Protein AF-A0A4Q6B2H3-F1 (afdb_monomer)

Sequence (536 aa):
MMNLPKHMYSLIVAILLLSPFGFASALALPQDESSVAQARTELTELIRQLLSDIDPSAKVVVKLNVEKKNVKLPGTALTFKSSDLDQGDLYQSADITILSLDGKVPASVLALIRSTAADFAKNVSIKTRILPPEYQAANKKANAPPLLPEPEIKSWEEPLTEGLKQWSKVSTTLSQVLKPKLWKDTQIALKDLTRMISIALILLTLVAVGGIYLHSTSIKAFQRSMESLAQNQDSKASERPVENRSPAFQPESKGRESSTTASDIQQMIQQMPEGSLLSLLTDCYWTEEDAYAGFLWKRIPYNLRLQLIDHMPALFEYGSYVTELEEIDLGMEQDPSYLVPLPVHDVNMEQLTTQLRLYPSLYTRLSVMRKKALHLYANERLNFHRMDASQLPREPQSLSFDQSPARVLKKKLKLHASTFAQEMELLTLKTVDIDVVEALPSLGWLLLLPLGTAEKILQPFSAKDLASAWVGPEEVLAALEKKVGPKKYALMLSYRSKLSPSRSSDCFLRIHDEAIAAWRLEASQTLLKGDQQNAA

Secondary structure (DSSP, 8-state):
-----HHHHHHHHHHHHS-TTS--SS----HHHHHHHHHHHHHHHHHHHHHTTT-TT-EEEEEEEE----EEPTT-SPEEP-TTS-GGGSEEEEEEEEEESSS---HHHHHHHHHHHHTT-SEEEEEEEEPPHHHHHHHHHHSSPP-PPPPP---THHHHHHHHHHHHHHHHHHHHHS-HHHHHHHHHHHHHHHHHHHHHHHHHHHHHHHHHHHHHHHHHHHHHHHHHHHHHHHTTS------------------------HHHHHHHHHHS-HHHHHHHHHHHHHHT-HHHHHHHHHHS-HHHHHHHHHH-THHHHHHHHHHTSPP----GGG-GGGGS--S-TT--HHHHHHHHHH-TTHHHHS-HHHHHH----HHHHHHHHHS-TTTSPPPPS---PPPPPPP-----------SHHHHHHHHT-SS--HHHHHHS--TTHHHHSPTTHHHHHHSSS-HHHHHHH--S-HHHHHHHHHHH-HHHHHHHHHHHTTS---TTSHHHHHHHHHHHHHHHHHHHHHHHHHHHHHH-

Solvent-accessible surface area (backbone atoms only — not comparable to full-atom values): 32072 Å² total; per-residue (Å²): 137,84,85,76,61,75,69,56,55,57,51,54,52,52,55,57,73,71,44,97,83,75,86,88,87,88,76,87,68,60,75,71,58,57,55,54,53,48,54,43,50,51,56,35,49,57,51,46,65,72,32,44,86,80,43,72,80,46,45,70,46,64,46,78,42,68,62,85,66,77,49,67,49,91,93,52,96,57,72,55,80,79,80,84,64,63,72,49,76,50,23,53,28,30,44,35,39,39,29,24,86,83,34,76,75,57,69,70,56,54,50,51,50,47,55,64,44,47,64,48,8,76,39,70,45,80,43,70,35,57,45,56,67,75,57,50,54,52,49,53,61,72,68,46,75,78,87,68,79,85,77,80,90,68,80,80,70,59,64,60,57,53,50,54,56,50,50,56,51,51,54,56,50,51,64,70,67,60,52,78,68,61,55,54,56,51,51,51,53,50,53,53,50,54,51,52,52,51,52,52,53,52,52,52,51,52,52,51,53,49,51,53,52,55,52,54,52,52,54,54,55,50,52,56,53,51,52,56,54,54,56,62,55,64,69,70,73,76,84,85,84,94,78,92,74,90,78,82,94,68,91,82,79,79,70,82,75,76,78,73,46,74,68,54,54,41,53,50,62,68,67,49,54,68,68,25,52,44,38,52,48,32,44,21,65,59,56,67,40,43,32,37,37,18,43,50,57,76,55,49,54,69,74,57,51,54,56,47,25,73,77,39,65,68,45,54,64,45,51,61,54,22,66,80,43,67,66,40,88,78,72,62,90,74,42,72,33,44,78,68,47,65,90,50,60,55,43,40,52,68,60,46,51,56,48,34,75,78,40,46,66,54,59,78,52,48,41,71,65,52,62,69,61,41,94,61,56,73,67,56,54,52,51,50,71,66,58,51,84,86,76,46,78,79,72,64,96,69,78,80,73,77,76,46,82,80,81,84,75,84,70,81,56,85,54,72,67,89,42,56,67,54,45,50,55,61,69,66,48,95,75,74,57,67,63,57,59,70,46,38,91,49,67,56,61,40,73,76,44,61,94,63,51,44,32,63,66,56,60,82,54,51,39,62,46,46,19,30,28,66,55,75,42,67,70,47,52,61,58,48,51,76,50,63,38,71,72,47,45,58,50,13,56,68,36,36,82,79,38,80,46,30,79,84,30,70,56,26,47,52,54,37,52,54,42,51,54,53,48,56,54,49,55,55,53,51,53,56,50,52,53,54,62,73,74,105

Radius of gyration: 36.47 Å; Cα contacts (8 Å, |Δi|>4): 440; chains: 1; bounding box: 83×94×92 Å

pLDDT: mean 81.77, std 18.92, range [28.02, 98.31]

Mean predicted aligned error: 19.0 Å

Nearest PDB structures (foldseek):
  1lkv-assembly1_X  TM=3.358E-01  e=1.938E-01  Thermotoga maritima
  8xn1-assembly1_B  TM=3.521E-01  e=5.793E-01  Homo sapiens
  6xpd-assembly1_A  TM=4.204E-01  e=3.988E+00  Homo sapiens

Structure (mmCIF, N/CA/C/O backbone):
data_AF-A0A4Q6B2H3-F1
#
_entry.id   AF-A0A4Q6B2H3-F1
#
loop_
_atom_site.group_PDB
_atom_site.id
_atom_site.type_symbol
_atom_site.label_atom_id
_atom_site.label_alt_id
_atom_site.label_comp_id
_atom_site.label_asym_id
_atom_site.label_entity_id
_atom_site.label_seq_id
_atom_site.pdbx_PDB_ins_code
_atom_site.Cartn_x
_atom_site.Cartn_y
_atom_site.Cartn_z
_atom_site.occupancy
_atom_site.B_iso_or_equiv
_atom_site.auth_seq_id
_atom_site.auth_comp_id
_atom_site.auth_asym_id
_atom_site.auth_atom_id
_atom_site.pdbx_PDB_model_num
ATOM 1 N N . MET A 1 1 ? 9.154 -40.905 -60.375 1.00 36.66 1 MET A N 1
ATOM 2 C CA . MET A 1 1 ? 9.055 -41.574 -59.060 1.00 36.66 1 MET A CA 1
ATOM 3 C C . MET A 1 1 ? 10.438 -42.087 -58.691 1.00 36.66 1 MET A C 1
ATOM 5 O O . MET A 1 1 ? 10.920 -43.006 -59.336 1.00 36.66 1 MET A O 1
ATOM 9 N N . MET A 1 2 ? 11.125 -41.416 -57.763 1.00 32.12 2 MET A N 1
ATOM 10 C CA . MET A 1 2 ? 12.470 -41.802 -57.320 1.00 32.12 2 MET A CA 1
ATOM 11 C C . MET A 1 2 ? 12.362 -42.813 -56.175 1.00 32.12 2 MET A C 1
ATOM 13 O O . MET A 1 2 ? 11.734 -42.528 -55.159 1.00 32.12 2 MET A O 1
ATOM 17 N N . ASN A 1 3 ? 12.965 -43.989 -56.355 1.00 40.03 3 ASN A N 1
ATOM 18 C CA . ASN A 1 3 ? 13.069 -45.018 -55.323 1.00 40.03 3 ASN A CA 1
ATOM 19 C C . ASN A 1 3 ? 14.120 -44.600 -54.292 1.00 40.03 3 ASN A C 1
ATOM 21 O O . ASN A 1 3 ? 15.316 -44.631 -54.584 1.00 40.03 3 ASN A O 1
ATOM 25 N N . LEU A 1 4 ? 13.681 -44.228 -53.088 1.00 51.28 4 LEU A N 1
ATOM 26 C CA . LEU A 1 4 ? 14.596 -44.057 -51.964 1.00 51.28 4 LEU A CA 1
ATOM 27 C C . LEU A 1 4 ? 15.096 -45.427 -51.461 1.00 51.28 4 LEU A C 1
ATOM 29 O O . LEU A 1 4 ? 14.315 -46.380 -51.376 1.00 51.28 4 LEU A O 1
ATOM 33 N N . PRO A 1 5 ? 16.381 -45.542 -51.084 1.00 63.44 5 PRO A N 1
ATOM 34 C CA . PRO A 1 5 ? 16.938 -46.778 -50.554 1.00 63.44 5 PRO A CA 1
ATOM 35 C C . PRO A 1 5 ? 16.355 -47.149 -49.179 1.00 63.44 5 PRO A C 1
ATOM 37 O O . PRO A 1 5 ? 16.165 -46.296 -48.312 1.00 63.44 5 PRO A O 1
ATOM 40 N N . LYS A 1 6 ? 16.135 -48.453 -48.947 1.00 56.84 6 LYS A N 1
ATOM 41 C CA . LYS A 1 6 ? 15.498 -49.029 -47.738 1.00 56.84 6 LYS A CA 1
ATOM 42 C C . LYS A 1 6 ? 16.113 -48.583 -46.399 1.00 56.84 6 LYS A C 1
ATOM 44 O O . LYS A 1 6 ? 15.428 -48.579 -45.385 1.00 56.84 6 LYS A O 1
ATOM 49 N N . HIS A 1 7 ? 17.379 -48.181 -46.383 1.00 49.81 7 HIS A N 1
ATOM 50 C CA . HIS A 1 7 ? 18.082 -47.715 -45.182 1.00 49.81 7 HIS A CA 1
ATOM 51 C C . HIS A 1 7 ? 17.652 -46.300 -44.752 1.00 49.81 7 HIS A C 1
ATOM 53 O O . HIS A 1 7 ? 17.695 -45.990 -43.565 1.00 49.81 7 HIS A O 1
ATOM 59 N N . MET A 1 8 ? 17.148 -45.469 -45.674 1.00 51.88 8 MET A N 1
ATOM 60 C CA . MET A 1 8 ? 16.581 -44.160 -45.325 1.00 51.88 8 MET A CA 1
ATOM 61 C C . MET A 1 8 ? 15.226 -44.272 -44.623 1.00 51.88 8 MET A C 1
ATOM 63 O O . MET A 1 8 ? 14.932 -43.456 -43.755 1.00 51.88 8 MET A O 1
ATOM 67 N N . TYR A 1 9 ? 14.435 -45.311 -44.913 1.00 56.00 9 TYR A N 1
ATOM 68 C CA . TYR A 1 9 ? 13.191 -45.570 -44.181 1.00 56.00 9 TYR A CA 1
ATOM 69 C C . TYR A 1 9 ? 13.455 -45.885 -42.704 1.00 56.00 9 TYR A C 1
ATOM 71 O O . TYR A 1 9 ? 12.739 -45.391 -41.840 1.00 56.00 9 TYR A O 1
ATOM 79 N N . SER A 1 10 ? 14.522 -46.629 -42.396 1.00 54.34 10 SER A N 1
ATOM 80 C CA . SER A 1 10 ? 14.905 -46.921 -41.008 1.00 54.34 10 SER A CA 1
ATOM 81 C C . SER A 1 10 ? 15.346 -45.670 -40.243 1.00 54.34 10 SER A C 1
ATOM 83 O O . SER A 1 10 ? 15.079 -45.567 -39.049 1.00 54.34 10 SER A O 1
ATOM 85 N N . LEU A 1 11 ? 16.004 -44.721 -40.916 1.00 49.00 11 LEU A N 1
ATOM 86 C CA . LEU A 1 11 ? 16.453 -43.470 -40.305 1.00 49.00 11 LEU A CA 1
ATOM 87 C C . LEU A 1 11 ? 15.277 -42.510 -40.063 1.00 49.00 11 LEU A C 1
ATOM 89 O O . LEU A 1 11 ? 15.189 -41.903 -39.003 1.00 49.00 11 LEU A O 1
ATOM 93 N N . ILE A 1 12 ? 14.336 -42.423 -41.008 1.00 54.97 12 ILE A N 1
ATOM 94 C CA . ILE A 1 12 ? 13.129 -41.591 -40.881 1.00 54.97 12 ILE A CA 1
ATOM 95 C C . ILE A 1 12 ? 12.207 -42.129 -39.774 1.00 54.97 12 ILE A C 1
ATOM 97 O O . ILE A 1 12 ? 11.665 -41.347 -38.997 1.00 54.97 12 ILE A O 1
ATOM 101 N N . VAL A 1 13 ? 12.087 -43.454 -39.635 1.00 56.59 13 VAL A N 1
ATOM 102 C CA . VAL A 1 13 ? 11.327 -44.083 -38.539 1.00 56.59 13 VAL A CA 1
ATOM 103 C C . VAL A 1 13 ? 12.016 -43.879 -37.183 1.00 56.59 13 VAL A C 1
ATOM 105 O O . VAL A 1 13 ? 11.338 -43.604 -36.198 1.00 56.59 13 VAL A O 1
ATOM 108 N N . ALA A 1 14 ? 13.350 -43.925 -37.118 1.00 47.72 14 ALA A N 1
ATOM 109 C CA . ALA A 1 14 ? 14.088 -43.637 -35.886 1.00 47.72 14 ALA A CA 1
ATOM 110 C C . ALA A 1 14 ? 13.993 -42.156 -35.463 1.00 47.72 14 ALA A C 1
ATOM 112 O O . ALA A 1 14 ? 13.891 -41.866 -34.275 1.00 47.72 14 ALA A O 1
ATOM 113 N N . ILE A 1 15 ? 13.967 -41.224 -36.424 1.00 44.72 15 ILE A N 1
ATOM 114 C CA . ILE A 1 15 ? 13.796 -39.783 -36.167 1.00 44.72 15 ILE A CA 1
ATOM 115 C C . ILE A 1 15 ? 12.362 -39.467 -35.709 1.00 44.72 15 ILE A C 1
ATOM 117 O O . ILE A 1 15 ? 12.176 -38.649 -34.811 1.00 44.72 15 ILE A O 1
ATOM 121 N N . LEU A 1 16 ? 11.351 -40.155 -36.250 1.00 42.41 16 LEU A N 1
ATOM 122 C CA . LEU A 1 16 ? 9.958 -40.003 -35.809 1.00 42.41 16 LEU A CA 1
ATOM 123 C C . LEU A 1 16 ? 9.698 -40.590 -34.410 1.00 42.41 16 LEU A C 1
ATOM 125 O O . LEU A 1 16 ? 8.869 -40.053 -33.682 1.00 42.41 16 LEU A O 1
ATOM 129 N N . LEU A 1 17 ? 10.428 -41.636 -34.004 1.00 41.38 17 LEU A N 1
ATOM 130 C CA . LEU A 1 17 ? 10.283 -42.266 -32.682 1.00 41.38 17 LEU A CA 1
ATOM 131 C C . LEU A 1 17 ? 11.060 -41.565 -31.551 1.00 41.38 17 LEU A C 1
ATOM 133 O O . LEU A 1 17 ? 10.797 -41.844 -30.385 1.00 41.38 17 LEU A O 1
ATOM 137 N N . LEU A 1 18 ? 11.991 -40.660 -31.871 1.00 36.53 18 LEU A N 1
ATOM 138 C CA . LEU A 1 18 ? 12.794 -39.913 -30.888 1.00 36.53 18 LEU A CA 1
ATOM 139 C C . LEU A 1 18 ? 12.372 -38.440 -30.732 1.00 36.53 18 LEU A C 1
ATOM 141 O O . LEU A 1 18 ? 12.977 -37.710 -29.949 1.00 36.53 18 LEU A O 1
ATOM 145 N N . SER A 1 19 ? 11.325 -37.997 -31.436 1.00 32.09 19 SER A N 1
ATOM 146 C CA . SER A 1 19 ? 10.739 -36.666 -31.239 1.00 32.09 19 SER A CA 1
ATOM 147 C C . SER A 1 19 ? 9.629 -36.706 -30.172 1.00 32.09 19 SER A C 1
ATOM 149 O O . SER A 1 19 ? 8.730 -37.543 -30.273 1.00 32.09 19 SER A O 1
ATOM 151 N N . PRO A 1 20 ? 9.609 -35.802 -29.175 1.00 35.03 20 PRO A N 1
ATOM 152 C CA . PRO A 1 20 ? 8.562 -35.771 -28.148 1.00 35.03 20 PRO A CA 1
ATOM 153 C C . PRO A 1 20 ? 7.224 -35.179 -28.646 1.00 35.03 20 PRO A C 1
ATOM 155 O O . PRO A 1 20 ? 6.376 -34.815 -27.841 1.00 35.03 20 PRO A O 1
ATOM 158 N N . PHE A 1 21 ? 7.003 -35.084 -29.962 1.00 40.62 21 PHE A N 1
ATOM 159 C CA . PHE A 1 21 ? 5.882 -34.346 -30.568 1.00 40.62 21 PHE A CA 1
ATOM 160 C C . PHE A 1 21 ? 4.951 -35.206 -31.440 1.00 40.62 21 PHE A C 1
ATOM 162 O O . PHE A 1 21 ? 4.312 -34.716 -32.367 1.00 40.62 21 PHE A O 1
ATOM 169 N N . GLY A 1 22 ? 4.863 -36.505 -31.147 1.00 32.41 22 GLY A N 1
ATOM 170 C CA . GLY A 1 22 ? 4.239 -37.483 -32.040 1.00 32.41 22 GLY A CA 1
ATOM 171 C C . GLY A 1 22 ? 3.073 -38.293 -31.481 1.00 32.41 22 GLY A C 1
ATOM 172 O O . GLY A 1 22 ? 2.850 -39.373 -32.001 1.00 32.41 22 GLY A O 1
ATOM 173 N N . PHE A 1 23 ? 2.346 -37.853 -30.448 1.00 31.06 23 PHE A N 1
ATOM 174 C CA . PHE A 1 23 ? 1.106 -38.521 -30.001 1.00 31.06 23 PHE A CA 1
ATOM 175 C C . PHE A 1 23 ? 0.158 -37.532 -29.300 1.00 31.06 23 PHE A C 1
ATOM 177 O O . PHE A 1 23 ? -0.027 -37.557 -28.090 1.00 31.06 23 PHE A O 1
ATOM 184 N N . ALA A 1 24 ? -0.459 -36.639 -30.073 1.00 32.16 24 ALA A N 1
ATOM 185 C CA . ALA A 1 24 ? -1.611 -35.853 -29.624 1.00 32.16 24 ALA A CA 1
ATOM 186 C C . ALA A 1 24 ? -2.514 -35.528 -30.821 1.00 32.16 24 ALA A C 1
ATOM 188 O O . ALA A 1 24 ? -2.642 -34.388 -31.252 1.00 32.16 24 ALA A O 1
ATOM 189 N N . SER A 1 25 ? -3.095 -36.554 -31.436 1.00 35.12 25 SER A N 1
ATOM 190 C CA . SER A 1 25 ? -4.136 -36.389 -32.458 1.00 35.12 25 SER A CA 1
ATOM 191 C C . SER A 1 25 ? -5.025 -37.627 -32.493 1.00 35.12 25 SER A C 1
ATOM 193 O O . SER A 1 25 ? -4.980 -38.388 -33.449 1.00 35.12 25 SER A O 1
ATOM 195 N N . ALA A 1 26 ? -5.771 -37.862 -31.408 1.00 33.38 26 ALA A N 1
ATOM 196 C CA . ALA A 1 26 ? -7.016 -38.646 -31.381 1.00 33.38 26 ALA A CA 1
ATOM 197 C C . ALA A 1 26 ? -7.533 -38.761 -29.935 1.00 33.38 26 ALA A C 1
ATOM 199 O O . ALA A 1 26 ? -7.391 -39.803 -29.309 1.00 33.38 26 ALA A O 1
ATOM 200 N N . LEU A 1 27 ? -8.071 -37.661 -29.402 1.00 30.12 27 LEU A N 1
ATOM 201 C CA . LEU A 1 27 ? -9.079 -37.581 -28.331 1.00 30.12 27 LEU A CA 1
ATOM 202 C C . LEU A 1 27 ? -9.237 -36.088 -28.030 1.00 30.12 27 LEU A C 1
ATOM 204 O O . LEU A 1 27 ? -8.575 -35.536 -27.156 1.00 30.12 27 LEU A O 1
ATOM 208 N N . ALA A 1 28 ? -10.057 -35.402 -28.828 1.00 28.02 28 ALA A N 1
ATOM 209 C CA . ALA A 1 28 ? -10.496 -34.058 -28.483 1.00 28.02 28 ALA A CA 1
ATOM 210 C C . ALA A 1 28 ? -11.442 -34.186 -27.282 1.00 28.02 28 ALA A C 1
ATOM 212 O O . ALA A 1 28 ? -12.645 -34.390 -27.446 1.00 28.02 28 ALA A O 1
ATOM 213 N N . LEU A 1 29 ? -10.877 -34.148 -26.074 1.00 32.91 29 LEU A N 1
ATOM 214 C CA . LEU A 1 29 ? -11.651 -33.880 -24.869 1.00 32.91 29 LEU A CA 1
ATOM 215 C C . LEU A 1 29 ? -12.282 -32.487 -25.044 1.00 32.91 29 LEU A C 1
ATOM 217 O O . LEU A 1 29 ? -11.624 -31.588 -25.580 1.00 32.91 29 LEU A O 1
ATOM 221 N N . PRO A 1 30 ? -13.556 -32.291 -24.671 1.00 38.22 30 PRO A N 1
ATOM 222 C CA . PRO A 1 30 ? -14.177 -30.973 -24.730 1.00 38.22 30 PRO A CA 1
ATOM 223 C C . PRO A 1 30 ? -13.302 -29.960 -23.971 1.00 38.22 30 PRO A C 1
ATOM 225 O O . PRO A 1 30 ? -12.807 -30.281 -22.895 1.00 38.22 30 PRO A O 1
ATOM 228 N N . GLN A 1 31 ? -13.098 -28.754 -24.527 1.00 49.34 31 GLN A N 1
ATOM 229 C CA . GLN A 1 31 ? -12.205 -27.708 -23.979 1.00 49.34 31 GLN A CA 1
ATOM 230 C C . GLN A 1 31 ? -12.418 -27.416 -22.477 1.00 49.34 31 GLN A C 1
ATOM 232 O O . GLN A 1 31 ? -11.474 -27.029 -21.795 1.00 49.34 31 GLN A O 1
ATOM 237 N N . ASP A 1 32 ? -13.618 -27.682 -21.956 1.00 61.56 32 ASP A N 1
ATOM 238 C CA . ASP A 1 32 ? -13.976 -27.588 -20.534 1.00 61.56 32 ASP A CA 1
ATOM 239 C C . ASP A 1 32 ? -13.236 -28.588 -19.624 1.00 61.56 32 ASP A C 1
ATOM 241 O O . ASP A 1 32 ? -12.979 -28.299 -18.463 1.00 61.56 32 ASP A O 1
ATOM 245 N N . GLU A 1 33 ? -12.886 -29.785 -20.101 1.00 69.69 33 GLU A N 1
ATOM 246 C CA . GLU A 1 33 ? -12.236 -30.794 -19.248 1.00 69.69 33 GLU A CA 1
ATOM 247 C C . GLU A 1 33 ? -10.734 -30.534 -19.088 1.00 69.69 33 GLU A C 1
ATOM 249 O O . GLU A 1 33 ? -10.153 -30.858 -18.049 1.00 69.69 33 GLU A O 1
ATOM 254 N N . SER A 1 34 ? -10.108 -29.900 -20.085 1.00 76.44 34 SER A N 1
ATOM 255 C CA . SER A 1 34 ? -8.684 -29.558 -20.047 1.00 76.44 34 SER A CA 1
ATOM 256 C C . SER A 1 34 ? -8.387 -28.436 -19.048 1.00 76.44 34 SER A C 1
ATOM 258 O O . SER A 1 34 ? -7.397 -28.521 -18.323 1.00 76.44 34 SER A O 1
ATOM 260 N N . SER A 1 35 ? -9.241 -27.410 -18.970 1.00 82.81 35 SER A N 1
ATOM 261 C CA . SER A 1 35 ? -9.073 -26.290 -18.031 1.00 82.81 35 SER A CA 1
ATOM 262 C C . SER A 1 35 ? -9.245 -26.742 -16.577 1.00 82.81 35 SER A C 1
ATOM 264 O O . SER A 1 35 ? -8.431 -26.403 -15.719 1.00 82.81 35 SER A O 1
ATOM 266 N N . VAL A 1 36 ? -10.235 -27.601 -16.310 1.00 86.31 36 VAL A N 1
ATOM 267 C CA . VAL A 1 36 ? -10.469 -28.184 -14.980 1.00 86.31 36 VAL A CA 1
ATOM 268 C C . VAL A 1 36 ? -9.306 -29.083 -14.558 1.00 86.31 36 VAL A C 1
ATOM 270 O O . VAL A 1 36 ? -8.891 -29.055 -13.399 1.00 86.31 36 VAL A O 1
ATOM 273 N N . ALA A 1 37 ? -8.754 -29.879 -15.480 1.00 87.38 37 ALA A N 1
ATOM 274 C CA . ALA A 1 37 ? -7.591 -30.718 -15.198 1.00 87.38 37 ALA A CA 1
ATOM 275 C C . ALA A 1 37 ? -6.341 -29.880 -14.876 1.00 87.38 37 ALA A C 1
ATOM 277 O O . ALA A 1 37 ? -5.601 -30.221 -13.947 1.00 87.38 37 ALA A O 1
ATOM 278 N N . GLN A 1 38 ? -6.132 -28.772 -15.593 1.00 88.88 38 GLN A N 1
ATOM 279 C CA . GLN A 1 38 ? -5.024 -27.849 -15.355 1.00 88.88 38 GLN A CA 1
ATOM 280 C C . GLN A 1 38 ? -5.145 -27.163 -13.989 1.00 88.88 38 GLN A C 1
ATOM 282 O O . GLN A 1 38 ? -4.240 -27.309 -13.170 1.00 88.88 38 GLN A O 1
ATOM 287 N N . ALA A 1 39 ? -6.288 -26.536 -13.690 1.00 89.56 39 ALA A N 1
ATOM 288 C CA . ALA A 1 39 ? -6.532 -25.886 -12.397 1.00 89.56 39 ALA A CA 1
ATOM 289 C C . ALA A 1 39 ? -6.423 -26.872 -11.221 1.00 89.56 39 ALA A C 1
ATOM 291 O O . ALA A 1 39 ? -5.867 -26.563 -10.168 1.00 89.56 39 ALA A O 1
ATOM 292 N N . ARG A 1 40 ? -6.899 -28.110 -11.409 1.00 94.62 40 ARG A N 1
ATOM 293 C CA . ARG A 1 40 ? -6.736 -29.184 -10.422 1.00 94.62 40 ARG A CA 1
ATOM 294 C C . ARG A 1 40 ? -5.265 -29.506 -10.172 1.00 94.62 40 ARG A C 1
ATOM 296 O O . ARG A 1 40 ? -4.895 -29.760 -9.026 1.00 94.62 40 ARG A O 1
ATOM 303 N N . THR A 1 41 ? -4.453 -29.555 -11.224 1.00 93.94 41 THR A N 1
ATOM 304 C CA . THR A 1 41 ? -3.024 -29.881 -11.133 1.00 93.94 41 THR A CA 1
ATOM 305 C C . THR A 1 41 ? -2.269 -28.767 -10.420 1.00 93.94 41 THR A C 1
ATOM 307 O O . THR A 1 41 ? -1.534 -29.044 -9.478 1.00 93.94 41 THR A O 1
ATOM 310 N N . GLU A 1 42 ? -2.540 -27.520 -10.792 1.00 93.31 42 GLU A N 1
ATOM 311 C CA . GLU A 1 42 ? -1.955 -26.326 -10.184 1.00 93.31 42 GLU A CA 1
ATOM 312 C C . GLU A 1 42 ? -2.269 -26.229 -8.686 1.00 93.31 42 GLU A C 1
ATOM 314 O O . GLU A 1 42 ? -1.353 -26.186 -7.864 1.00 93.31 42 GLU A O 1
ATOM 319 N N . LEU A 1 43 ? -3.549 -26.330 -8.303 1.00 95.25 43 LEU A N 1
ATOM 320 C CA . LEU A 1 43 ? -3.942 -26.320 -6.892 1.00 95.25 43 LEU A CA 1
ATOM 321 C C . LEU A 1 43 ? -3.329 -27.502 -6.118 1.00 95.25 43 LEU A C 1
ATOM 323 O O . LEU A 1 43 ? -2.974 -27.368 -4.949 1.00 95.25 43 LEU A O 1
ATOM 327 N N . THR A 1 44 ? -3.172 -28.666 -6.759 1.00 96.75 44 THR A N 1
ATOM 328 C CA . THR A 1 44 ? -2.509 -29.823 -6.134 1.00 96.75 44 THR A CA 1
ATOM 329 C C . THR A 1 44 ? -1.031 -29.542 -5.852 1.00 96.75 44 THR A C 1
ATOM 331 O O . THR A 1 44 ? -0.541 -29.948 -4.798 1.00 96.75 44 THR A O 1
ATOM 334 N N . GLU A 1 45 ? -0.327 -28.859 -6.759 1.00 95.56 45 GLU A N 1
ATOM 335 C CA . GLU A 1 45 ? 1.095 -28.539 -6.603 1.00 95.56 45 GLU A CA 1
ATOM 336 C C . GLU A 1 45 ? 1.329 -27.492 -5.513 1.00 95.56 45 GLU A C 1
ATOM 338 O O . GLU A 1 45 ? 2.155 -27.713 -4.629 1.00 95.56 45 GLU A O 1
ATOM 343 N N . LEU A 1 46 ? 0.531 -26.419 -5.499 1.00 95.44 46 LEU A N 1
ATOM 344 C CA . LEU A 1 46 ? 0.603 -25.379 -4.467 1.00 95.44 46 LEU A CA 1
ATOM 345 C C . LEU A 1 46 ? 0.410 -25.966 -3.064 1.00 95.44 46 LEU A C 1
ATOM 347 O O . LEU A 1 46 ? 1.195 -25.712 -2.152 1.00 95.44 46 LEU A O 1
ATOM 351 N N . ILE A 1 47 ? -0.605 -26.818 -2.888 1.00 96.62 47 ILE A N 1
ATOM 352 C CA . ILE A 1 47 ? -0.857 -27.470 -1.597 1.00 96.62 47 ILE A CA 1
ATOM 353 C C . ILE A 1 47 ? 0.278 -28.441 -1.245 1.00 96.62 47 ILE A C 1
ATOM 355 O O . ILE A 1 47 ? 0.637 -28.554 -0.073 1.00 96.62 47 ILE A O 1
ATOM 359 N N . ARG A 1 48 ? 0.862 -29.141 -2.228 1.00 96.19 48 ARG A N 1
ATOM 360 C CA . ARG A 1 48 ? 2.003 -30.035 -1.985 1.00 96.19 48 ARG A CA 1
ATOM 361 C C . ARG A 1 48 ? 3.224 -29.256 -1.500 1.00 96.19 48 ARG A C 1
ATOM 363 O O . ARG A 1 48 ? 3.862 -29.706 -0.555 1.00 96.19 48 ARG A O 1
ATOM 370 N N . GLN A 1 49 ? 3.507 -28.098 -2.092 1.00 94.94 49 GLN A N 1
ATOM 371 C CA . GLN A 1 49 ? 4.609 -27.229 -1.682 1.00 94.94 49 GLN A CA 1
ATOM 372 C C . GLN A 1 49 ? 4.416 -26.693 -0.256 1.00 94.94 49 GLN A C 1
ATOM 374 O O . GLN A 1 49 ? 5.362 -26.650 0.515 1.00 94.94 49 GLN A O 1
ATOM 379 N N . LEU A 1 50 ? 3.184 -26.366 0.145 1.00 94.94 50 LEU A N 1
ATOM 380 C CA . LEU A 1 50 ? 2.894 -25.971 1.532 1.00 94.94 50 LEU A CA 1
ATOM 381 C C . LEU A 1 50 ? 3.051 -27.122 2.540 1.00 94.94 50 LEU A C 1
ATOM 383 O O . LEU A 1 50 ? 3.288 -26.884 3.724 1.00 94.94 50 LEU A O 1
ATOM 387 N N . LEU A 1 51 ? 2.870 -28.369 2.098 1.00 95.50 51 LEU A N 1
ATOM 388 C CA . LEU A 1 51 ? 2.963 -29.555 2.952 1.00 95.50 51 LEU A CA 1
ATOM 389 C C . LEU A 1 51 ? 4.368 -30.162 3.007 1.00 95.50 51 LEU A C 1
ATOM 391 O O . LEU A 1 51 ? 4.631 -30.923 3.940 1.00 95.50 51 LEU A O 1
ATOM 395 N N . SER A 1 52 ? 5.261 -29.846 2.061 1.00 94.56 52 SER A N 1
ATOM 396 C CA . SER A 1 52 ? 6.580 -30.488 1.952 1.00 94.56 52 SER A CA 1
ATOM 397 C C . SER A 1 52 ? 7.437 -30.324 3.202 1.00 94.56 52 SER A C 1
ATOM 399 O O . SER A 1 52 ? 8.195 -31.230 3.542 1.00 94.56 52 SER A O 1
ATOM 401 N N . ASP A 1 53 ? 7.269 -29.211 3.913 1.00 90.62 53 ASP A N 1
ATOM 402 C CA . ASP A 1 53 ? 8.053 -28.884 5.106 1.00 90.62 53 ASP A CA 1
ATOM 403 C C . ASP A 1 53 ? 7.578 -29.635 6.360 1.00 90.62 53 ASP A C 1
ATOM 405 O O . ASP A 1 53 ? 8.289 -29.700 7.361 1.00 90.62 53 ASP A O 1
ATOM 409 N N . ILE A 1 54 ? 6.370 -30.206 6.321 1.00 93.56 54 ILE A N 1
ATOM 410 C CA . ILE A 1 54 ? 5.710 -30.828 7.479 1.00 93.56 54 ILE A CA 1
ATOM 411 C C . ILE A 1 54 ? 5.599 -32.333 7.287 1.00 93.56 54 ILE A C 1
ATOM 413 O O . ILE A 1 54 ? 5.955 -33.109 8.170 1.00 93.56 54 ILE A O 1
ATOM 417 N N . ASP A 1 55 ? 5.087 -32.742 6.131 1.00 94.50 55 ASP A N 1
ATOM 418 C CA . ASP A 1 55 ? 4.949 -34.135 5.740 1.00 94.50 55 ASP A CA 1
ATOM 419 C C . ASP A 1 55 ? 5.327 -34.253 4.255 1.00 94.50 55 ASP A C 1
ATOM 421 O O . ASP A 1 55 ? 4.451 -34.205 3.385 1.00 94.50 55 ASP A O 1
ATOM 425 N N . PRO A 1 56 ? 6.625 -34.436 3.936 1.00 92.19 56 PRO A N 1
ATOM 426 C CA . PRO A 1 56 ? 7.091 -34.579 2.554 1.00 92.19 56 PRO A CA 1
ATOM 427 C C . PRO A 1 56 ? 6.504 -35.815 1.857 1.00 92.19 56 PRO A C 1
ATOM 429 O O . PRO A 1 56 ? 6.576 -35.945 0.636 1.00 92.19 56 PRO A O 1
ATOM 432 N N . SER A 1 57 ? 5.910 -36.735 2.622 1.00 91.94 57 SER A N 1
ATOM 433 C CA . SER A 1 57 ? 5.220 -37.913 2.109 1.00 91.94 57 SER A CA 1
ATOM 434 C C . SER A 1 57 ? 3.714 -37.738 1.914 1.00 91.94 57 SER A C 1
ATOM 436 O O . SER A 1 57 ? 3.059 -38.678 1.440 1.00 91.94 57 SER A O 1
ATOM 438 N N . ALA A 1 58 ? 3.154 -36.575 2.251 1.00 94.75 58 ALA A N 1
ATOM 439 C CA . ALA A 1 58 ? 1.732 -36.323 2.114 1.00 94.75 58 ALA A CA 1
ATOM 440 C C . ALA A 1 58 ? 1.291 -36.397 0.645 1.00 94.75 58 ALA A C 1
ATOM 442 O O . ALA A 1 58 ? 1.910 -35.836 -0.261 1.00 94.75 58 ALA A O 1
ATOM 443 N N . LYS A 1 59 ? 0.165 -37.073 0.398 1.00 95.50 59 LYS A N 1
ATOM 444 C CA . LYS A 1 59 ? -0.497 -37.071 -0.913 1.00 95.50 59 LYS A CA 1
ATOM 445 C C . LYS A 1 59 ? -1.724 -36.180 -0.872 1.00 95.50 59 LYS A C 1
ATOM 447 O O . LYS A 1 59 ? -2.605 -36.362 -0.035 1.00 95.50 59 LYS A O 1
ATOM 452 N N . VAL A 1 60 ? -1.806 -35.260 -1.823 1.00 97.00 60 VAL A N 1
ATOM 453 C CA . VAL A 1 60 ? -2.935 -34.341 -1.968 1.00 97.00 60 VAL A CA 1
ATOM 454 C C . VAL A 1 60 ? -3.824 -34.825 -3.106 1.00 97.00 60 VAL A C 1
ATOM 456 O O . VAL A 1 60 ? -3.351 -35.069 -4.215 1.00 97.00 60 VAL A O 1
ATOM 459 N N . VAL A 1 61 ? -5.118 -34.972 -2.829 1.00 96.88 61 VAL A N 1
ATOM 460 C CA . VAL A 1 61 ? -6.143 -35.249 -3.836 1.00 96.88 61 VAL A CA 1
ATOM 461 C C . VAL A 1 61 ? -7.129 -34.094 -3.834 1.00 96.88 61 VAL A C 1
ATOM 463 O O . VAL A 1 61 ? -7.915 -33.942 -2.902 1.00 96.88 61 VAL A O 1
ATOM 466 N N . VAL A 1 62 ? -7.099 -33.296 -4.895 1.00 97.31 62 VAL A N 1
ATOM 467 C CA . VAL A 1 62 ? -8.052 -32.206 -5.119 1.00 97.31 62 VAL A CA 1
ATOM 468 C C . VAL A 1 62 ? -9.177 -32.707 -6.018 1.00 97.31 62 VAL A C 1
ATOM 470 O O . VAL A 1 62 ? -8.914 -33.387 -7.013 1.00 97.31 62 VAL A O 1
ATOM 473 N N . LYS A 1 63 ? -10.428 -32.380 -5.694 1.00 96.75 63 LYS A N 1
ATOM 474 C CA . LYS A 1 63 ? -11.585 -32.541 -6.578 1.00 96.75 63 LYS A CA 1
ATOM 475 C C . LYS A 1 63 ? -12.302 -31.197 -6.697 1.00 96.75 63 LYS A C 1
ATOM 477 O O . LYS A 1 63 ? -12.833 -30.694 -5.713 1.00 96.75 63 LYS A O 1
ATOM 482 N N . LEU A 1 64 ? -12.306 -30.635 -7.902 1.00 94.50 64 LEU A N 1
ATOM 483 C CA . LEU A 1 64 ? -13.009 -29.394 -8.219 1.00 94.50 64 LEU A CA 1
ATOM 484 C C . LEU A 1 64 ? -14.394 -29.723 -8.780 1.00 94.50 64 LEU A C 1
ATOM 486 O O . LEU A 1 64 ? -14.514 -30.552 -9.684 1.00 94.50 64 LEU A O 1
ATOM 490 N N . ASN A 1 65 ? -15.431 -29.089 -8.238 1.00 92.19 65 ASN A N 1
ATOM 491 C CA . ASN A 1 65 ? -16.798 -29.205 -8.731 1.00 92.19 65 ASN A CA 1
ATOM 492 C C . ASN A 1 65 ? -17.170 -27.909 -9.470 1.00 92.19 65 ASN A C 1
ATOM 494 O O . ASN A 1 65 ? -17.243 -26.832 -8.872 1.00 92.19 65 ASN A O 1
ATOM 498 N N . VAL A 1 66 ? -17.400 -28.028 -10.777 1.00 89.50 66 VAL A N 1
ATOM 499 C CA . VAL A 1 66 ? -17.821 -26.919 -11.644 1.00 89.50 66 VAL A CA 1
ATOM 500 C C . VAL A 1 66 ? -19.339 -26.800 -11.586 1.00 89.50 66 VAL A C 1
ATOM 502 O O . VAL A 1 66 ? -20.055 -27.778 -11.833 1.00 89.50 66 VAL A O 1
ATOM 505 N N . GLU A 1 67 ? -19.848 -25.611 -11.273 1.00 82.56 67 GLU A N 1
ATOM 506 C CA . GLU A 1 67 ? -21.284 -25.356 -11.346 1.00 82.56 67 GLU A CA 1
ATOM 507 C C . GLU A 1 67 ? -21.667 -25.123 -12.804 1.00 82.56 67 GLU A C 1
ATOM 509 O O . GLU A 1 67 ? -21.329 -24.107 -13.408 1.00 82.56 67 GLU A O 1
ATOM 514 N N . LYS A 1 68 ? -22.406 -26.068 -13.389 1.00 74.31 68 LYS A N 1
ATOM 515 C CA . LYS A 1 68 ? -23.002 -25.879 -14.714 1.00 74.31 68 LYS A CA 1
ATOM 516 C C . LYS A 1 68 ? -24.165 -24.896 -14.600 1.00 74.31 68 LYS A C 1
ATOM 518 O O . LYS A 1 68 ? -25.326 -25.304 -14.536 1.00 74.31 68 LYS A O 1
ATOM 523 N N . LYS A 1 69 ? -23.874 -23.594 -14.567 1.00 64.81 69 LYS A N 1
ATOM 524 C CA . LYS A 1 69 ? -24.912 -22.569 -14.693 1.00 64.81 69 LYS A CA 1
ATOM 525 C C . LYS A 1 69 ? -25.401 -22.525 -16.135 1.00 64.81 69 LYS A C 1
ATOM 527 O O . LYS A 1 69 ? -24.763 -21.958 -17.015 1.00 64.81 69 LYS A O 1
ATOM 532 N N . ASN A 1 70 ? -26.582 -23.091 -16.366 1.00 58.69 70 ASN A N 1
ATOM 533 C CA . ASN A 1 70 ? -27.354 -22.810 -17.572 1.00 58.69 70 ASN A CA 1
ATOM 534 C C . ASN A 1 70 ? -27.929 -21.395 -17.449 1.00 58.69 70 ASN A C 1
ATOM 536 O O . ASN A 1 70 ? -29.038 -21.210 -16.943 1.00 58.69 70 ASN A O 1
ATOM 540 N N . VAL A 1 71 ? -27.169 -20.387 -17.872 1.00 55.97 71 VAL A N 1
ATOM 541 C CA . VAL A 1 71 ? -27.661 -19.008 -17.905 1.00 55.97 71 VAL A CA 1
ATOM 542 C C . VAL A 1 71 ? -28.614 -18.876 -19.093 1.00 55.97 71 VAL A C 1
ATOM 544 O O . VAL A 1 71 ? -28.202 -18.918 -20.252 1.00 55.97 71 VAL A O 1
ATOM 547 N N . LYS A 1 72 ? -29.916 -18.755 -18.806 1.00 50.56 72 LYS A N 1
ATOM 548 C CA . LYS A 1 72 ? -30.908 -18.312 -19.792 1.00 50.56 72 LYS A CA 1
ATOM 549 C C . LYS A 1 72 ? -30.876 -16.790 -19.830 1.00 50.56 72 LYS A C 1
ATOM 551 O O . LYS A 1 72 ? -31.189 -16.152 -18.827 1.00 50.56 72 LYS A O 1
ATOM 556 N N . LEU A 1 73 ? -30.508 -16.215 -20.971 1.00 46.56 73 LEU A N 1
ATOM 557 C CA . LEU A 1 73 ? -30.607 -14.772 -21.168 1.00 46.56 73 LEU A CA 1
ATOM 558 C C . LEU A 1 73 ? -32.087 -14.356 -21.189 1.00 46.56 73 LEU A C 1
ATOM 560 O O . LEU A 1 73 ? -32.895 -15.008 -21.861 1.00 46.56 73 LEU A O 1
ATOM 564 N N . PRO A 1 74 ? -32.468 -13.278 -20.485 1.00 40.88 74 PRO A N 1
ATOM 565 C CA . PRO A 1 74 ? -33.835 -12.781 -20.525 1.00 40.88 74 PRO A CA 1
ATOM 566 C C . PRO A 1 74 ? -34.202 -12.391 -21.966 1.00 40.88 74 PRO A C 1
ATOM 568 O O . PRO A 1 74 ? -33.546 -11.560 -22.584 1.00 40.88 74 PRO A O 1
ATOM 571 N N . GLY A 1 75 ? -35.244 -13.028 -22.510 1.00 55.03 75 GLY A N 1
ATOM 572 C CA . GLY A 1 75 ? -35.786 -12.730 -23.841 1.00 55.03 75 GLY A CA 1
ATOM 573 C C . GLY A 1 75 ? -35.255 -13.571 -25.010 1.00 55.03 75 GLY A C 1
ATOM 574 O O . GLY A 1 75 ? -35.702 -13.350 -26.132 1.00 55.03 75 GLY A O 1
ATOM 575 N N . THR A 1 76 ? -34.368 -14.554 -24.799 1.00 52.19 76 THR A N 1
ATOM 576 C CA . THR A 1 76 ? -33.917 -15.458 -25.881 1.00 52.19 76 THR A CA 1
ATOM 577 C C . THR A 1 76 ? -34.011 -16.937 -25.496 1.00 52.19 76 THR A C 1
ATOM 579 O O . THR A 1 76 ? -33.834 -17.318 -24.342 1.00 52.19 76 THR A O 1
ATOM 582 N N . ALA A 1 77 ? -34.289 -17.799 -26.481 1.00 54.75 77 ALA A N 1
ATOM 583 C CA . ALA A 1 77 ? -34.308 -19.258 -26.312 1.00 54.75 77 ALA A CA 1
ATOM 584 C C . ALA A 1 77 ? -32.899 -19.895 -26.341 1.00 54.75 77 ALA A C 1
ATOM 586 O O . ALA A 1 77 ? -32.776 -21.118 -26.387 1.00 54.75 77 ALA A O 1
ATOM 587 N N . LEU A 1 78 ? -31.836 -19.082 -26.338 1.00 42.12 78 LEU A N 1
ATOM 588 C CA . LEU A 1 78 ? -30.453 -19.531 -26.462 1.00 42.12 78 LEU A CA 1
ATOM 589 C C . LEU A 1 78 ? -29.823 -19.708 -25.074 1.00 42.12 78 LEU A C 1
ATOM 591 O O . LEU A 1 78 ? -29.707 -18.763 -24.297 1.00 42.12 78 LEU A O 1
ATOM 595 N N . THR A 1 79 ? -29.405 -20.933 -24.765 1.00 46.97 79 THR A N 1
ATOM 596 C CA . THR A 1 79 ? -28.519 -21.247 -23.634 1.00 46.97 79 THR A CA 1
ATOM 597 C C . THR A 1 79 ? -27.067 -21.106 -24.075 1.00 46.97 79 THR A C 1
ATOM 599 O O . THR A 1 79 ? -26.624 -21.847 -24.953 1.00 46.97 79 THR A O 1
ATOM 602 N N . PHE A 1 80 ? -26.327 -20.186 -23.456 1.00 50.50 80 PHE A N 1
ATOM 603 C CA . PHE A 1 80 ? -24.885 -20.037 -23.664 1.00 50.50 80 PHE A CA 1
ATOM 604 C C . PHE A 1 80 ? -24.113 -20.949 -22.701 1.00 50.50 80 PHE A C 1
ATOM 606 O O . PHE A 1 80 ? -24.518 -21.131 -21.551 1.00 50.50 80 PHE A O 1
ATOM 613 N N . LYS A 1 81 ? -23.004 -21.530 -23.173 1.00 55.47 81 LYS A N 1
ATOM 614 C CA . LYS A 1 81 ? -22.008 -22.188 -22.314 1.00 55.47 81 LYS A CA 1
ATOM 615 C C . LYS A 1 81 ? -21.022 -21.117 -21.839 1.00 55.47 81 LYS A C 1
ATOM 617 O O . LYS A 1 81 ? -20.550 -20.333 -22.651 1.00 55.47 81 LYS A O 1
ATOM 622 N N . SER A 1 82 ? -20.778 -21.051 -20.534 1.00 53.94 82 SER A N 1
ATOM 623 C CA . SER A 1 82 ? -20.094 -19.950 -19.847 1.00 53.94 82 SER A CA 1
ATOM 624 C C . SER A 1 82 ? -18.562 -20.006 -19.961 1.00 53.94 82 SER A C 1
ATOM 626 O O . SER A 1 82 ? -17.882 -20.211 -18.959 1.00 53.94 82 SER A O 1
ATOM 628 N N . SER A 1 83 ? -18.008 -19.856 -21.164 1.00 49.81 83 SER A N 1
ATOM 629 C CA . SER A 1 83 ? -16.549 -19.877 -21.365 1.00 49.81 83 SER A CA 1
ATOM 630 C C . SER A 1 83 ? -15.821 -18.597 -20.928 1.00 49.81 83 SER A C 1
ATOM 632 O O . SER A 1 83 ? -14.602 -18.633 -20.811 1.00 49.81 83 SER A O 1
ATOM 634 N N . ASP A 1 84 ? -16.542 -17.503 -20.646 1.00 49.16 84 ASP A N 1
ATOM 635 C CA . ASP A 1 84 ? -15.951 -16.155 -20.509 1.00 49.16 84 ASP A CA 1
ATOM 636 C C . ASP A 1 84 ? -16.093 -15.548 -19.092 1.00 49.16 84 ASP A C 1
ATOM 638 O O . ASP A 1 84 ? -16.060 -14.331 -18.927 1.00 49.16 84 ASP A O 1
ATOM 642 N N . LEU A 1 85 ? -16.297 -16.369 -18.055 1.00 56.47 85 LEU A N 1
ATOM 643 C CA . LEU A 1 85 ? -16.321 -15.906 -16.657 1.00 56.47 85 LEU A CA 1
ATOM 644 C C . LEU A 1 85 ? -14.912 -15.937 -16.047 1.00 56.47 85 LEU A C 1
ATOM 646 O O . 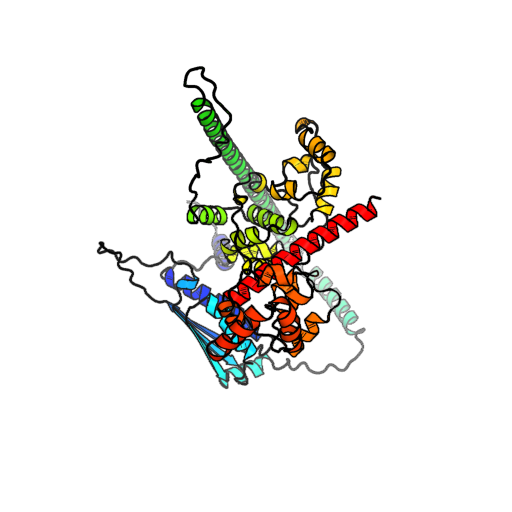LEU A 1 85 ? -14.133 -16.844 -16.341 1.00 56.47 85 LEU A O 1
ATOM 650 N N . ASP A 1 86 ? -14.611 -14.978 -15.164 1.00 57.41 86 ASP A N 1
ATOM 651 C CA . ASP A 1 86 ? -13.381 -14.959 -14.365 1.00 57.41 86 ASP A CA 1
ATOM 652 C C . ASP A 1 86 ? -13.155 -16.318 -13.680 1.00 57.41 86 ASP A C 1
ATOM 654 O O . ASP A 1 86 ? -14.068 -16.891 -13.080 1.00 57.41 86 ASP A O 1
ATOM 658 N N . GLN A 1 87 ? -11.929 -16.851 -13.764 1.00 58.41 87 GLN A N 1
ATOM 659 C CA . GLN A 1 87 ? -11.599 -18.223 -13.343 1.00 58.41 87 GLN A CA 1
ATOM 660 C C . GLN A 1 87 ? -11.964 -18.540 -11.880 1.00 58.41 87 GLN A C 1
ATOM 662 O O . GLN A 1 87 ? -12.298 -19.686 -11.580 1.00 58.41 87 GLN A O 1
ATOM 667 N N . GLY A 1 88 ? -11.969 -17.541 -10.989 1.00 54.28 88 GLY A N 1
ATOM 668 C CA . GLY A 1 88 ? -12.375 -17.701 -9.585 1.00 54.28 88 GLY A CA 1
ATOM 669 C C . GLY A 1 88 ? -13.881 -17.940 -9.383 1.00 54.28 88 GLY A C 1
ATOM 670 O O . GLY A 1 88 ? -14.294 -18.490 -8.364 1.00 54.28 88 GLY A O 1
ATOM 671 N N . ASP A 1 89 ? -14.715 -17.591 -10.367 1.00 65.06 89 ASP A N 1
ATOM 672 C CA . ASP A 1 89 ? -16.170 -17.773 -10.320 1.00 65.06 89 ASP A CA 1
ATOM 673 C C . ASP A 1 89 ? -16.650 -19.077 -10.981 1.00 65.06 89 ASP A C 1
ATOM 675 O O . ASP A 1 89 ? -17.823 -19.442 -10.845 1.00 65.06 89 ASP A O 1
ATOM 679 N N . LEU A 1 90 ? -15.755 -19.807 -11.658 1.00 72.62 90 LEU A N 1
ATOM 680 C CA . LEU A 1 90 ? -16.072 -21.060 -12.352 1.00 72.62 90 LEU A CA 1
ATOM 681 C C . LEU A 1 90 ? -16.273 -22.253 -11.402 1.00 72.62 90 LEU A C 1
ATOM 683 O O . LEU A 1 90 ? -17.063 -23.156 -11.703 1.00 72.62 90 LEU A O 1
ATOM 687 N N . TYR A 1 91 ? -15.593 -22.280 -10.252 1.00 86.00 91 TYR A N 1
ATOM 688 C CA . TYR A 1 91 ? -15.615 -23.430 -9.344 1.00 86.00 91 TYR A CA 1
ATOM 689 C C . TYR A 1 91 ? -16.457 -23.155 -8.093 1.00 86.00 91 TYR A C 1
ATOM 691 O O . TYR A 1 91 ? -16.145 -22.315 -7.247 1.00 86.00 91 TYR A O 1
ATOM 699 N N . GLN A 1 92 ? -17.538 -23.917 -7.931 1.00 90.44 92 GLN A N 1
ATOM 700 C CA . GLN A 1 92 ? -18.452 -23.749 -6.800 1.00 90.44 92 GLN A CA 1
ATOM 701 C C . GLN A 1 92 ? -17.907 -24.374 -5.520 1.00 90.44 92 GLN A C 1
ATOM 703 O O . GLN A 1 92 ? -18.139 -23.843 -4.428 1.00 90.44 92 GLN A O 1
ATOM 708 N N . SER A 1 93 ? -17.191 -25.494 -5.637 1.00 93.88 93 SER A N 1
ATOM 709 C CA . SER A 1 93 ? -16.524 -26.103 -4.493 1.00 93.88 93 SER A CA 1
ATOM 710 C C . SER A 1 93 ? -15.241 -26.850 -4.845 1.00 93.88 93 SER A C 1
ATOM 712 O O . SER A 1 93 ? -15.107 -27.430 -5.924 1.00 93.88 93 SER A O 1
ATOM 714 N N . ALA A 1 94 ? -14.311 -26.851 -3.893 1.00 96.50 94 ALA A N 1
ATOM 715 C CA . ALA A 1 94 ? -13.087 -27.636 -3.908 1.00 96.50 94 ALA A CA 1
ATOM 716 C C . ALA A 1 94 ? -13.083 -28.597 -2.711 1.00 96.50 94 ALA A C 1
ATOM 718 O O . ALA A 1 94 ? -13.031 -28.173 -1.555 1.00 96.50 94 ALA A O 1
ATOM 719 N N . ASP A 1 95 ? -13.122 -29.899 -2.992 1.00 97.56 95 ASP A N 1
ATOM 720 C CA . ASP A 1 95 ? -12.952 -30.956 -1.997 1.00 97.56 95 ASP A CA 1
ATOM 721 C C . ASP A 1 95 ? -11.487 -31.409 -1.998 1.00 97.56 95 ASP A C 1
ATOM 723 O O . ASP A 1 95 ? -11.021 -32.092 -2.914 1.00 97.56 95 ASP A O 1
ATOM 727 N N . ILE A 1 96 ? -10.748 -31.037 -0.958 1.00 97.88 96 ILE A N 1
ATOM 728 C CA . ILE A 1 96 ? -9.328 -31.340 -0.791 1.00 97.88 96 ILE A CA 1
ATOM 729 C C . ILE A 1 96 ? -9.193 -32.462 0.235 1.00 97.88 96 ILE A C 1
ATOM 731 O O . ILE A 1 96 ? -9.594 -32.328 1.391 1.00 97.88 96 ILE A O 1
ATOM 735 N N . THR A 1 97 ? -8.611 -33.586 -0.176 1.00 97.69 97 THR A N 1
ATOM 736 C CA . THR A 1 97 ? -8.266 -34.689 0.725 1.00 97.69 97 THR A CA 1
ATOM 737 C C . THR A 1 97 ? -6.754 -34.789 0.859 1.00 97.69 97 THR A C 1
ATOM 739 O O . THR A 1 97 ? -6.062 -35.062 -0.120 1.00 97.69 97 THR A O 1
ATOM 742 N N . ILE A 1 98 ? -6.248 -34.589 2.074 1.00 97.50 98 ILE A N 1
ATOM 743 C CA . ILE A 1 98 ? -4.827 -34.709 2.407 1.00 97.50 98 ILE A CA 1
ATOM 744 C C . ILE A 1 98 ? -4.614 -36.067 3.073 1.00 97.50 98 ILE A C 1
ATOM 746 O O . ILE A 1 98 ? -5.191 -36.348 4.125 1.00 97.50 98 ILE A O 1
ATOM 750 N N . LEU A 1 99 ? -3.808 -36.918 2.445 1.00 96.62 99 LEU A N 1
ATOM 751 C CA . LEU A 1 99 ? -3.397 -38.212 2.976 1.00 96.62 99 LEU A CA 1
ATOM 752 C C . LEU A 1 99 ? -2.012 -38.059 3.607 1.00 96.62 99 LEU A C 1
ATOM 754 O O . LEU A 1 99 ? -1.023 -37.982 2.882 1.00 96.62 99 LEU A O 1
ATOM 758 N N . SER A 1 100 ? -1.956 -38.006 4.933 1.00 96.12 100 SER A N 1
ATOM 759 C CA . SER A 1 100 ? -0.727 -37.805 5.711 1.00 96.12 100 SER A CA 1
ATOM 760 C C . SER A 1 100 ? -0.372 -39.067 6.503 1.00 96.12 100 SER A C 1
ATOM 762 O O . SER A 1 100 ? -1.255 -39.881 6.790 1.00 96.12 100 SER A O 1
ATOM 764 N N . LEU A 1 101 ? 0.906 -39.270 6.835 1.00 92.12 101 LEU A N 1
ATOM 765 C CA . LEU A 1 101 ? 1.356 -40.462 7.569 1.00 92.12 101 LEU A CA 1
ATOM 766 C C . LEU A 1 101 ? 0.696 -40.604 8.945 1.00 92.12 101 LEU A C 1
ATOM 768 O O . LEU A 1 101 ? 0.287 -41.704 9.314 1.00 92.12 101 LEU A O 1
ATOM 772 N N . ASP A 1 102 ? 0.573 -39.508 9.688 1.00 89.81 102 ASP A N 1
ATOM 773 C CA . ASP A 1 102 ? -0.011 -39.479 11.033 1.00 89.81 102 ASP A CA 1
ATOM 774 C C . ASP A 1 102 ? -1.457 -38.947 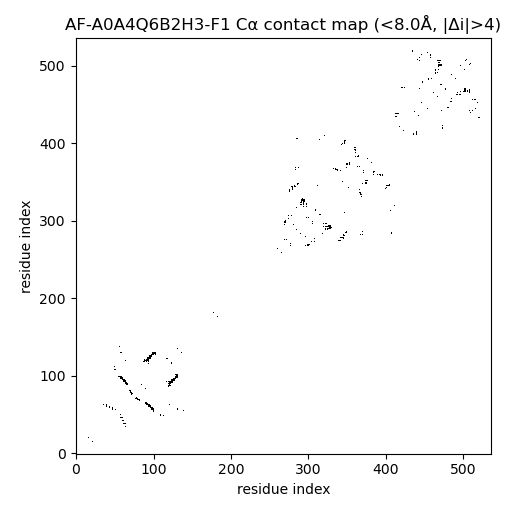11.045 1.00 89.81 102 ASP A C 1
ATOM 776 O O . ASP A 1 102 ? -2.141 -38.995 12.071 1.00 89.81 102 ASP A O 1
ATOM 780 N N . GLY A 1 103 ? -1.939 -38.466 9.893 1.00 86.12 103 GLY A N 1
ATOM 781 C CA . GLY A 1 103 ? -3.258 -37.860 9.731 1.00 86.12 103 GLY A CA 1
ATOM 782 C C . GLY A 1 103 ? -3.408 -36.507 10.433 1.00 86.12 103 GLY A C 1
ATOM 783 O O . GLY A 1 103 ? -4.530 -35.994 10.507 1.00 86.12 103 GLY A O 1
ATOM 784 N N . LYS A 1 104 ? -2.317 -35.923 10.946 1.00 90.75 104 LYS A N 1
ATOM 785 C CA . LYS A 1 104 ? -2.319 -34.682 11.723 1.00 90.75 104 LYS A CA 1
ATOM 786 C C . LYS A 1 104 ? -1.609 -33.579 10.947 1.00 90.75 104 LYS A C 1
ATOM 788 O O . LYS A 1 104 ? -0.404 -33.402 11.027 1.00 90.75 104 LYS A O 1
ATOM 793 N N . VAL A 1 105 ? -2.395 -32.760 10.258 1.00 95.06 105 VAL A N 1
ATOM 794 C CA . VAL A 1 105 ? -1.902 -31.498 9.692 1.00 95.06 105 VAL A CA 1
ATOM 795 C C . VAL A 1 105 ? -2.186 -30.378 10.700 1.00 95.06 105 VAL A C 1
ATOM 797 O O . VAL A 1 105 ? -3.331 -30.276 11.158 1.00 95.06 105 VAL A O 1
ATOM 800 N N . PRO A 1 106 ? -1.198 -29.539 11.069 1.00 96.06 106 PRO A N 1
ATOM 801 C CA . PRO A 1 106 ? -1.417 -28.416 11.975 1.00 96.06 106 PRO A CA 1
ATOM 802 C C . PRO A 1 106 ? -2.557 -27.502 11.507 1.00 96.06 106 PRO A C 1
ATOM 804 O O . PRO A 1 106 ? -2.694 -27.212 10.317 1.00 96.06 106 PRO A O 1
ATOM 807 N N . ALA A 1 107 ? -3.363 -27.003 12.448 1.00 95.31 107 ALA A N 1
ATOM 808 C CA . ALA A 1 107 ? -4.512 -26.148 12.135 1.00 95.31 107 ALA A CA 1
ATOM 809 C C . ALA A 1 107 ? -4.118 -24.858 11.390 1.00 95.31 107 ALA A C 1
ATOM 811 O O . ALA A 1 107 ? -4.868 -24.397 10.533 1.00 95.31 107 ALA A O 1
ATOM 812 N N . SER A 1 108 ? -2.931 -24.311 11.674 1.00 92.12 108 SER A N 1
ATOM 813 C CA . SER A 1 108 ? -2.362 -23.155 10.968 1.00 92.12 108 SER A CA 1
ATOM 814 C C . SER A 1 108 ? -2.150 -23.430 9.478 1.00 92.12 108 SER A C 1
ATOM 816 O O . SER A 1 108 ? -2.483 -22.602 8.637 1.00 92.12 108 SER A O 1
ATOM 818 N N . VAL A 1 109 ? -1.668 -24.623 9.139 1.00 95.25 109 VAL A N 1
ATOM 819 C CA . VAL A 1 109 ? -1.402 -25.036 7.754 1.00 95.25 109 VAL A CA 1
ATOM 820 C C . VAL A 1 109 ? -2.705 -25.352 7.036 1.00 95.25 109 VAL A C 1
ATOM 822 O O . VAL A 1 109 ? -2.883 -24.968 5.887 1.00 95.25 109 VAL A O 1
ATOM 825 N N . LEU A 1 110 ? -3.670 -25.965 7.728 1.00 96.62 110 LEU A N 1
ATOM 826 C CA . LEU A 1 110 ? -5.021 -26.145 7.190 1.00 96.62 110 LEU A CA 1
ATOM 827 C C . LEU A 1 110 ? -5.716 -24.806 6.895 1.00 96.62 110 LEU A C 1
ATOM 829 O O . LEU A 1 110 ? -6.470 -24.724 5.927 1.00 96.62 110 LEU A O 1
ATOM 833 N N . ALA A 1 111 ? -5.470 -23.767 7.700 1.00 94.25 111 ALA A N 1
ATOM 834 C CA . ALA A 1 111 ? -5.981 -22.422 7.441 1.00 94.25 111 ALA A CA 1
ATOM 835 C C . ALA A 1 111 ? -5.333 -21.796 6.195 1.00 94.25 111 ALA A C 1
ATOM 837 O O . ALA A 1 111 ? -6.056 -21.248 5.367 1.00 94.25 111 ALA A O 1
ATOM 838 N N . LEU A 1 112 ? -4.016 -21.954 6.024 1.00 93.62 112 LEU A N 1
ATOM 839 C CA . LEU A 1 112 ? -3.289 -21.476 4.844 1.00 93.62 112 LEU A CA 1
ATOM 840 C C . LEU A 1 112 ? -3.725 -22.207 3.563 1.00 93.62 112 LEU A C 1
ATOM 842 O O . LEU A 1 112 ? -4.030 -21.579 2.557 1.00 93.62 112 LEU A O 1
ATOM 846 N N . ILE A 1 113 ? -3.864 -23.536 3.616 1.00 96.50 113 ILE A N 1
ATOM 847 C CA . ILE A 1 113 ? -4.402 -24.329 2.499 1.00 96.50 113 ILE A CA 1
ATOM 848 C C . ILE A 1 113 ? -5.824 -23.871 2.156 1.00 96.50 113 ILE A C 1
ATOM 850 O O . ILE A 1 113 ? -6.184 -23.797 0.982 1.00 96.50 113 ILE A O 1
ATOM 854 N N . ARG A 1 114 ? -6.644 -23.549 3.167 1.00 97.06 114 ARG A N 1
ATOM 855 C CA . ARG A 1 114 ? -8.001 -23.042 2.946 1.00 97.06 114 ARG A CA 1
ATOM 856 C C . ARG A 1 114 ? -7.994 -21.678 2.266 1.00 97.06 114 ARG A C 1
ATOM 858 O O . ARG A 1 114 ? -8.813 -21.498 1.374 1.00 97.06 114 ARG A O 1
ATOM 865 N N . SER A 1 115 ? -7.115 -20.753 2.658 1.00 92.69 115 SER A N 1
ATOM 866 C CA . SER A 1 115 ? -7.017 -19.450 1.990 1.00 92.69 115 SER A CA 1
ATOM 867 C C . SER A 1 115 ? -6.544 -19.602 0.549 1.00 92.69 115 SER A C 1
ATOM 869 O O . SER A 1 115 ? -7.209 -19.096 -0.341 1.00 92.69 115 SER A O 1
ATOM 871 N N . THR A 1 116 ? -5.496 -20.392 0.298 1.00 92.56 116 THR A N 1
ATOM 872 C CA . THR A 1 116 ? -4.997 -20.637 -1.066 1.00 92.56 116 THR A CA 1
ATOM 873 C C . THR A 1 116 ? -6.056 -21.287 -1.956 1.00 92.56 116 THR A C 1
ATOM 875 O O . THR A 1 116 ? -6.190 -20.943 -3.121 1.00 92.56 116 THR A O 1
ATOM 878 N N . ALA A 1 117 ? -6.849 -22.221 -1.426 1.00 94.62 117 ALA A N 1
ATOM 879 C CA . ALA A 1 117 ? -7.922 -22.854 -2.188 1.00 94.62 117 ALA A CA 1
ATOM 880 C C . ALA A 1 117 ? -9.160 -21.958 -2.379 1.00 94.62 117 ALA A C 1
ATOM 882 O O . ALA A 1 117 ? -9.933 -22.198 -3.308 1.00 94.62 117 ALA A O 1
ATOM 883 N N . ALA A 1 118 ? -9.366 -20.956 -1.516 1.00 92.62 118 ALA A N 1
ATOM 884 C CA . ALA A 1 118 ? -10.478 -20.014 -1.635 1.00 92.62 118 ALA A CA 1
ATOM 885 C C . ALA A 1 118 ? -10.324 -19.094 -2.855 1.00 92.62 118 ALA A C 1
ATOM 887 O O . ALA A 1 118 ? -11.331 -18.661 -3.408 1.00 92.62 118 ALA A O 1
ATOM 888 N N . ASP A 1 119 ? -9.089 -18.886 -3.322 1.00 88.69 119 ASP A N 1
ATOM 889 C CA . ASP A 1 119 ? -8.801 -18.174 -4.572 1.00 88.69 119 ASP A CA 1
ATOM 890 C C . ASP A 1 119 ? -9.278 -18.957 -5.811 1.00 88.69 119 ASP A C 1
ATOM 892 O O . ASP A 1 119 ? -9.545 -18.372 -6.859 1.00 88.69 119 ASP A O 1
ATOM 896 N N . PHE A 1 120 ? -9.427 -20.284 -5.690 1.00 89.69 120 PHE A N 1
ATOM 897 C CA . PHE A 1 120 ? -9.881 -21.158 -6.773 1.00 89.69 120 PHE A CA 1
ATOM 898 C C . PHE A 1 120 ? -11.377 -21.469 -6.708 1.00 89.69 120 PHE A C 1
ATOM 900 O O . PHE A 1 120 ? -11.992 -21.628 -7.755 1.00 89.69 120 PHE A O 1
ATOM 907 N N . ALA A 1 121 ? -11.969 -21.630 -5.518 1.00 93.00 121 ALA A N 1
ATOM 908 C CA . ALA A 1 121 ? -13.364 -22.050 -5.379 1.00 93.00 121 ALA A CA 1
ATOM 909 C C . ALA A 1 121 ? -14.076 -21.414 -4.181 1.00 93.00 121 ALA A C 1
ATOM 911 O O . ALA A 1 121 ? -13.526 -21.318 -3.086 1.00 93.00 121 ALA A O 1
ATOM 912 N N . LYS A 1 122 ? -15.370 -21.109 -4.352 1.00 90.81 122 LYS A N 1
ATOM 913 C CA . LYS A 1 122 ? -16.193 -20.441 -3.321 1.00 90.81 122 LYS A CA 1
ATOM 914 C C . LYS A 1 122 ? -16.324 -21.233 -2.022 1.00 90.81 122 LYS A C 1
ATOM 916 O O . LYS A 1 122 ? -16.342 -20.653 -0.942 1.00 90.81 122 LYS A O 1
ATOM 921 N N . ASN A 1 123 ? -16.449 -22.556 -2.119 1.00 94.19 123 ASN A N 1
ATOM 922 C CA . ASN A 1 123 ? -16.613 -23.430 -0.960 1.00 94.19 123 ASN A CA 1
ATOM 923 C C . ASN A 1 123 ? -15.477 -24.448 -0.888 1.00 94.19 123 ASN A C 1
ATOM 925 O O . ASN A 1 123 ? -15.398 -25.359 -1.710 1.00 94.19 123 ASN A O 1
ATOM 929 N N . VAL A 1 124 ? -14.631 -24.344 0.132 1.00 96.81 124 VAL A N 1
ATOM 930 C CA . VAL A 1 124 ? -13.486 -25.244 0.307 1.00 96.81 124 VAL A CA 1
ATOM 931 C C . VAL A 1 124 ? -13.746 -26.218 1.456 1.00 96.81 124 VAL A C 1
ATOM 933 O O . VAL A 1 124 ? -13.875 -25.816 2.615 1.00 96.81 124 VAL A O 1
ATOM 936 N N . SER A 1 125 ? -13.770 -27.518 1.155 1.00 97.44 125 SER A N 1
ATOM 937 C CA . SER A 1 125 ? -13.815 -28.593 2.151 1.00 97.44 125 SER A CA 1
ATOM 938 C C . SER A 1 125 ? -12.459 -29.284 2.222 1.00 97.44 125 SER A C 1
ATOM 940 O O . SER A 1 125 ? -11.981 -29.809 1.222 1.00 97.44 125 SER A O 1
ATOM 942 N N . ILE A 1 126 ? -11.839 -29.318 3.403 1.00 97.75 126 ILE A N 1
ATOM 943 C CA . ILE A 1 126 ? -10.552 -29.995 3.609 1.00 97.75 126 ILE A CA 1
ATOM 944 C C . ILE A 1 126 ? -10.764 -31.176 4.550 1.00 97.75 126 ILE A C 1
ATOM 946 O O . ILE A 1 126 ? -11.302 -31.014 5.646 1.00 97.75 126 ILE A O 1
ATOM 950 N N . LYS A 1 127 ? -10.333 -32.366 4.128 1.00 97.56 127 LYS A N 1
ATOM 951 C CA . LYS A 1 127 ? -10.363 -33.598 4.924 1.00 97.56 127 LYS A CA 1
ATOM 952 C C . LYS A 1 127 ? -8.956 -34.161 5.039 1.00 97.56 127 LYS A C 1
ATOM 954 O O . LYS A 1 127 ? -8.321 -34.446 4.029 1.00 97.56 127 LYS A O 1
ATOM 959 N N . THR A 1 128 ? -8.492 -34.381 6.260 1.00 97.06 128 THR A N 1
ATOM 960 C CA . THR A 1 128 ? -7.256 -35.122 6.516 1.00 97.06 128 THR A CA 1
ATOM 961 C C . THR A 1 128 ? -7.588 -36.591 6.758 1.00 97.06 128 THR A C 1
ATOM 963 O O . THR A 1 128 ? -8.570 -36.926 7.424 1.00 97.06 128 THR A O 1
ATOM 966 N N . ARG A 1 129 ? -6.808 -37.497 6.170 1.00 96.56 129 ARG A N 1
ATOM 967 C CA . ARG A 1 129 ? -6.903 -38.940 6.417 1.00 96.56 129 ARG A CA 1
ATOM 968 C C . ARG A 1 129 ? -5.509 -39.520 6.590 1.00 96.56 129 ARG A C 1
ATOM 970 O O . ARG A 1 129 ? -4.545 -39.023 6.014 1.00 96.56 129 ARG A O 1
ATOM 977 N N . ILE A 1 130 ? -5.430 -40.599 7.358 1.00 95.50 130 ILE A N 1
ATOM 978 C CA . ILE A 1 130 ? -4.204 -41.382 7.482 1.00 95.50 130 ILE A CA 1
ATOM 979 C C . ILE A 1 130 ? -3.949 -42.086 6.146 1.00 95.50 130 ILE A C 1
ATOM 981 O O . ILE A 1 130 ? -4.868 -42.650 5.541 1.00 95.50 130 ILE A O 1
ATOM 985 N N . LEU A 1 131 ? -2.706 -42.035 5.675 1.00 93.25 131 LEU A N 1
ATOM 986 C CA . LEU A 1 131 ? -2.267 -42.703 4.458 1.00 93.25 131 LEU A CA 1
ATOM 987 C C . LEU A 1 131 ? -2.523 -44.222 4.583 1.00 93.25 131 LEU A C 1
ATOM 989 O O . LEU A 1 131 ? -2.101 -44.807 5.580 1.00 93.25 131 LEU A O 1
ATOM 993 N N . PRO A 1 132 ? -3.190 -44.891 3.621 1.00 92.69 132 PRO A N 1
ATOM 994 C CA . PRO A 1 132 ? -3.474 -46.322 3.732 1.00 92.69 132 PRO A CA 1
ATOM 995 C C . PRO A 1 132 ? -2.196 -47.165 3.900 1.00 92.69 132 PRO A C 1
ATOM 997 O O . PRO A 1 132 ? -1.168 -46.826 3.304 1.00 92.69 132 PRO A O 1
ATOM 1000 N N . PRO A 1 133 ? -2.237 -48.279 4.658 1.00 88.56 133 PRO A N 1
ATOM 1001 C CA . PRO A 1 133 ? -1.053 -49.078 4.993 1.00 88.56 133 PRO A CA 1
ATOM 1002 C C . PRO A 1 133 ? -0.294 -49.604 3.764 1.00 88.56 133 PRO A C 1
ATOM 1004 O O . PRO A 1 133 ? 0.932 -49.696 3.798 1.00 88.56 133 PRO A O 1
ATOM 1007 N N . GLU A 1 134 ? -0.988 -49.858 2.652 1.00 89.00 134 GLU A N 1
ATOM 1008 C CA . GLU A 1 134 ? -0.381 -50.232 1.364 1.00 89.00 134 GLU A CA 1
ATOM 1009 C C . GLU A 1 134 ? 0.605 -49.166 0.853 1.00 89.00 134 GLU A C 1
ATOM 1011 O O . GLU A 1 134 ? 1.711 -49.480 0.409 1.00 89.00 134 GLU A O 1
ATOM 1016 N N . TYR A 1 135 ? 0.246 -47.886 0.986 1.00 85.12 135 TYR A N 1
ATOM 1017 C CA . TYR A 1 135 ? 1.108 -46.767 0.607 1.00 85.12 135 TYR A CA 1
ATOM 1018 C C . TYR A 1 135 ? 2.182 -46.483 1.655 1.00 85.12 135 TYR A C 1
ATOM 1020 O O . TYR A 1 135 ? 3.288 -46.095 1.285 1.00 85.12 135 TYR A O 1
ATOM 1028 N N . GLN A 1 136 ? 1.902 -46.714 2.942 1.00 86.31 136 GLN A N 1
ATOM 1029 C CA . GLN A 1 136 ? 2.920 -46.606 3.993 1.00 86.31 136 GLN A CA 1
ATOM 1030 C C . GLN A 1 136 ? 4.055 -47.617 3.774 1.00 86.31 136 GLN A C 1
ATOM 1032 O O . GLN A 1 136 ? 5.227 -47.271 3.915 1.00 86.31 136 GLN A O 1
ATOM 1037 N N . ALA A 1 137 ? 3.722 -48.851 3.381 1.00 84.94 137 ALA A N 1
ATOM 1038 C CA . ALA A 1 137 ? 4.703 -49.888 3.068 1.00 84.94 137 ALA A CA 1
ATOM 1039 C C . ALA A 1 137 ? 5.551 -49.528 1.835 1.00 84.94 137 ALA A C 1
ATOM 1041 O O . ALA A 1 137 ? 6.773 -49.684 1.860 1.00 84.94 137 ALA A O 1
ATOM 1042 N N . ALA A 1 138 ? 4.925 -48.988 0.783 1.00 82.75 138 ALA A N 1
ATOM 1043 C CA . ALA A 1 138 ? 5.636 -48.519 -0.406 1.00 82.75 138 ALA A CA 1
ATOM 1044 C C . ALA A 1 138 ? 6.598 -47.361 -0.087 1.00 82.75 138 ALA A C 1
ATOM 1046 O O . ALA A 1 138 ? 7.733 -47.362 -0.560 1.00 82.75 138 ALA A O 1
ATOM 1047 N N . ASN A 1 139 ? 6.183 -46.417 0.764 1.00 78.44 139 ASN A N 1
ATOM 1048 C CA . ASN A 1 139 ? 7.018 -45.274 1.136 1.00 78.44 139 ASN A CA 1
ATOM 1049 C C . ASN A 1 139 ? 8.184 -45.674 2.048 1.00 78.44 139 ASN A C 1
ATOM 1051 O O . ASN A 1 139 ? 9.304 -45.210 1.858 1.00 78.44 139 ASN A O 1
ATOM 1055 N N . LYS A 1 140 ? 7.962 -46.612 2.982 1.00 80.06 140 LYS A N 1
ATOM 1056 C CA . LYS A 1 140 ? 9.050 -47.212 3.774 1.00 80.06 140 LYS A CA 1
ATOM 1057 C C . LYS A 1 140 ? 10.079 -47.922 2.896 1.00 80.06 140 LYS A C 1
ATOM 1059 O O . LYS A 1 140 ? 11.256 -47.902 3.224 1.00 80.06 140 LYS A O 1
ATOM 1064 N N . LYS A 1 141 ? 9.652 -48.530 1.783 1.00 78.81 141 LYS A N 1
ATOM 1065 C CA . LYS A 1 141 ? 10.555 -49.186 0.829 1.00 78.81 141 LYS A CA 1
ATOM 1066 C C . LYS A 1 141 ? 11.316 -48.186 -0.050 1.00 78.81 141 LYS A C 1
ATOM 1068 O O . LYS A 1 141 ? 12.470 -48.443 -0.363 1.00 78.81 141 LYS A O 1
ATOM 1073 N N . ALA A 1 142 ? 10.689 -47.071 -0.432 1.00 74.25 142 ALA A N 1
ATOM 1074 C CA . ALA A 1 142 ? 11.316 -46.017 -1.234 1.00 74.25 142 ALA A CA 1
ATOM 1075 C C . ALA A 1 142 ? 12.314 -45.162 -0.431 1.00 74.25 142 ALA A C 1
ATOM 1077 O O . ALA A 1 142 ? 13.332 -44.751 -0.974 1.00 74.25 142 ALA A O 1
ATOM 1078 N N . ASN A 1 143 ? 12.041 -44.949 0.861 1.00 71.31 143 ASN A N 1
ATOM 1079 C CA . ASN A 1 143 ? 12.871 -44.137 1.758 1.00 71.31 143 ASN A CA 1
ATOM 1080 C C . ASN A 1 143 ? 13.812 -44.968 2.643 1.00 71.31 143 ASN A C 1
ATOM 1082 O O . ASN A 1 143 ? 14.503 -44.406 3.492 1.00 71.31 143 ASN A O 1
ATOM 1086 N N . ALA A 1 144 ? 13.842 -46.295 2.482 1.00 65.88 144 ALA A N 1
ATOM 1087 C CA . ALA A 1 144 ? 14.885 -47.100 3.097 1.00 65.88 144 ALA A CA 1
ATOM 1088 C C . ALA A 1 144 ? 16.221 -46.682 2.460 1.00 65.88 144 ALA A C 1
ATOM 1090 O O . ALA A 1 144 ? 16.347 -46.796 1.236 1.00 65.88 144 ALA A O 1
ATOM 1091 N N . PRO A 1 145 ? 17.201 -46.184 3.238 1.00 59.75 145 PRO A N 1
ATOM 1092 C CA . PRO A 1 145 ? 18.515 -45.891 2.691 1.00 59.75 145 PRO A CA 1
ATOM 1093 C C . PRO A 1 145 ? 19.029 -47.157 1.992 1.00 59.75 145 PRO A C 1
ATOM 1095 O O . PRO A 1 145 ? 18.883 -48.252 2.550 1.00 59.75 145 PRO A O 1
ATOM 1098 N N . PRO A 1 146 ? 19.562 -47.052 0.760 1.00 54.72 146 PRO A N 1
ATOM 1099 C CA . PRO A 1 146 ? 20.116 -48.210 0.080 1.00 54.72 146 PRO A CA 1
ATOM 1100 C C . PRO A 1 146 ? 21.151 -48.838 1.011 1.00 54.72 146 PRO A C 1
ATOM 1102 O O . PRO A 1 146 ? 22.042 -48.144 1.498 1.00 54.72 146 PRO A O 1
ATOM 1105 N N . LEU A 1 147 ? 20.995 -50.135 1.296 1.00 46.66 147 LEU A N 1
ATOM 1106 C CA . LEU A 1 147 ? 21.961 -50.925 2.056 1.00 46.66 147 LEU A CA 1
ATOM 1107 C C . LEU A 1 147 ? 23.268 -50.970 1.256 1.00 46.66 147 LEU A C 1
ATOM 1109 O O . LEU A 1 147 ? 23.506 -51.889 0.476 1.00 46.66 147 LEU A O 1
ATOM 1113 N N . LEU A 1 148 ? 24.084 -49.931 1.402 1.00 48.81 148 LEU A N 1
ATOM 1114 C CA . LEU A 1 148 ? 25.467 -49.932 0.970 1.00 48.81 148 LEU A CA 1
ATOM 1115 C C . LEU A 1 148 ? 26.259 -50.702 2.035 1.00 48.81 148 LEU A C 1
ATOM 1117 O O . LEU A 1 148 ? 26.149 -50.365 3.215 1.00 48.81 148 LEU A O 1
ATOM 1121 N N . PRO A 1 149 ? 27.016 -51.747 1.660 1.00 45.75 149 PRO A N 1
ATOM 1122 C CA . PRO A 1 149 ? 27.918 -52.406 2.594 1.00 45.75 149 PRO A CA 1
ATOM 1123 C C . PRO A 1 149 ? 28.946 -51.386 3.096 1.00 45.75 149 PRO A C 1
ATOM 1125 O O . PRO A 1 149 ? 29.522 -50.654 2.290 1.00 45.75 149 PRO A O 1
ATOM 1128 N N . GLU A 1 150 ? 29.148 -51.325 4.414 1.00 41.69 150 GLU A N 1
ATOM 1129 C CA . GLU A 1 150 ? 30.155 -50.470 5.050 1.00 41.69 150 GLU A CA 1
ATOM 1130 C C . GLU A 1 150 ? 31.540 -50.749 4.442 1.00 41.69 150 GLU A C 1
ATOM 1132 O O . GLU A 1 150 ? 32.024 -51.881 4.533 1.00 41.69 150 GLU A O 1
ATOM 1137 N N . PRO A 1 151 ? 32.206 -49.762 3.817 1.00 43.88 151 PRO A N 1
ATOM 1138 C CA . PRO A 1 151 ? 33.588 -49.938 3.426 1.00 43.88 151 PRO A CA 1
ATOM 1139 C C . PRO A 1 151 ? 34.491 -49.680 4.636 1.00 43.88 151 PRO A C 1
ATOM 1141 O O . PRO A 1 151 ? 34.532 -48.577 5.184 1.00 43.88 151 PRO A O 1
ATOM 1144 N N . GLU A 1 152 ? 35.262 -50.702 5.013 1.00 43.69 152 GLU A N 1
ATOM 1145 C CA . GLU A 1 152 ? 36.500 -50.529 5.771 1.00 43.69 152 GLU A CA 1
ATOM 1146 C C . GLU A 1 152 ? 37.374 -49.484 5.067 1.00 43.69 152 GLU A C 1
ATOM 1148 O O . GLU A 1 152 ? 37.747 -49.630 3.900 1.00 43.69 152 GLU A O 1
ATOM 1153 N N . ILE A 1 153 ? 37.713 -48.417 5.786 1.00 48.81 153 ILE A N 1
ATOM 1154 C CA . ILE A 1 153 ? 38.591 -47.358 5.299 1.00 48.81 153 ILE A CA 1
ATOM 1155 C C . ILE A 1 153 ? 40.010 -47.935 5.168 1.00 48.81 153 ILE A C 1
ATOM 1157 O O . ILE A 1 153 ? 40.763 -47.998 6.139 1.00 48.81 153 ILE A O 1
ATOM 1161 N N . LYS A 1 154 ? 40.387 -48.335 3.949 1.00 50.22 154 LYS A N 1
ATOM 1162 C CA . LYS A 1 154 ? 41.785 -48.444 3.506 1.00 50.22 154 LYS A CA 1
ATOM 1163 C C . LYS A 1 154 ? 42.073 -47.361 2.467 1.00 50.22 154 LYS A C 1
ATOM 1165 O O . LYS A 1 154 ? 41.200 -46.980 1.692 1.00 50.22 154 LYS A O 1
ATOM 1170 N N . SER A 1 155 ? 43.282 -46.810 2.539 1.00 52.91 155 SER A N 1
ATOM 1171 C CA . SER A 1 155 ? 43.725 -45.600 1.844 1.00 52.91 155 SER A CA 1
ATOM 1172 C C . SER A 1 155 ? 43.503 -45.651 0.327 1.00 52.91 155 SER A C 1
ATOM 1174 O O . SER A 1 155 ? 43.766 -46.644 -0.345 1.00 52.91 155 SER A O 1
ATOM 1176 N N . TRP A 1 156 ? 43.035 -44.532 -0.226 1.00 46.19 156 TRP A N 1
ATOM 1177 C CA . TRP A 1 156 ? 42.570 -44.383 -1.610 1.00 46.19 156 TRP A CA 1
ATOM 1178 C C . TRP A 1 156 ? 43.690 -44.299 -2.668 1.00 46.19 156 TRP A C 1
ATOM 1180 O O . TRP A 1 156 ? 43.426 -43.965 -3.822 1.00 46.19 156 TRP A O 1
ATOM 1190 N N . GLU A 1 157 ? 44.940 -44.599 -2.317 1.00 49.75 157 GLU A N 1
ATOM 1191 C CA . GLU A 1 157 ? 46.089 -44.394 -3.214 1.00 49.75 157 GLU A CA 1
ATOM 1192 C C . GLU A 1 157 ? 46.362 -45.589 -4.149 1.00 49.75 157 GLU A C 1
ATOM 1194 O O . GLU A 1 157 ? 46.879 -45.409 -5.253 1.00 49.75 157 GLU A O 1
ATOM 1199 N N . GLU A 1 158 ? 45.935 -46.804 -3.793 1.00 50.97 158 GLU A N 1
ATOM 1200 C CA . GLU A 1 158 ? 46.143 -47.998 -4.631 1.00 50.97 158 GLU A CA 1
ATOM 1201 C C . GLU A 1 158 ? 45.148 -48.155 -5.812 1.00 50.97 158 GLU A C 1
ATOM 1203 O O . GLU A 1 158 ? 45.604 -48.429 -6.926 1.00 50.97 158 GLU A O 1
ATOM 1208 N N . PRO A 1 159 ? 43.823 -47.912 -5.690 1.00 51.84 159 PRO A N 1
ATOM 1209 C CA . PRO A 1 159 ? 42.879 -48.204 -6.780 1.00 51.84 159 PRO A CA 1
ATOM 1210 C C . PRO A 1 159 ? 43.034 -47.292 -8.008 1.00 51.84 159 PRO A C 1
ATOM 1212 O O . PRO A 1 159 ? 42.772 -47.704 -9.140 1.00 51.84 159 PRO A O 1
ATOM 1215 N N . LEU A 1 160 ? 43.476 -46.048 -7.804 1.00 48.31 160 LEU A N 1
ATOM 1216 C CA . LEU A 1 160 ? 43.667 -45.070 -8.881 1.00 48.31 160 LEU A CA 1
ATOM 1217 C C . LEU A 1 160 ? 44.854 -45.428 -9.785 1.00 48.31 160 LEU A C 1
ATOM 1219 O O . LEU A 1 160 ? 44.791 -45.236 -11.003 1.00 48.31 160 LEU A O 1
ATOM 1223 N N . THR A 1 161 ? 45.915 -46.005 -9.218 1.00 62.59 161 THR A N 1
ATOM 1224 C CA . THR A 1 161 ? 47.087 -46.429 -9.997 1.00 62.59 161 THR A CA 1
ATOM 1225 C C . THR A 1 161 ? 46.836 -47.743 -10.741 1.00 62.59 161 THR A C 1
ATOM 1227 O O . THR A 1 161 ? 47.292 -47.900 -11.879 1.00 62.59 161 THR A O 1
ATOM 1230 N N . GLU A 1 162 ? 46.027 -48.643 -10.174 1.00 65.44 162 GLU A N 1
ATOM 1231 C CA . GLU A 1 162 ? 45.574 -49.872 -10.836 1.00 65.44 162 GLU A CA 1
ATOM 1232 C C . GLU A 1 162 ? 44.624 -49.564 -12.014 1.00 65.44 162 GLU A C 1
ATOM 1234 O O . GLU A 1 162 ? 44.776 -50.114 -13.110 1.00 65.44 162 GLU A O 1
ATOM 1239 N N . GLY A 1 163 ? 43.701 -48.607 -11.837 1.00 65.50 163 GLY A N 1
ATOM 1240 C CA . GLY A 1 163 ? 42.764 -48.166 -12.877 1.00 65.50 163 GLY A CA 1
ATOM 1241 C C . GLY A 1 163 ? 43.455 -47.525 -14.086 1.00 65.50 163 GLY A C 1
ATOM 1242 O O . GLY A 1 163 ? 43.136 -47.849 -15.232 1.00 65.50 163 GLY A O 1
ATOM 1243 N N . LEU A 1 164 ? 44.472 -46.687 -13.858 1.00 64.19 164 LEU A N 1
ATOM 1244 C CA . LEU A 1 164 ? 45.268 -46.076 -14.933 1.00 64.19 164 LEU A CA 1
ATOM 1245 C C . LEU A 1 164 ? 46.137 -47.104 -15.683 1.00 64.19 164 LEU A C 1
ATOM 1247 O O . LEU A 1 164 ? 46.302 -47.021 -16.907 1.00 64.19 164 LEU A O 1
ATOM 1251 N N . LYS A 1 165 ? 46.637 -48.134 -14.988 1.00 71.56 165 LYS A N 1
ATOM 1252 C CA . LYS A 1 165 ? 47.345 -49.257 -15.625 1.00 71.56 165 LYS A CA 1
ATOM 1253 C C . LYS A 1 165 ? 46.415 -50.127 -16.473 1.00 71.56 165 LYS A C 1
ATOM 1255 O O . LYS A 1 165 ? 46.830 -50.596 -17.533 1.00 71.56 165 LYS A O 1
ATOM 1260 N N . GLN A 1 166 ? 45.158 -50.314 -16.071 1.00 73.12 166 GLN A N 1
ATOM 1261 C CA . GLN A 1 166 ? 44.178 -51.030 -16.893 1.00 73.12 166 GLN A CA 1
ATOM 1262 C C . GLN A 1 166 ? 43.752 -50.216 -18.121 1.00 73.12 166 GLN A C 1
ATOM 1264 O O . GLN A 1 166 ? 43.661 -50.768 -19.218 1.00 73.12 166 GLN A O 1
ATOM 1269 N N . TRP A 1 167 ? 43.591 -48.898 -17.985 1.00 65.12 167 TRP A N 1
ATOM 1270 C CA . TRP A 1 167 ? 43.190 -48.032 -19.097 1.00 65.12 167 TRP A CA 1
ATOM 1271 C C . TRP A 1 167 ? 44.241 -47.954 -20.212 1.00 65.12 167 TRP A C 1
ATOM 1273 O O . TRP A 1 167 ? 43.905 -47.992 -21.396 1.00 65.12 167 TRP A O 1
ATOM 1283 N N . SER A 1 168 ? 45.528 -47.932 -19.852 1.00 73.31 168 SER A N 1
ATOM 1284 C CA . SER A 1 168 ? 46.618 -47.961 -20.839 1.00 73.31 168 SER A CA 1
ATOM 1285 C C . SER A 1 168 ? 46.724 -49.299 -21.584 1.00 73.31 168 SER A C 1
ATOM 1287 O O . SER A 1 168 ? 47.066 -49.310 -22.768 1.00 73.31 168 SER A O 1
ATOM 1289 N N . LYS A 1 169 ? 46.351 -50.422 -20.950 1.00 72.81 169 LYS A N 1
ATOM 1290 C CA . LYS A 1 169 ? 46.205 -51.723 -21.630 1.00 72.81 169 LYS A CA 1
ATOM 1291 C C . LYS A 1 169 ? 45.008 -51.745 -22.581 1.00 72.81 169 LYS A C 1
ATOM 1293 O O . LYS A 1 169 ? 45.116 -52.273 -23.685 1.00 72.81 169 LYS A O 1
ATOM 1298 N N . VAL A 1 170 ? 43.881 -51.144 -22.203 1.00 72.44 170 VAL A N 1
ATOM 1299 C CA . VAL A 1 170 ? 42.694 -51.068 -23.072 1.00 72.44 170 VAL A CA 1
ATOM 1300 C C . VAL A 1 170 ? 42.975 -50.209 -24.308 1.00 72.44 170 VAL A C 1
ATOM 1302 O O . VAL A 1 170 ? 42.639 -50.624 -25.415 1.00 72.44 170 VAL A O 1
ATOM 1305 N N . SER A 1 171 ? 43.664 -49.073 -24.165 1.00 62.88 171 SER A N 1
ATOM 1306 C CA . SER A 1 171 ? 43.988 -48.203 -25.305 1.00 62.88 171 SER A CA 1
ATOM 1307 C C . SER A 1 171 ? 45.000 -48.828 -26.275 1.00 62.88 171 SER A C 1
ATOM 1309 O O . SER A 1 171 ? 44.848 -48.689 -27.490 1.00 62.88 171 SER A O 1
ATOM 1311 N N . THR A 1 172 ? 45.982 -49.583 -25.770 1.00 67.56 172 THR A N 1
ATOM 1312 C CA . THR A 1 172 ? 46.927 -50.342 -26.612 1.00 67.56 172 THR A CA 1
ATOM 1313 C C . THR A 1 172 ? 46.272 -51.539 -27.298 1.00 67.56 172 THR A C 1
ATOM 1315 O O . THR A 1 172 ? 46.616 -51.859 -28.434 1.00 67.56 172 THR A O 1
ATOM 1318 N N . THR A 1 173 ? 45.271 -52.161 -26.671 1.00 68.75 173 THR A N 1
ATOM 1319 C CA . THR A 1 173 ? 44.512 -53.250 -27.305 1.00 68.75 173 THR A CA 1
ATOM 1320 C C . THR A 1 173 ? 43.549 -52.708 -28.372 1.00 68.75 173 THR A C 1
ATOM 1322 O O . THR A 1 173 ? 43.436 -53.282 -29.454 1.00 68.75 173 THR A O 1
ATOM 1325 N N . LEU A 1 174 ? 42.911 -51.555 -28.134 1.00 58.97 174 LEU A N 1
ATOM 1326 C CA . LEU A 1 174 ? 42.043 -50.896 -29.119 1.00 58.97 174 LEU A CA 1
ATOM 1327 C C . LEU A 1 174 ? 42.813 -50.417 -30.357 1.00 58.97 174 LEU A C 1
ATOM 1329 O O . LEU A 1 174 ? 42.311 -50.561 -31.473 1.00 58.97 174 LEU A O 1
ATOM 1333 N N . SER A 1 175 ? 44.034 -49.902 -30.190 1.00 61.50 175 SER A N 1
ATOM 1334 C CA . SER A 1 175 ? 44.863 -49.463 -31.320 1.00 61.50 175 SER A CA 1
ATOM 1335 C C . SER A 1 175 ? 45.409 -50.624 -32.159 1.00 61.50 175 SER A C 1
ATOM 1337 O O . SER A 1 175 ? 45.621 -50.453 -33.358 1.00 61.50 175 SER A O 1
ATOM 1339 N N . GLN A 1 176 ? 45.569 -51.818 -31.578 1.00 64.50 176 GLN A N 1
ATOM 1340 C CA . GLN A 1 176 ? 45.974 -53.025 -32.312 1.00 64.50 176 GLN A CA 1
ATOM 1341 C C . GLN A 1 176 ? 44.808 -53.745 -33.011 1.00 64.50 176 GLN A C 1
ATOM 1343 O O . GLN A 1 176 ? 45.018 -54.400 -34.033 1.00 64.50 176 GLN A O 1
ATOM 1348 N N . VAL A 1 177 ? 43.575 -53.624 -32.502 1.00 62.31 177 VAL A N 1
ATOM 1349 C CA . VAL A 1 177 ? 42.390 -54.314 -33.055 1.00 62.31 177 VAL A CA 1
ATOM 1350 C C . VAL A 1 177 ? 41.692 -53.503 -34.158 1.00 62.31 177 VAL A C 1
ATOM 1352 O O . VAL A 1 177 ? 41.092 -54.082 -35.071 1.00 62.31 177 VAL A O 1
ATOM 1355 N N . LEU A 1 178 ? 41.816 -52.173 -34.155 1.00 54.22 178 LEU A N 1
ATOM 1356 C CA . LEU A 1 178 ? 41.297 -51.316 -35.224 1.00 54.22 178 LEU A CA 1
ATOM 1357 C C . LEU A 1 178 ? 42.173 -51.414 -36.484 1.00 54.22 178 LEU A C 1
ATOM 1359 O O . LEU A 1 178 ? 43.066 -50.607 -36.730 1.00 54.22 178 LEU A O 1
ATOM 1363 N N . LYS A 1 179 ? 41.900 -52.425 -37.320 1.00 58.53 179 LYS A N 1
ATOM 1364 C CA . LYS A 1 179 ? 42.530 -52.583 -38.641 1.00 58.53 179 LYS A CA 1
ATOM 1365 C C . LYS A 1 179 ? 42.395 -51.292 -39.474 1.00 58.53 179 LYS A C 1
ATOM 1367 O O . LYS A 1 179 ? 41.313 -50.700 -39.503 1.00 58.53 179 LYS A O 1
ATOM 1372 N N . PRO A 1 180 ? 43.403 -50.938 -40.297 1.00 58.38 180 PRO A N 1
ATOM 1373 C CA . PRO A 1 180 ? 43.420 -49.712 -41.111 1.00 58.38 180 PRO A CA 1
ATOM 1374 C C . PRO A 1 180 ? 42.285 -49.604 -42.149 1.00 58.38 180 PRO A C 1
ATOM 1376 O O . PRO A 1 180 ? 42.106 -48.555 -42.764 1.00 58.38 180 PRO A O 1
ATOM 1379 N N . LYS A 1 181 ? 41.500 -50.670 -42.350 1.00 54.69 181 LYS A N 1
ATOM 1380 C CA . LYS A 1 181 ? 40.344 -50.682 -43.253 1.00 54.69 181 LYS A CA 1
ATOM 1381 C C . LYS A 1 181 ? 39.109 -50.006 -42.637 1.00 54.69 181 LYS A C 1
ATOM 1383 O O . LYS A 1 181 ? 38.459 -49.236 -43.327 1.00 54.69 181 LYS A O 1
ATOM 1388 N N . LEU A 1 182 ? 38.860 -50.194 -41.335 1.00 57.81 182 LEU A N 1
ATOM 1389 C CA . LEU A 1 182 ? 37.744 -49.548 -40.623 1.00 57.81 182 LEU A CA 1
ATOM 1390 C C . LEU A 1 182 ? 37.975 -48.045 -40.423 1.00 57.81 182 LEU A C 1
ATOM 1392 O O . LEU A 1 182 ? 37.020 -47.279 -40.403 1.00 57.81 182 LEU A O 1
ATOM 1396 N N . TRP A 1 183 ? 39.239 -47.616 -40.346 1.00 64.75 183 TRP A N 1
ATOM 1397 C CA . TRP A 1 183 ? 39.590 -46.201 -40.206 1.00 64.75 183 TRP A CA 1
ATOM 1398 C C . TRP A 1 183 ? 39.267 -45.370 -41.456 1.00 64.75 183 TRP A C 1
ATOM 1400 O O . TRP A 1 183 ? 38.927 -44.194 -41.359 1.00 64.75 183 TRP A O 1
ATOM 1410 N N . LYS A 1 184 ? 39.341 -45.975 -42.649 1.00 64.94 184 LYS A N 1
ATOM 1411 C CA . LYS A 1 184 ? 38.945 -45.292 -43.889 1.00 64.94 184 LYS A CA 1
ATOM 1412 C C . LYS A 1 184 ? 37.432 -45.099 -43.962 1.00 64.94 184 LYS A C 1
ATOM 1414 O O . LYS A 1 184 ? 36.988 -44.020 -44.340 1.00 64.94 184 LYS A O 1
ATOM 1419 N N . ASP A 1 185 ? 36.661 -46.093 -43.530 1.00 69.19 185 ASP A N 1
ATOM 1420 C CA . ASP A 1 185 ? 35.199 -46.020 -43.550 1.00 69.19 185 ASP A CA 1
ATOM 1421 C C . ASP A 1 185 ? 34.665 -45.046 -42.482 1.00 69.19 185 ASP A C 1
ATOM 1423 O O . ASP A 1 185 ? 33.754 -44.264 -42.760 1.00 69.19 185 ASP A O 1
ATOM 1427 N N . THR A 1 186 ? 35.290 -44.980 -41.298 1.00 68.44 186 THR A N 1
ATOM 1428 C CA . THR A 1 186 ? 34.945 -43.970 -40.281 1.00 68.44 186 THR A CA 1
ATOM 1429 C C . THR A 1 186 ? 35.343 -42.553 -40.691 1.00 68.44 186 THR A C 1
ATOM 1431 O O . THR A 1 186 ? 34.617 -41.610 -40.381 1.00 68.44 186 THR A O 1
ATOM 1434 N N . GLN A 1 187 ? 36.436 -42.369 -41.441 1.00 75.44 187 GLN A N 1
ATOM 1435 C CA . GLN A 1 187 ? 36.802 -41.058 -41.994 1.00 75.44 187 GLN A CA 1
ATOM 1436 C C . GLN A 1 187 ? 35.827 -40.568 -43.072 1.00 75.44 187 GLN A C 1
ATOM 1438 O O . GLN A 1 187 ? 35.572 -39.364 -43.155 1.00 75.44 187 GLN A O 1
ATOM 1443 N N . ILE A 1 188 ? 35.274 -41.474 -43.882 1.00 75.69 188 ILE A N 1
ATOM 1444 C CA . ILE A 1 188 ? 34.237 -41.132 -44.866 1.00 75.69 188 ILE A CA 1
ATOM 1445 C C . ILE A 1 188 ? 32.950 -40.726 -44.135 1.00 75.69 188 ILE A C 1
ATOM 1447 O O . ILE A 1 188 ? 32.415 -39.653 -44.407 1.00 75.69 188 ILE A O 1
ATOM 1451 N N . ALA A 1 189 ? 32.535 -41.489 -43.119 1.00 73.31 189 ALA A N 1
ATOM 1452 C CA . ALA A 1 189 ? 31.366 -41.155 -42.304 1.00 73.31 189 ALA A CA 1
ATOM 1453 C C . ALA A 1 189 ? 31.511 -39.808 -41.565 1.00 73.31 189 ALA A C 1
ATOM 1455 O O . ALA A 1 189 ? 30.564 -39.023 -41.517 1.00 73.31 189 ALA A O 1
ATOM 1456 N N . LEU A 1 190 ? 32.702 -39.486 -41.042 1.00 72.69 190 LEU A N 1
ATOM 1457 C CA . LEU A 1 190 ? 32.961 -38.186 -40.410 1.00 72.69 190 LEU A CA 1
ATOM 1458 C C . LEU A 1 190 ? 32.919 -37.021 -41.411 1.00 72.69 190 LEU A C 1
ATOM 1460 O O . LEU A 1 190 ? 32.458 -35.928 -41.069 1.00 72.69 190 LEU A O 1
ATOM 1464 N N . LYS A 1 191 ? 33.396 -37.234 -42.646 1.00 79.62 191 LYS A N 1
ATOM 1465 C CA . LYS A 1 191 ? 33.320 -36.231 -43.722 1.00 79.62 191 LYS A CA 1
ATOM 1466 C C . LYS A 1 191 ? 31.882 -35.958 -44.154 1.00 79.62 191 LYS A C 1
ATOM 1468 O O . LYS A 1 191 ? 31.537 -34.807 -44.415 1.00 79.62 191 LYS A O 1
ATOM 1473 N N . ASP A 1 192 ? 31.041 -36.983 -44.192 1.00 79.31 192 ASP A N 1
ATOM 1474 C CA . ASP A 1 192 ? 29.631 -36.809 -44.539 1.00 79.31 192 ASP A CA 1
ATOM 1475 C C . ASP A 1 192 ? 28.846 -36.155 -43.394 1.00 79.31 192 ASP A C 1
ATOM 1477 O O . ASP A 1 192 ? 28.033 -35.262 -43.637 1.00 79.31 192 ASP A O 1
ATOM 1481 N N . LEU A 1 193 ? 29.164 -36.484 -42.137 1.00 80.50 193 LEU A N 1
ATOM 1482 C CA . LEU A 1 193 ? 28.586 -35.818 -40.967 1.00 80.50 193 LEU A CA 1
ATOM 1483 C C . LEU A 1 193 ? 28.941 -34.322 -40.922 1.00 80.50 193 LEU A C 1
ATOM 1485 O O . LEU A 1 193 ? 28.071 -33.481 -40.707 1.00 80.50 193 LEU A O 1
ATOM 1489 N N . THR A 1 194 ? 30.204 -33.971 -41.175 1.00 82.50 194 THR A N 1
ATOM 1490 C CA . THR A 1 194 ? 30.640 -32.563 -41.199 1.00 82.50 194 THR A CA 1
ATOM 1491 C C . THR A 1 194 ? 29.993 -31.770 -42.337 1.00 82.50 194 THR A C 1
ATOM 1493 O O . THR A 1 194 ? 29.646 -30.606 -42.136 1.00 82.50 194 THR A O 1
ATOM 1496 N N . ARG A 1 195 ? 29.739 -32.392 -43.499 1.00 85.38 195 ARG A N 1
ATOM 1497 C CA . ARG A 1 195 ? 28.953 -31.781 -44.589 1.00 85.38 195 ARG A CA 1
ATOM 1498 C C . ARG A 1 195 ? 27.480 -31.584 -44.230 1.00 85.38 195 ARG A C 1
ATOM 1500 O O . ARG A 1 195 ? 26.903 -30.561 -44.578 1.00 85.38 195 ARG A O 1
ATOM 1507 N N . MET A 1 196 ? 26.865 -32.530 -43.526 1.00 84.06 196 MET A N 1
ATOM 1508 C CA . MET A 1 196 ? 25.472 -32.396 -43.079 1.00 84.06 196 MET A CA 1
ATOM 1509 C C . MET A 1 196 ? 25.313 -31.254 -42.069 1.00 84.06 196 MET A C 1
ATOM 1511 O O . MET A 1 196 ? 24.383 -30.456 -42.177 1.00 84.06 196 MET A O 1
ATOM 1515 N N . ILE A 1 197 ? 26.254 -31.131 -41.129 1.00 83.81 197 ILE A N 1
ATOM 1516 C CA . ILE A 1 197 ? 26.258 -30.053 -40.131 1.00 83.81 197 ILE A CA 1
ATOM 1517 C C . ILE A 1 197 ? 26.433 -28.684 -40.802 1.00 83.81 197 ILE A C 1
ATOM 1519 O O . ILE A 1 197 ? 25.730 -27.738 -40.446 1.00 83.81 197 ILE A O 1
ATOM 1523 N N . SER A 1 198 ? 27.316 -28.563 -41.800 1.00 84.62 198 SER A N 1
ATOM 1524 C CA . SER A 1 198 ? 27.501 -27.287 -42.501 1.00 84.62 198 SER A CA 1
ATOM 1525 C C . SER A 1 198 ? 26.268 -26.878 -43.312 1.00 84.62 198 SER A C 1
ATOM 1527 O O . SER A 1 198 ? 25.891 -25.709 -43.288 1.00 84.62 198 SER A O 1
ATOM 1529 N N . ILE A 1 199 ? 25.579 -27.826 -43.957 1.00 90.19 199 ILE A N 1
ATOM 1530 C CA . ILE A 1 199 ? 24.316 -27.556 -44.665 1.00 90.19 199 ILE A CA 1
ATOM 1531 C C . ILE A 1 199 ? 23.221 -27.105 -43.686 1.00 90.19 199 ILE A C 1
ATOM 1533 O O . ILE A 1 199 ? 22.511 -26.138 -43.967 1.00 90.19 199 ILE A O 1
ATOM 1537 N N . ALA A 1 200 ? 23.105 -27.751 -42.522 1.00 87.12 200 ALA A N 1
ATOM 1538 C CA . ALA A 1 200 ? 22.131 -27.370 -41.500 1.00 87.12 200 ALA A CA 1
ATOM 1539 C C . ALA A 1 200 ? 22.375 -25.947 -40.962 1.00 87.12 200 ALA A C 1
ATOM 1541 O O . ALA A 1 200 ? 21.430 -25.173 -40.819 1.00 87.12 200 ALA A O 1
ATOM 1542 N N . LEU A 1 201 ? 23.638 -25.565 -40.741 1.00 88.62 201 LEU A N 1
ATOM 1543 C CA . LEU A 1 201 ? 24.014 -24.207 -40.324 1.00 88.62 201 LEU A CA 1
ATOM 1544 C C . LEU A 1 201 ? 23.700 -23.146 -41.393 1.00 88.62 201 LEU A C 1
ATOM 1546 O O . LEU A 1 201 ? 23.262 -22.041 -41.063 1.00 88.62 201 LEU A O 1
ATOM 1550 N N . ILE A 1 202 ? 23.870 -23.473 -42.677 1.00 92.50 202 ILE A N 1
ATOM 1551 C CA . ILE A 1 202 ? 23.511 -22.570 -43.783 1.00 92.50 202 ILE A CA 1
ATOM 1552 C C . ILE A 1 202 ? 21.988 -22.385 -43.863 1.00 92.50 202 ILE A C 1
ATOM 1554 O O . ILE A 1 202 ? 21.502 -21.271 -44.040 1.00 92.50 202 ILE A O 1
ATOM 1558 N N . LEU A 1 203 ? 21.211 -23.455 -43.680 1.00 89.88 203 LEU A N 1
ATOM 1559 C CA . LEU A 1 203 ? 19.749 -23.357 -43.646 1.00 89.88 203 LEU A CA 1
ATOM 1560 C C . LEU A 1 203 ? 19.261 -22.535 -42.448 1.00 89.88 203 LEU A C 1
ATOM 1562 O O . LEU A 1 203 ? 18.383 -21.690 -42.610 1.00 89.88 203 LEU A O 1
ATOM 1566 N N . LEU A 1 204 ? 19.863 -22.722 -41.271 1.00 89.94 204 LEU A N 1
ATOM 1567 C CA . LEU A 1 204 ? 19.530 -21.951 -40.073 1.00 89.94 204 LEU A CA 1
ATOM 1568 C C . LEU A 1 204 ? 19.800 -20.451 -40.273 1.00 89.94 204 LEU A C 1
ATOM 1570 O O . LEU A 1 204 ? 18.967 -19.616 -39.923 1.00 89.94 204 LEU A O 1
ATOM 1574 N N . THR A 1 205 ? 20.937 -20.103 -40.880 1.00 89.00 205 THR A N 1
ATOM 1575 C CA . THR A 1 205 ? 21.275 -18.701 -41.170 1.00 89.00 205 THR A CA 1
ATOM 1576 C C . THR A 1 205 ? 20.345 -18.089 -42.218 1.00 89.00 205 THR A C 1
ATOM 1578 O O . THR A 1 205 ? 19.916 -16.951 -42.043 1.00 89.00 205 THR A O 1
ATOM 1581 N N . LEU A 1 206 ? 19.940 -18.838 -43.250 1.00 91.31 206 LEU A N 1
ATOM 1582 C CA . LEU A 1 206 ? 18.943 -18.373 -44.223 1.00 91.31 206 LEU A CA 1
ATOM 1583 C C . LEU A 1 206 ? 17.571 -18.112 -43.586 1.00 91.31 206 LEU A C 1
ATOM 1585 O O . LEU A 1 206 ? 16.940 -17.104 -43.901 1.00 91.31 206 LEU A O 1
ATOM 1589 N N . VAL A 1 207 ? 17.124 -18.970 -42.663 1.00 87.75 207 VAL A N 1
ATOM 1590 C CA . VAL A 1 207 ? 15.867 -18.762 -41.922 1.00 87.75 207 VAL A CA 1
ATOM 1591 C C . VAL A 1 207 ? 15.961 -17.532 -41.019 1.00 87.75 207 VAL A C 1
ATOM 1593 O O . VAL A 1 207 ? 15.042 -16.715 -41.012 1.00 87.75 207 VAL A O 1
ATOM 1596 N N . ALA A 1 208 ? 17.080 -17.346 -40.312 1.00 86.50 208 ALA A N 1
ATOM 1597 C CA . ALA A 1 208 ? 17.294 -16.178 -39.460 1.00 86.50 208 ALA A CA 1
ATOM 1598 C C . ALA A 1 208 ? 17.291 -14.866 -40.267 1.00 86.50 208 ALA A C 1
ATOM 1600 O O . ALA A 1 208 ? 16.601 -13.914 -39.904 1.00 86.50 208 ALA A O 1
ATOM 1601 N N . VAL A 1 209 ? 17.992 -14.828 -41.407 1.00 90.25 209 VAL A N 1
ATOM 1602 C CA . VAL A 1 209 ? 18.008 -13.660 -42.304 1.00 90.25 209 VAL A CA 1
ATOM 1603 C C . VAL A 1 209 ? 16.623 -13.406 -42.911 1.00 90.25 209 VAL A C 1
ATOM 1605 O O . VAL A 1 209 ? 16.185 -12.257 -42.973 1.00 90.25 209 VAL A O 1
ATOM 1608 N N . GLY A 1 210 ? 15.899 -14.461 -43.301 1.00 87.81 210 GLY A N 1
ATOM 1609 C CA . GLY A 1 210 ? 14.520 -14.359 -43.786 1.00 87.81 210 GLY A CA 1
ATOM 1610 C C . GLY A 1 210 ? 13.556 -13.800 -42.734 1.00 87.81 210 GLY A C 1
ATOM 1611 O O . GLY A 1 210 ? 12.747 -12.927 -43.048 1.00 87.81 210 GLY A O 1
ATOM 1612 N N . GLY A 1 211 ? 13.689 -14.232 -41.476 1.00 83.69 211 GLY A N 1
ATOM 1613 C CA . GLY A 1 211 ? 12.914 -13.715 -40.347 1.00 83.69 211 GLY A CA 1
ATOM 1614 C C . GLY A 1 211 ? 13.168 -12.229 -40.091 1.00 83.69 211 GLY A C 1
ATOM 1615 O O . GLY A 1 211 ? 12.218 -11.454 -39.979 1.00 83.69 211 GLY A O 1
ATOM 1616 N N . ILE A 1 212 ? 14.437 -11.804 -40.098 1.00 84.06 212 ILE A N 1
ATOM 1617 C CA . ILE A 1 212 ? 14.819 -10.388 -39.949 1.00 84.06 212 ILE A CA 1
ATOM 1618 C C . ILE A 1 212 ? 14.257 -9.546 -41.105 1.00 84.06 212 ILE A C 1
ATOM 1620 O O . ILE A 1 212 ? 13.725 -8.454 -40.882 1.00 84.06 212 ILE A O 1
ATOM 1624 N N . TYR A 1 213 ? 14.317 -10.053 -42.341 1.00 85.38 213 TYR A N 1
ATOM 1625 C CA . TYR A 1 213 ? 13.784 -9.349 -43.508 1.00 85.38 213 TYR A CA 1
ATOM 1626 C C . TYR A 1 213 ? 12.262 -9.171 -43.426 1.00 85.38 213 TYR A C 1
ATOM 1628 O O . TYR A 1 213 ? 11.774 -8.047 -43.575 1.00 85.38 213 TYR A O 1
ATOM 1636 N N . LEU A 1 214 ? 11.516 -10.237 -43.111 1.00 78.31 214 LEU A N 1
ATOM 1637 C CA . LEU A 1 214 ? 10.058 -10.184 -42.947 1.00 78.31 214 LEU A CA 1
ATOM 1638 C C . LEU A 1 214 ? 9.651 -9.210 -41.834 1.00 78.31 214 LEU A C 1
ATOM 1640 O O . LEU A 1 214 ? 8.769 -8.371 -42.042 1.00 78.31 214 LEU A O 1
ATOM 1644 N N . HIS A 1 215 ? 10.355 -9.231 -40.701 1.00 75.00 215 HIS A N 1
ATOM 1645 C CA . HIS A 1 215 ? 10.098 -8.309 -39.596 1.00 75.00 215 HIS A CA 1
ATOM 1646 C C . HIS A 1 215 ? 10.336 -6.843 -40.002 1.00 75.00 215 HIS A C 1
ATOM 1648 O O . HIS A 1 215 ? 9.508 -5.973 -39.730 1.00 75.00 215 HIS A O 1
ATOM 1654 N N . SER A 1 216 ? 11.397 -6.570 -40.774 1.00 78.69 216 SER A N 1
ATOM 1655 C CA . SER A 1 216 ? 11.687 -5.220 -41.280 1.00 78.69 216 SER A CA 1
ATOM 1656 C C . SER A 1 216 ? 10.615 -4.681 -42.240 1.00 78.69 216 SER A C 1
ATOM 1658 O O . SER A 1 216 ? 10.328 -3.482 -42.242 1.00 78.69 216 SER A O 1
ATOM 1660 N N . THR A 1 217 ? 9.988 -5.548 -43.045 1.00 78.69 217 THR A N 1
ATOM 1661 C CA . THR A 1 217 ? 8.912 -5.138 -43.963 1.00 78.69 217 THR A CA 1
ATOM 1662 C C . THR A 1 217 ? 7.608 -4.825 -43.230 1.00 78.69 217 THR A C 1
ATOM 1664 O O . THR A 1 217 ? 6.935 -3.857 -43.585 1.00 78.69 217 THR A O 1
ATOM 1667 N N . SER A 1 218 ? 7.303 -5.562 -42.156 1.00 73.62 218 SER A N 1
ATOM 1668 C CA . SER A 1 218 ? 6.141 -5.306 -41.297 1.00 73.62 218 SER A CA 1
ATOM 1669 C C . SER A 1 218 ? 6.248 -3.955 -40.584 1.00 73.62 218 SER A C 1
ATOM 1671 O O . SER A 1 218 ? 5.290 -3.185 -40.566 1.00 73.62 218 SER A O 1
ATOM 1673 N N . ILE A 1 219 ? 7.435 -3.618 -40.067 1.00 73.81 219 ILE A N 1
ATOM 1674 C CA . ILE A 1 219 ? 7.686 -2.331 -39.396 1.00 73.81 219 ILE A CA 1
ATOM 1675 C C . ILE A 1 219 ? 7.494 -1.157 -40.368 1.00 73.81 219 ILE A C 1
ATOM 1677 O O . ILE A 1 219 ? 6.871 -0.155 -40.020 1.00 73.81 219 ILE A O 1
ATOM 1681 N N . LYS A 1 220 ? 7.951 -1.290 -41.621 1.00 78.44 220 LYS A N 1
ATOM 1682 C CA . LYS A 1 220 ? 7.754 -0.253 -42.650 1.00 78.44 220 LYS A CA 1
ATOM 1683 C C . LYS A 1 220 ? 6.285 -0.085 -43.055 1.00 78.44 220 LYS A C 1
ATOM 1685 O O . LYS A 1 220 ? 5.859 1.034 -43.331 1.00 78.44 220 LYS A O 1
ATOM 1690 N N . ALA A 1 221 ? 5.506 -1.168 -43.101 1.00 73.75 221 ALA A N 1
ATOM 1691 C CA . ALA A 1 221 ? 4.067 -1.099 -43.375 1.00 73.75 221 ALA A CA 1
ATOM 1692 C C . ALA A 1 221 ? 3.297 -0.423 -42.226 1.00 73.75 221 ALA A C 1
ATOM 1694 O O . ALA A 1 221 ? 2.389 0.378 -42.463 1.00 73.75 221 ALA A O 1
ATOM 1695 N N . PHE A 1 222 ? 3.714 -0.686 -40.987 1.00 70.00 222 PHE A N 1
ATOM 1696 C CA . PHE A 1 222 ? 3.168 -0.046 -39.795 1.00 70.00 222 PHE A CA 1
ATOM 1697 C C . PHE A 1 222 ? 3.474 1.462 -39.753 1.00 70.00 222 PHE A C 1
ATOM 1699 O O . PHE A 1 222 ? 2.563 2.265 -39.565 1.00 70.00 222 PHE A O 1
ATOM 1706 N N . GLN A 1 223 ? 4.718 1.869 -40.041 1.00 75.81 223 GLN A N 1
ATOM 1707 C CA . GLN A 1 223 ? 5.108 3.287 -40.106 1.00 75.81 223 GLN A CA 1
ATOM 1708 C C . GLN A 1 223 ? 4.291 4.085 -41.134 1.00 75.81 223 GLN A C 1
ATOM 1710 O O . GLN A 1 223 ? 3.807 5.168 -40.820 1.00 75.81 223 GLN A O 1
ATOM 1715 N N . ARG A 1 224 ? 4.048 3.527 -42.329 1.00 79.44 224 ARG A N 1
ATOM 1716 C CA . ARG A 1 224 ? 3.203 4.181 -43.350 1.00 79.44 224 ARG A CA 1
ATOM 1717 C C . ARG A 1 224 ? 1.748 4.337 -42.908 1.00 79.44 224 ARG A C 1
ATOM 1719 O O . ARG A 1 224 ? 1.103 5.327 -43.244 1.00 79.44 224 ARG A O 1
ATOM 1726 N N . SER A 1 225 ? 1.230 3.370 -42.152 1.00 71.56 225 SER A N 1
ATOM 1727 C CA . SER A 1 225 ? -0.133 3.439 -41.612 1.00 71.56 225 SER A CA 1
ATOM 1728 C C . SER A 1 225 ? -0.246 4.545 -40.555 1.00 71.56 225 SER A C 1
ATOM 1730 O O . SER A 1 225 ? -1.208 5.311 -40.571 1.00 71.56 225 SER A O 1
ATOM 1732 N N . MET A 1 226 ? 0.780 4.704 -39.713 1.00 74.81 226 MET A N 1
ATOM 1733 C CA . MET A 1 226 ? 0.880 5.785 -38.724 1.00 74.81 226 MET A CA 1
ATOM 1734 C C . MET A 1 226 ? 0.989 7.177 -39.368 1.00 74.81 226 MET A C 1
ATOM 1736 O O . MET A 1 226 ? 0.274 8.091 -38.962 1.00 74.81 226 MET A O 1
ATOM 1740 N N . GLU A 1 227 ? 1.809 7.342 -40.411 1.00 78.25 227 GLU A N 1
ATOM 1741 C CA . GLU A 1 227 ? 1.920 8.617 -41.146 1.00 78.25 227 GLU A CA 1
ATOM 1742 C C . GLU A 1 227 ? 0.585 9.034 -41.788 1.00 78.25 227 GLU A C 1
ATOM 1744 O O . GLU A 1 227 ? 0.214 10.209 -41.752 1.00 78.25 227 GLU A O 1
ATOM 1749 N N . SER A 1 228 ? -0.189 8.071 -42.303 1.00 73.25 228 SER A N 1
ATOM 1750 C CA . SER A 1 228 ? -1.512 8.346 -42.881 1.00 73.25 228 SER A CA 1
ATOM 1751 C C . SER A 1 228 ? -2.563 8.762 -41.841 1.00 73.25 228 SER A C 1
ATOM 1753 O O . SER A 1 228 ? -3.485 9.516 -42.155 1.00 73.25 228 SER A O 1
ATOM 1755 N N . LEU A 1 229 ? -2.427 8.310 -40.590 1.00 70.69 229 LEU A N 1
ATOM 1756 C CA . LEU A 1 229 ? -3.306 8.713 -39.489 1.00 70.69 229 LEU A CA 1
ATOM 1757 C C . LEU A 1 229 ? -2.976 10.126 -38.995 1.00 70.69 229 LEU A C 1
ATOM 1759 O O . LEU A 1 229 ? -3.897 10.899 -38.736 1.00 70.69 229 LEU A O 1
ATOM 1763 N N . ALA A 1 230 ? -1.691 10.488 -38.952 1.00 71.50 230 ALA A N 1
ATOM 1764 C CA . ALA A 1 230 ? -1.250 11.836 -38.597 1.00 71.50 230 ALA A CA 1
ATOM 1765 C C . ALA A 1 230 ? -1.719 12.887 -39.625 1.00 71.50 230 ALA A C 1
ATOM 1767 O O . ALA A 1 230 ? -2.309 13.900 -39.254 1.00 71.50 230 ALA A O 1
ATOM 1768 N N . GLN A 1 231 ? -1.580 12.610 -40.930 1.00 71.88 231 GLN A N 1
ATOM 1769 C CA . GLN A 1 231 ? -2.039 13.532 -41.985 1.00 71.88 231 GLN A CA 1
ATOM 1770 C C . GLN A 1 23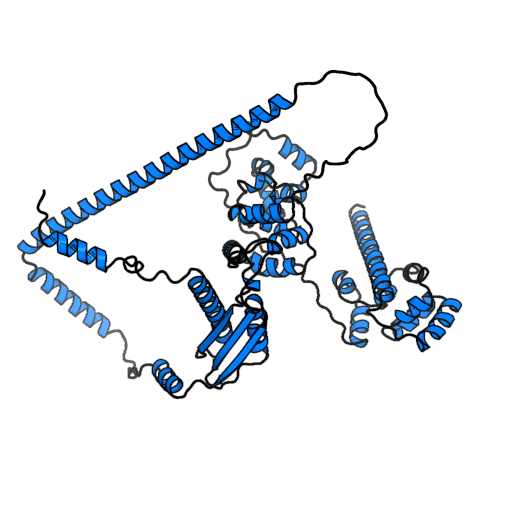1 ? -3.563 13.750 -42.010 1.00 71.88 231 GLN A C 1
ATOM 1772 O O . GLN A 1 231 ? -4.037 14.823 -42.398 1.00 71.88 231 GLN A O 1
ATOM 1777 N N . ASN A 1 232 ? -4.348 12.759 -41.580 1.00 65.56 232 ASN A N 1
ATOM 1778 C CA . ASN A 1 232 ? -5.807 12.873 -41.508 1.00 65.56 232 ASN A CA 1
ATOM 1779 C C . ASN A 1 232 ? -6.303 13.663 -40.280 1.00 65.56 232 ASN A C 1
ATOM 1781 O O . ASN A 1 232 ? -7.464 14.078 -40.255 1.00 65.56 232 ASN A O 1
ATOM 1785 N N . GLN A 1 233 ? -5.453 13.894 -39.272 1.00 57.75 233 GLN A N 1
ATOM 1786 C CA . GLN A 1 233 ? -5.783 14.763 -38.137 1.00 57.75 233 GLN A CA 1
ATOM 1787 C C . GLN A 1 233 ? -5.523 16.241 -38.449 1.00 57.75 233 GLN A C 1
ATOM 1789 O O . GLN A 1 233 ? -6.374 17.076 -38.140 1.00 57.75 233 GLN A O 1
ATOM 1794 N N . ASP A 1 234 ? -4.436 16.563 -39.154 1.00 56.12 234 ASP A N 1
ATOM 1795 C CA . ASP A 1 234 ? -4.108 17.952 -39.513 1.00 56.12 234 ASP A CA 1
ATOM 1796 C C . ASP A 1 234 ? -5.076 18.552 -40.546 1.00 56.12 234 ASP A C 1
ATOM 1798 O O . ASP A 1 234 ? -5.382 19.746 -40.522 1.00 56.12 234 ASP A O 1
ATOM 1802 N N . SER A 1 235 ? -5.647 17.721 -41.419 1.00 52.47 235 SER A N 1
ATOM 1803 C CA . SER A 1 235 ? -6.605 18.157 -42.444 1.00 52.47 235 SER A CA 1
ATOM 1804 C C . SER A 1 235 ? -8.008 18.479 -41.901 1.00 52.47 235 SER A C 1
ATOM 1806 O O . SER A 1 235 ? -8.807 19.087 -42.609 1.00 52.47 235 SER A O 1
ATOM 1808 N N . LYS A 1 236 ? -8.308 18.166 -40.631 1.00 48.97 236 LYS A N 1
ATOM 1809 C CA . LYS A 1 236 ? -9.567 18.559 -39.963 1.00 48.97 236 LYS A CA 1
ATOM 1810 C C . LYS A 1 236 ? -9.482 19.865 -39.165 1.00 48.97 236 LYS A C 1
ATOM 1812 O O . LYS A 1 236 ? -10.502 20.304 -38.637 1.00 48.97 236 LYS A O 1
ATOM 1817 N N . ALA A 1 237 ? -8.312 20.503 -39.094 1.00 50.34 237 ALA A N 1
ATOM 1818 C CA . ALA A 1 237 ? -8.110 21.742 -38.338 1.00 50.34 237 ALA A CA 1
ATOM 1819 C C . ALA A 1 237 ? -8.305 23.032 -39.163 1.00 50.34 237 ALA A C 1
ATOM 1821 O O . ALA A 1 237 ? -8.201 24.128 -38.616 1.00 50.34 237 ALA A O 1
ATOM 1822 N N . SER A 1 238 ? -8.601 22.937 -40.464 1.00 47.62 238 SER A N 1
ATOM 1823 C CA . SER A 1 238 ? -8.673 24.104 -41.351 1.00 47.62 238 SER A CA 1
ATOM 1824 C C . SER A 1 238 ? -10.035 24.233 -42.027 1.00 47.62 238 SER A C 1
ATOM 1826 O O . SER A 1 238 ? -10.154 24.065 -43.228 1.00 47.62 238 SER A O 1
ATOM 1828 N N . GLU A 1 239 ? -11.080 24.520 -41.249 1.00 48.22 239 GLU A N 1
ATOM 1829 C CA . GLU A 1 239 ? -12.303 25.145 -41.770 1.00 48.22 239 GLU A CA 1
ATOM 1830 C C . GLU A 1 239 ? -13.151 25.703 -40.612 1.00 48.22 239 GLU A C 1
ATOM 1832 O O . GLU A 1 239 ? -13.912 24.971 -39.981 1.00 48.22 239 GLU A O 1
ATOM 1837 N N . ARG A 1 240 ? -13.009 27.009 -40.316 1.00 42.09 240 ARG A N 1
ATOM 1838 C CA . ARG A 1 240 ? -14.118 27.971 -40.097 1.00 42.09 240 ARG A CA 1
ATOM 1839 C C . ARG A 1 240 ? -13.632 29.382 -39.720 1.00 42.09 240 ARG A C 1
ATOM 1841 O O . ARG A 1 240 ? -12.514 29.535 -39.236 1.00 42.09 240 ARG A O 1
ATOM 1848 N N . PRO A 1 241 ? -14.452 30.416 -40.001 1.00 49.09 241 PRO A N 1
ATOM 1849 C CA . PRO A 1 241 ? -14.001 31.784 -40.170 1.00 49.09 241 PRO A CA 1
ATOM 1850 C C . PRO A 1 241 ? -14.091 32.628 -38.899 1.00 49.09 241 PRO A C 1
ATOM 1852 O O . PRO A 1 241 ? -14.846 32.358 -37.969 1.00 49.09 241 PRO A O 1
ATOM 1855 N N . VAL A 1 242 ? -13.293 33.689 -38.950 1.00 52.00 242 VAL A N 1
ATOM 1856 C CA . VAL A 1 242 ? -13.114 34.777 -37.994 1.00 52.00 242 VAL A CA 1
ATOM 1857 C C . VAL A 1 242 ? -14.433 35.502 -37.714 1.00 52.00 242 VAL A C 1
ATOM 1859 O O . VAL A 1 242 ? -14.979 36.146 -38.606 1.00 52.00 242 VAL A O 1
ATOM 1862 N N . GLU A 1 243 ? -14.878 35.502 -36.456 1.00 36.59 243 GLU A N 1
ATOM 1863 C CA . GLU A 1 243 ? -15.742 36.563 -35.941 1.00 36.59 243 GLU A CA 1
ATOM 1864 C C . GLU A 1 243 ? -15.236 37.037 -34.575 1.00 36.59 243 GLU A C 1
ATOM 1866 O O . GLU A 1 243 ? -14.980 36.275 -33.646 1.00 36.59 243 GLU A O 1
ATOM 1871 N N . ASN A 1 244 ? -14.993 38.339 -34.533 1.00 50.47 244 ASN A N 1
ATOM 1872 C CA . ASN A 1 244 ? -14.174 39.049 -33.575 1.00 50.47 244 ASN A CA 1
ATOM 1873 C C . ASN A 1 244 ? -15.076 39.608 -32.469 1.00 50.47 244 ASN A C 1
ATOM 1875 O O . ASN A 1 244 ? -15.761 40.604 -32.696 1.00 50.47 244 ASN A O 1
ATOM 1879 N N . ARG A 1 245 ? -15.094 38.988 -31.286 1.00 38.41 245 ARG A N 1
ATOM 1880 C CA . ARG A 1 245 ? -15.668 39.575 -30.063 1.00 38.41 245 ARG A CA 1
ATOM 1881 C C . ARG A 1 245 ? -14.966 39.016 -28.831 1.00 38.41 245 ARG A C 1
ATOM 1883 O O . ARG A 1 245 ? -15.150 37.858 -28.476 1.00 38.41 245 ARG A O 1
ATOM 1890 N N . SER A 1 246 ? -14.198 39.872 -28.161 1.00 50.25 246 SER A N 1
ATOM 1891 C CA . SER A 1 246 ? -13.744 39.651 -26.788 1.00 50.25 246 SER A CA 1
ATOM 1892 C C . SER A 1 246 ? -14.946 39.420 -25.867 1.00 50.25 246 SER A C 1
ATOM 1894 O O . SER A 1 246 ? -15.931 40.160 -25.959 1.00 50.25 246 SER A O 1
ATOM 1896 N N . PRO A 1 247 ? -14.850 38.459 -24.937 1.00 46.62 247 PRO A N 1
ATOM 1897 C CA . PRO A 1 247 ? -14.993 38.865 -23.543 1.00 46.62 247 PRO A CA 1
ATOM 1898 C C . PRO A 1 247 ? -14.104 38.097 -22.548 1.00 46.62 247 PRO A C 1
ATOM 1900 O O . PRO A 1 247 ? -13.501 37.073 -22.843 1.00 46.62 247 PRO A O 1
ATOM 1903 N N . ALA A 1 248 ? -14.051 38.695 -21.358 1.00 42.25 248 ALA A N 1
ATOM 1904 C CA . ALA A 1 248 ? -13.644 38.200 -20.048 1.00 42.25 248 ALA A CA 1
ATOM 1905 C C . ALA A 1 248 ? -13.233 36.721 -19.916 1.00 42.25 248 ALA A C 1
ATOM 1907 O O . ALA A 1 248 ? -14.006 35.798 -20.159 1.00 42.25 248 ALA A O 1
ATOM 1908 N N . PHE A 1 249 ? -12.028 36.554 -19.374 1.00 43.38 249 PHE A N 1
ATOM 1909 C CA . PHE A 1 249 ? -11.427 35.314 -18.903 1.00 43.38 249 PHE A CA 1
ATOM 1910 C C . PHE A 1 249 ? -12.343 34.616 -17.877 1.00 43.38 249 PHE A C 1
ATOM 1912 O O . PHE A 1 249 ? -12.401 35.008 -16.711 1.00 43.38 249 PHE A O 1
ATOM 1919 N N . GLN A 1 250 ? -13.066 33.586 -18.316 1.00 34.53 250 GLN A N 1
ATOM 1920 C CA . GLN A 1 250 ? -13.593 32.537 -17.446 1.00 34.53 250 GLN A CA 1
ATOM 1921 C C . GLN A 1 250 ? -12.716 31.293 -17.639 1.00 34.53 250 GLN A C 1
ATOM 1923 O O . GLN A 1 250 ? -12.449 30.927 -18.785 1.00 34.53 250 GLN A O 1
ATOM 1928 N N . PRO A 1 251 ? -12.245 30.633 -16.567 1.00 42.47 251 PRO A N 1
ATOM 1929 C CA . PRO A 1 251 ? -11.535 29.369 -16.693 1.00 42.47 251 PRO A CA 1
ATOM 1930 C C . PRO A 1 251 ? -12.540 28.255 -17.027 1.00 42.47 251 PRO A C 1
ATOM 1932 O O . PRO A 1 251 ? -13.053 27.568 -16.147 1.00 42.47 251 PRO A O 1
ATOM 1935 N N . GLU A 1 252 ? -12.844 28.076 -18.312 1.00 38.84 252 GLU A N 1
ATOM 1936 C CA . GLU A 1 252 ? -13.472 26.856 -18.820 1.00 38.84 252 GLU A CA 1
ATOM 1937 C C . GLU A 1 252 ? -12.411 25.753 -18.936 1.00 38.84 252 GLU A C 1
ATOM 1939 O O . GLU A 1 252 ? -11.757 25.589 -19.961 1.00 38.84 252 GLU A O 1
ATOM 1944 N N . SER A 1 253 ? -12.258 24.958 -17.877 1.00 43.22 253 SER A N 1
ATOM 1945 C CA . SER A 1 253 ? -11.683 23.611 -17.962 1.00 43.22 253 SER A CA 1
ATOM 1946 C C . SER A 1 253 ? -12.777 22.572 -17.710 1.00 43.22 253 SER A C 1
ATOM 1948 O O . SER A 1 253 ? -12.703 21.776 -16.777 1.00 43.22 253 SER A O 1
ATOM 1950 N N . LYS A 1 254 ? -13.832 22.576 -18.533 1.00 41.94 254 LYS A N 1
ATOM 1951 C CA . LYS A 1 254 ? -14.664 21.379 -18.702 1.00 41.94 254 LYS A CA 1
ATOM 1952 C C . LYS A 1 254 ? -14.057 20.563 -19.827 1.00 41.94 254 LYS A C 1
ATOM 1954 O O . LYS A 1 254 ? -14.434 20.684 -20.990 1.00 41.94 254 LYS A O 1
ATOM 1959 N N . GLY A 1 255 ? -13.051 19.782 -19.440 1.00 41.50 255 GLY A N 1
ATOM 1960 C CA . GLY A 1 255 ? -12.525 18.705 -20.255 1.00 41.50 255 GLY A CA 1
ATOM 1961 C C . GLY A 1 255 ? -13.687 17.838 -20.715 1.00 41.50 255 GLY A C 1
ATOM 1962 O O . GLY A 1 255 ? -14.542 17.431 -19.932 1.00 41.50 255 GLY A O 1
ATOM 1963 N N . ARG A 1 256 ? -13.743 17.618 -22.020 1.00 39.69 256 ARG A N 1
ATOM 1964 C CA . ARG A 1 256 ? -14.584 16.607 -22.633 1.00 39.69 256 ARG A CA 1
ATOM 1965 C C . ARG A 1 256 ? -14.065 15.270 -22.106 1.00 39.69 256 ARG A C 1
ATOM 1967 O O . ARG A 1 256 ? -13.070 14.777 -22.621 1.00 39.69 256 ARG A O 1
ATOM 1974 N N . GLU A 1 257 ? -14.674 14.758 -21.039 1.00 48.88 257 GLU A N 1
ATOM 1975 C CA . GLU A 1 257 ? -14.412 13.418 -20.515 1.00 48.88 257 GLU A CA 1
ATOM 1976 C C . GLU A 1 257 ? -14.717 12.430 -21.644 1.00 48.88 257 GLU A C 1
ATOM 1978 O O . GLU A 1 257 ? -15.868 12.082 -21.911 1.00 48.88 257 GLU A O 1
ATOM 1983 N N . SER A 1 258 ? -13.685 12.032 -22.388 1.00 54.88 258 SER A N 1
ATOM 1984 C CA . SER A 1 258 ? -13.721 10.774 -23.114 1.00 54.88 258 SER A CA 1
ATOM 1985 C C . SER A 1 258 ? -13.929 9.718 -22.043 1.00 54.88 258 SER A C 1
ATOM 1987 O O . SER A 1 258 ? -13.010 9.424 -21.283 1.00 54.88 258 SER A O 1
ATOM 1989 N N . SER A 1 259 ? -15.164 9.241 -21.906 1.00 64.25 259 SER A N 1
ATOM 1990 C CA . SER A 1 259 ? -15.534 8.231 -20.925 1.00 64.25 259 SER A CA 1
ATOM 1991 C C . SER A 1 259 ? -14.936 6.892 -21.351 1.00 64.25 259 SER A C 1
ATOM 1993 O O . SER A 1 259 ? -15.640 6.026 -21.872 1.00 64.25 259 SER A O 1
ATOM 1995 N N . THR A 1 260 ? -13.623 6.748 -21.205 1.00 78.25 260 THR A N 1
ATOM 1996 C CA . THR A 1 260 ? -12.957 5.455 -21.270 1.00 78.25 260 THR A CA 1
ATOM 1997 C C . THR A 1 260 ? -13.554 4.632 -20.139 1.00 78.25 260 THR A C 1
ATOM 1999 O O . THR A 1 260 ? -13.484 5.024 -18.972 1.00 78.25 260 THR A O 1
ATOM 2002 N N . THR A 1 261 ? -14.257 3.555 -20.474 1.00 86.62 261 THR A N 1
ATOM 2003 C CA . THR A 1 261 ? -14.915 2.745 -19.450 1.00 86.62 261 THR A CA 1
ATOM 2004 C C . THR A 1 261 ? -13.865 1.930 -18.696 1.00 86.62 261 THR A C 1
ATOM 2006 O O . THR A 1 261 ? -12.809 1.607 -19.238 1.00 86.62 261 THR A O 1
ATOM 2009 N N . ALA A 1 262 ? -14.151 1.538 -17.451 1.00 86.06 262 ALA A N 1
ATOM 2010 C CA . ALA A 1 262 ? -13.248 0.674 -16.681 1.00 86.06 262 ALA A CA 1
ATOM 2011 C C . ALA A 1 262 ? -12.900 -0.637 -17.424 1.00 86.06 262 ALA A C 1
ATOM 2013 O O . ALA A 1 262 ? -11.798 -1.161 -17.270 1.00 86.06 262 ALA A O 1
ATOM 2014 N N . SER A 1 263 ? -13.819 -1.127 -18.267 1.00 88.62 263 SER A N 1
ATOM 2015 C CA . SER A 1 263 ? -13.606 -2.285 -19.142 1.00 88.62 263 SER A CA 1
ATOM 2016 C C . SER A 1 263 ? -12.556 -2.017 -20.223 1.00 88.62 263 SER A C 1
ATOM 2018 O O . SER A 1 263 ? -11.740 -2.891 -20.504 1.00 88.62 263 SER A O 1
ATOM 2020 N N . ASP A 1 264 ? -12.555 -0.824 -20.821 1.00 92.75 264 ASP A N 1
ATOM 2021 C CA . ASP A 1 264 ? -11.594 -0.461 -21.870 1.00 92.75 264 ASP A CA 1
ATOM 2022 C C . ASP A 1 264 ? -10.174 -0.379 -21.295 1.00 92.75 264 ASP A C 1
ATOM 2024 O O . ASP A 1 264 ? -9.227 -0.894 -21.889 1.00 92.75 264 ASP A O 1
ATOM 2028 N N . ILE A 1 265 ? -10.035 0.192 -20.092 1.00 92.12 265 ILE A N 1
ATOM 2029 C CA . ILE A 1 265 ? -8.746 0.274 -19.388 1.00 92.12 265 ILE A CA 1
ATOM 2030 C C . ILE A 1 265 ? -8.230 -1.127 -19.047 1.00 92.12 265 ILE A C 1
ATOM 2032 O O . ILE A 1 265 ? -7.057 -1.428 -19.260 1.00 92.12 265 ILE A O 1
ATOM 2036 N N . GLN A 1 266 ? -9.104 -2.018 -18.569 1.00 92.69 266 GLN A N 1
ATOM 2037 C CA . GLN A 1 266 ? -8.727 -3.400 -18.275 1.00 92.69 266 GLN A CA 1
ATOM 2038 C C . GLN A 1 266 ? -8.229 -4.135 -19.526 1.00 92.69 266 GLN A C 1
ATOM 2040 O O . GLN A 1 266 ? -7.194 -4.799 -19.467 1.00 92.69 266 GLN A O 1
ATOM 2045 N N . GLN A 1 267 ? -8.919 -3.995 -20.661 1.00 94.19 267 GLN A N 1
ATOM 2046 C CA . GLN A 1 267 ? -8.478 -4.591 -21.926 1.00 94.19 267 GLN A CA 1
ATOM 2047 C C . GLN A 1 267 ? -7.138 -4.018 -22.390 1.00 94.19 267 GLN A C 1
ATOM 2049 O O . GLN A 1 267 ? -6.275 -4.774 -22.832 1.00 94.19 267 GLN A O 1
ATOM 2054 N N . MET A 1 268 ? -6.941 -2.706 -22.256 1.00 94.31 268 MET A N 1
ATOM 2055 C CA . MET A 1 268 ? -5.682 -2.057 -22.611 1.00 94.31 268 MET A CA 1
ATOM 2056 C C . MET A 1 268 ? -4.521 -2.595 -21.768 1.00 94.31 268 MET A C 1
ATOM 2058 O O . MET A 1 268 ? -3.526 -3.031 -22.338 1.00 94.31 268 MET A O 1
ATOM 2062 N N . ILE A 1 269 ? -4.668 -2.657 -20.438 1.00 94.94 269 ILE A N 1
ATOM 2063 C CA . ILE A 1 269 ? -3.648 -3.211 -19.527 1.00 94.94 269 ILE A CA 1
ATOM 2064 C C . ILE A 1 269 ? -3.317 -4.663 -19.894 1.00 94.94 269 ILE A C 1
ATOM 2066 O O . ILE A 1 269 ? -2.150 -5.040 -19.922 1.00 94.94 269 ILE A O 1
ATOM 2070 N N . GLN A 1 270 ? -4.323 -5.479 -20.221 1.00 93.62 270 GLN A N 1
ATOM 2071 C CA . GLN A 1 270 ? -4.119 -6.878 -20.621 1.00 93.62 270 GLN A CA 1
ATOM 2072 C C . GLN A 1 270 ? -3.384 -7.035 -21.960 1.00 93.62 270 GLN A C 1
ATOM 2074 O O . GLN A 1 270 ? -2.764 -8.069 -22.197 1.00 93.62 270 GLN A O 1
ATOM 2079 N N . GLN A 1 271 ? -3.465 -6.034 -22.837 1.00 95.25 271 GLN A N 1
ATOM 2080 C CA . GLN A 1 271 ? -2.801 -6.026 -24.142 1.00 95.25 271 GLN A CA 1
ATOM 2081 C C . GLN A 1 271 ? -1.409 -5.383 -24.105 1.00 95.25 271 GLN A C 1
ATOM 2083 O O . GLN A 1 271 ? -0.672 -5.482 -25.090 1.00 95.25 271 GLN A O 1
ATOM 2088 N N . MET A 1 272 ? -1.034 -4.722 -23.006 1.00 96.31 272 MET A N 1
ATOM 2089 C CA . MET A 1 272 ? 0.280 -4.100 -22.887 1.00 96.31 272 MET A CA 1
ATOM 2090 C C . MET A 1 272 ? 1.392 -5.160 -22.911 1.00 96.31 272 MET A C 1
ATOM 2092 O O . MET A 1 272 ? 1.276 -6.197 -22.253 1.00 96.31 272 MET A O 1
ATOM 2096 N N . PRO A 1 273 ? 2.505 -4.901 -23.623 1.00 97.00 273 PRO A N 1
ATOM 2097 C CA . PRO A 1 273 ? 3.681 -5.752 -23.547 1.00 97.00 273 PRO A CA 1
ATOM 2098 C C . PRO A 1 273 ? 4.201 -5.864 -22.111 1.00 97.00 273 PRO A C 1
ATOM 2100 O O . PRO A 1 273 ? 4.174 -4.900 -21.346 1.00 97.00 273 PRO A O 1
ATOM 2103 N N . GLU A 1 274 ? 4.758 -7.024 -21.775 1.00 96.56 274 GLU A N 1
ATOM 2104 C CA . GLU A 1 274 ? 5.308 -7.308 -20.446 1.00 96.56 274 GLU A CA 1
ATOM 2105 C C . GLU A 1 274 ? 6.318 -6.246 -19.983 1.00 96.56 274 GLU A C 1
ATOM 2107 O O . GLU A 1 274 ? 6.195 -5.714 -18.883 1.00 96.56 274 GLU A O 1
ATOM 2112 N N . GLY A 1 275 ? 7.265 -5.859 -20.847 1.00 96.62 275 GLY A N 1
ATOM 2113 C CA . GLY A 1 275 ? 8.262 -4.835 -20.518 1.00 96.62 275 GLY A CA 1
ATOM 2114 C C . GLY A 1 275 ? 7.652 -3.459 -20.221 1.00 96.62 275 GLY A C 1
ATOM 2115 O O . GLY A 1 275 ? 8.169 -2.723 -19.380 1.00 96.62 275 GLY A O 1
ATOM 2116 N N . SER A 1 276 ? 6.533 -3.121 -20.866 1.00 97.56 276 SER A N 1
ATOM 2117 C CA . SER A 1 276 ? 5.785 -1.883 -20.626 1.00 97.56 276 SER A CA 1
ATOM 2118 C C . SER A 1 276 ? 5.107 -1.902 -19.259 1.00 97.56 276 SER A C 1
ATOM 2120 O O . SER A 1 276 ? 5.221 -0.934 -18.511 1.00 97.56 276 SER A O 1
ATOM 2122 N N . LEU A 1 277 ? 4.461 -3.017 -18.905 1.00 97.88 277 LEU A N 1
ATOM 2123 C CA . LEU A 1 277 ? 3.837 -3.204 -17.591 1.00 97.88 277 LEU A CA 1
ATOM 2124 C C . LEU A 1 277 ? 4.870 -3.233 -16.465 1.00 97.88 277 LEU A C 1
ATOM 2126 O O . LEU A 1 277 ? 4.657 -2.606 -15.428 1.00 97.88 277 LEU A O 1
ATOM 2130 N N . LEU A 1 278 ? 6.004 -3.903 -16.682 1.00 98.06 278 LEU A N 1
ATOM 2131 C CA . LEU A 1 278 ? 7.121 -3.909 -15.742 1.00 98.06 278 LEU A CA 1
ATOM 2132 C C . LEU A 1 278 ? 7.631 -2.486 -15.503 1.00 98.06 278 LEU A C 1
ATOM 2134 O O . LEU A 1 278 ? 7.766 -2.055 -14.359 1.00 98.06 278 LEU A O 1
ATOM 2138 N N . SER A 1 279 ? 7.866 -1.721 -16.571 1.00 97.75 279 SER A N 1
ATOM 2139 C CA . SER A 1 279 ? 8.302 -0.328 -16.451 1.00 97.75 279 SER A CA 1
ATOM 2140 C C . SER A 1 279 ? 7.270 0.545 -15.738 1.00 97.75 279 SER A C 1
ATOM 2142 O O . SER A 1 279 ? 7.650 1.389 -14.935 1.00 97.75 279 SER A O 1
ATOM 2144 N N . LEU A 1 280 ? 5.979 0.346 -16.001 1.00 98.19 280 LEU A N 1
ATOM 2145 C CA . LEU A 1 280 ? 4.909 1.110 -15.366 1.00 98.19 280 LEU A CA 1
ATOM 2146 C C . LEU A 1 280 ? 4.837 0.831 -13.857 1.00 98.19 280 LEU A C 1
ATOM 2148 O O . LEU A 1 280 ? 4.837 1.766 -13.061 1.00 98.19 280 LEU A O 1
ATOM 2152 N N . LEU A 1 281 ? 4.850 -0.443 -13.451 1.00 98.19 281 LEU A N 1
ATOM 2153 C CA . LEU A 1 281 ? 4.832 -0.827 -12.034 1.00 98.19 281 LEU A CA 1
ATOM 2154 C C . LEU A 1 281 ? 6.101 -0.406 -11.294 1.00 98.19 281 LEU A C 1
ATOM 2156 O O . LEU A 1 281 ? 6.023 0.047 -10.153 1.00 98.19 281 LEU A O 1
ATOM 2160 N N . THR A 1 282 ? 7.268 -0.550 -11.924 1.00 97.94 282 THR A N 1
ATOM 2161 C CA . THR A 1 282 ? 8.534 -0.119 -11.315 1.00 97.94 282 THR A CA 1
ATOM 2162 C C . THR A 1 282 ? 8.611 1.394 -11.193 1.00 97.94 282 THR A C 1
ATOM 2164 O O . THR A 1 282 ? 9.125 1.893 -10.196 1.00 97.94 282 THR A O 1
ATOM 2167 N N . ASP A 1 283 ? 8.051 2.147 -12.139 1.00 98.25 283 ASP A N 1
ATOM 2168 C CA . ASP A 1 283 ? 7.901 3.587 -11.975 1.00 98.25 283 ASP A CA 1
ATOM 2169 C C . ASP A 1 283 ? 7.063 3.907 -10.742 1.00 98.25 283 ASP A C 1
ATOM 2171 O O . ASP A 1 283 ? 7.569 4.616 -9.880 1.00 98.25 283 ASP A O 1
ATOM 2175 N N . CYS A 1 284 ? 5.876 3.311 -10.582 1.00 98.31 284 CYS A N 1
ATOM 2176 C CA . CYS A 1 284 ? 5.076 3.516 -9.372 1.00 98.31 284 CYS A CA 1
ATOM 2177 C C . CYS A 1 284 ? 5.841 3.150 -8.093 1.00 98.31 284 CYS A C 1
ATOM 2179 O O . CYS A 1 284 ? 5.809 3.901 -7.118 1.00 98.31 284 CYS A O 1
ATOM 2181 N N . TYR A 1 285 ? 6.577 2.035 -8.119 1.00 98.06 285 TYR A N 1
ATOM 2182 C CA . TYR A 1 285 ? 7.392 1.573 -7.000 1.00 98.06 285 TYR A CA 1
ATOM 2183 C C . TYR A 1 285 ? 8.439 2.608 -6.580 1.00 98.06 285 TYR A C 1
ATOM 2185 O O . TYR A 1 285 ? 8.560 2.911 -5.392 1.00 98.06 285 TYR A O 1
ATOM 2193 N N . TRP A 1 286 ? 9.183 3.169 -7.535 1.00 97.44 286 TRP A N 1
ATOM 2194 C CA . TRP A 1 286 ? 10.257 4.119 -7.248 1.00 97.44 286 TRP A CA 1
ATOM 2195 C C . TRP A 1 286 ? 9.780 5.560 -7.052 1.00 97.44 286 TRP A C 1
ATOM 2197 O O . TRP A 1 286 ? 10.502 6.338 -6.431 1.00 97.44 286 TRP A O 1
ATOM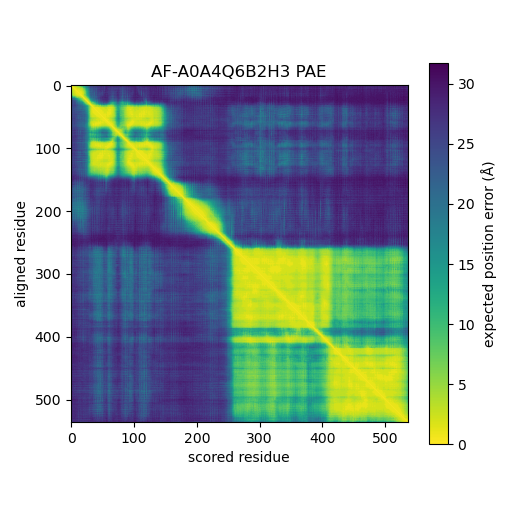 2207 N N . THR A 1 287 ? 8.608 5.930 -7.577 1.00 97.19 287 THR A N 1
ATOM 2208 C CA . THR A 1 287 ? 8.019 7.270 -7.414 1.00 97.19 287 THR A CA 1
ATOM 2209 C C . THR A 1 287 ? 6.987 7.353 -6.291 1.00 97.19 287 THR A C 1
ATOM 2211 O O . THR A 1 287 ? 6.419 8.417 -6.084 1.00 97.19 287 THR A O 1
ATOM 2214 N N . GLU A 1 288 ? 6.756 6.257 -5.566 1.00 96.50 288 GLU A N 1
ATOM 2215 C CA . GLU A 1 288 ? 5.785 6.157 -4.466 1.00 96.50 288 GLU A CA 1
ATOM 2216 C C . GLU A 1 288 ? 4.319 6.394 -4.876 1.00 96.50 288 GLU A C 1
ATOM 2218 O O . GLU A 1 288 ? 3.484 6.756 -4.050 1.00 96.50 288 GLU A O 1
ATOM 2223 N N . GLU A 1 289 ? 3.970 6.134 -6.139 1.00 97.50 289 GLU A N 1
ATOM 2224 C CA . GLU A 1 289 ? 2.589 6.232 -6.648 1.00 97.50 289 GLU A CA 1
ATOM 2225 C C . GLU A 1 289 ? 1.803 4.942 -6.327 1.00 97.50 289 GLU A C 1
ATOM 2227 O O . GLU A 1 289 ? 1.245 4.268 -7.197 1.00 97.50 289 GLU A O 1
ATOM 2232 N N . ASP A 1 290 ? 1.807 4.559 -5.048 1.00 97.31 290 ASP A N 1
ATOM 2233 C CA . ASP A 1 290 ? 1.416 3.224 -4.578 1.00 97.31 290 ASP A CA 1
ATOM 2234 C C . ASP A 1 290 ? -0.090 2.936 -4.757 1.00 97.31 290 ASP A C 1
ATOM 2236 O O . ASP A 1 290 ? -0.487 1.802 -5.033 1.00 97.31 290 ASP A O 1
ATOM 2240 N N . ALA A 1 291 ? -0.940 3.965 -4.672 1.00 95.81 291 ALA A N 1
ATOM 2241 C CA . ALA A 1 291 ? -2.381 3.853 -4.929 1.00 95.81 291 ALA A CA 1
ATOM 2242 C C . ALA A 1 291 ? -2.687 3.503 -6.398 1.00 95.81 291 ALA A C 1
ATOM 2244 O O . ALA A 1 291 ? -3.577 2.700 -6.696 1.00 95.81 291 ALA A O 1
ATOM 2245 N N . TYR A 1 292 ? -1.908 4.065 -7.323 1.00 98.19 292 TYR A N 1
ATOM 2246 C CA . TYR A 1 292 ? -2.024 3.770 -8.746 1.00 98.19 292 TYR A CA 1
ATOM 2247 C C . TYR A 1 292 ? -1.413 2.413 -9.099 1.00 98.19 292 TYR A C 1
ATOM 2249 O O . TYR A 1 292 ? -1.998 1.652 -9.870 1.00 98.19 292 TYR A O 1
ATOM 2257 N N . ALA A 1 293 ? -0.314 2.024 -8.446 1.00 98.19 293 ALA A N 1
ATOM 2258 C CA . ALA A 1 293 ? 0.159 0.643 -8.512 1.00 98.19 293 ALA A CA 1
ATOM 2259 C C . ALA A 1 293 ? -0.922 -0.349 -8.054 1.00 98.19 293 ALA A C 1
ATOM 2261 O O . ALA A 1 293 ? -1.104 -1.376 -8.701 1.00 98.19 293 ALA A O 1
ATOM 2262 N N . GLY A 1 294 ? -1.681 -0.038 -6.997 1.00 97.38 294 GLY A N 1
ATOM 2263 C CA . GLY A 1 294 ? -2.817 -0.850 -6.548 1.00 97.38 294 GLY A CA 1
ATOM 2264 C C . GLY A 1 294 ? -3.915 -0.982 -7.611 1.00 97.38 294 GLY A C 1
ATOM 2265 O O . GLY A 1 294 ? -4.405 -2.089 -7.857 1.00 97.38 294 GLY A O 1
ATOM 2266 N N . PHE A 1 295 ? -4.248 0.123 -8.288 1.00 97.75 295 PHE A N 1
ATOM 2267 C CA . PHE A 1 295 ? -5.183 0.145 -9.420 1.00 97.75 295 PHE A CA 1
ATOM 2268 C C . PHE A 1 295 ? -4.725 -0.776 -10.562 1.00 97.75 295 PHE A C 1
ATOM 2270 O O . PHE A 1 295 ? -5.509 -1.600 -11.048 1.00 97.75 295 PHE A O 1
ATOM 2277 N N . LEU A 1 296 ? -3.452 -0.680 -10.958 1.00 97.94 296 LEU A N 1
ATOM 2278 C CA . LEU A 1 296 ? -2.861 -1.510 -12.008 1.00 97.94 296 LEU A CA 1
ATOM 2279 C C . LEU A 1 296 ? -2.797 -2.980 -11.591 1.00 97.94 296 LEU A C 1
ATOM 2281 O O . LEU A 1 296 ? -3.284 -3.855 -12.308 1.00 97.94 296 LEU A O 1
ATOM 2285 N N . TRP A 1 297 ? -2.237 -3.256 -10.412 1.00 97.75 297 TRP A N 1
ATOM 2286 C CA . TRP A 1 297 ? -1.961 -4.603 -9.920 1.00 97.75 297 TRP A CA 1
ATOM 2287 C C . TRP A 1 297 ? -3.211 -5.474 -9.933 1.00 97.75 297 TRP A C 1
ATOM 2289 O O . TRP A 1 297 ? -3.171 -6.591 -10.441 1.00 97.75 297 TRP A O 1
ATOM 2299 N N . LYS A 1 298 ? -4.351 -4.945 -9.472 1.00 95.94 298 LYS A N 1
ATOM 2300 C CA . LYS A 1 298 ? -5.630 -5.671 -9.438 1.00 95.94 298 LYS A CA 1
ATOM 2301 C C . LYS A 1 298 ? -6.186 -6.007 -10.827 1.00 95.94 298 LYS A C 1
ATOM 2303 O O . LYS A 1 298 ? -6.907 -6.993 -10.949 1.00 95.94 298 LYS A O 1
ATOM 2308 N N . ARG A 1 299 ? -5.815 -5.254 -11.869 1.00 96.31 299 ARG A N 1
ATOM 2309 C CA . ARG A 1 299 ? -6.249 -5.459 -13.267 1.00 96.31 299 ARG A CA 1
ATOM 2310 C C . ARG A 1 299 ? -5.297 -6.333 -14.084 1.00 96.31 299 ARG A C 1
ATOM 2312 O O . ARG A 1 299 ? -5.717 -6.910 -15.085 1.00 96.31 299 ARG A O 1
ATOM 2319 N N . ILE A 1 300 ? -4.041 -6.466 -13.658 1.00 96.56 300 ILE A N 1
ATOM 2320 C CA . ILE A 1 300 ? -3.065 -7.355 -14.300 1.00 96.56 300 ILE A CA 1
ATOM 2321 C C . ILE A 1 300 ? -3.458 -8.819 -14.025 1.00 96.56 300 ILE A C 1
ATOM 2323 O O . ILE A 1 300 ? -3.646 -9.172 -12.857 1.00 96.56 300 ILE A O 1
ATOM 2327 N N . PRO A 1 301 ? -3.562 -9.689 -15.049 1.00 94.62 301 PRO A N 1
ATOM 2328 C CA . PRO A 1 301 ? -3.828 -11.117 -14.869 1.00 94.62 301 PRO A CA 1
ATOM 2329 C C . PRO A 1 301 ? -2.769 -11.822 -14.012 1.00 94.62 301 PRO A C 1
ATOM 2331 O O . PRO A 1 301 ? -1.584 -11.503 -14.085 1.00 94.62 301 PRO A O 1
ATOM 2334 N N . TYR A 1 302 ? -3.178 -12.821 -13.228 1.00 91.44 302 TYR A N 1
ATOM 2335 C CA . TYR A 1 302 ? -2.295 -13.504 -12.273 1.00 91.44 302 TYR A CA 1
ATOM 2336 C C . TYR A 1 302 ? -1.033 -14.107 -12.914 1.00 91.44 302 TYR A C 1
ATOM 2338 O O . TYR A 1 302 ? 0.070 -13.903 -12.412 1.00 91.44 302 TYR A O 1
ATOM 2346 N N . ASN A 1 303 ? -1.170 -14.780 -14.058 1.00 92.69 303 ASN A N 1
ATOM 2347 C CA . ASN A 1 303 ? -0.045 -15.357 -14.798 1.00 92.69 303 ASN A CA 1
ATOM 2348 C C . ASN A 1 303 ? 0.990 -14.300 -15.212 1.00 92.69 303 ASN A C 1
ATOM 2350 O O . ASN A 1 303 ? 2.187 -14.563 -15.166 1.00 92.69 303 ASN A O 1
ATOM 2354 N N . LEU A 1 304 ? 0.533 -13.102 -15.579 1.00 95.44 304 LEU A N 1
ATOM 2355 C CA . LEU A 1 304 ? 1.412 -11.997 -15.942 1.00 95.44 304 LEU A CA 1
ATOM 2356 C C . LEU A 1 304 ? 2.089 -11.401 -14.703 1.00 95.44 304 LEU A C 1
ATOM 2358 O O . LEU A 1 304 ? 3.263 -11.062 -14.763 1.00 95.44 304 LEU A O 1
ATOM 2362 N N . ARG A 1 305 ? 1.408 -11.356 -13.547 1.00 97.12 305 ARG A N 1
ATOM 2363 C CA . ARG A 1 305 ? 2.048 -10.963 -12.275 1.00 97.12 305 ARG A CA 1
ATOM 2364 C C . ARG A 1 305 ? 3.226 -11.872 -11.930 1.00 97.12 305 ARG A C 1
ATOM 2366 O O . ARG A 1 305 ? 4.254 -11.359 -11.507 1.00 97.12 305 ARG A O 1
ATOM 2373 N N . LEU A 1 306 ? 3.096 -13.188 -12.128 1.00 93.19 306 LEU A N 1
ATOM 2374 C CA . LEU A 1 306 ? 4.193 -14.135 -11.889 1.00 93.19 306 LEU A CA 1
ATOM 2375 C C . LEU A 1 306 ? 5.404 -13.837 -12.782 1.00 93.19 306 LEU A C 1
ATOM 2377 O O . LEU A 1 306 ? 6.517 -13.743 -12.279 1.00 93.19 306 LEU A O 1
ATOM 2381 N N . GLN A 1 307 ? 5.177 -13.589 -14.074 1.00 95.69 307 GLN A N 1
ATOM 2382 C CA . GLN A 1 307 ? 6.244 -13.220 -15.014 1.00 95.69 307 GLN A CA 1
ATOM 2383 C C . GLN A 1 307 ? 6.933 -11.906 -14.620 1.00 95.69 307 GLN A C 1
ATOM 2385 O O . GLN A 1 307 ? 8.157 -11.800 -14.645 1.00 95.69 307 GLN A O 1
ATOM 2390 N N . LEU A 1 308 ? 6.161 -10.909 -14.182 1.00 97.06 308 LEU A N 1
ATOM 2391 C CA . LEU A 1 308 ? 6.703 -9.639 -13.697 1.00 97.06 308 LEU A CA 1
ATOM 2392 C C . LEU A 1 308 ? 7.533 -9.825 -12.414 1.00 97.06 308 LEU A C 1
ATOM 2394 O O . LEU A 1 308 ? 8.585 -9.204 -12.273 1.00 97.06 308 LEU A O 1
ATOM 2398 N N . ILE A 1 309 ? 7.093 -10.698 -11.500 1.00 96.69 309 ILE A N 1
ATOM 2399 C CA . ILE A 1 309 ? 7.835 -11.058 -10.280 1.00 96.69 309 ILE A CA 1
ATOM 2400 C C . ILE A 1 309 ? 9.152 -11.770 -10.620 1.00 96.69 309 ILE A C 1
ATOM 2402 O O . ILE A 1 309 ? 10.158 -11.492 -9.972 1.00 96.69 309 ILE A O 1
ATOM 2406 N N . ASP A 1 310 ? 9.177 -12.627 -11.643 1.00 94.69 310 ASP A N 1
ATOM 2407 C CA . ASP A 1 310 ? 10.413 -13.286 -12.091 1.00 94.69 310 ASP A CA 1
ATOM 2408 C C . ASP A 1 310 ? 11.461 -12.266 -12.572 1.00 94.69 310 ASP A C 1
ATOM 2410 O O . ASP A 1 310 ? 12.656 -12.443 -12.330 1.00 94.69 310 ASP A O 1
ATOM 2414 N N . HIS A 1 311 ? 11.021 -11.173 -13.207 1.00 94.50 311 HIS A N 1
ATOM 2415 C CA . HIS A 1 311 ? 11.901 -10.086 -13.646 1.00 94.50 311 HIS A CA 1
ATOM 2416 C C . HIS A 1 311 ? 12.348 -9.174 -12.499 1.00 94.50 311 HIS A C 1
ATOM 2418 O O . HIS A 1 311 ? 13.502 -8.756 -12.466 1.00 94.50 311 HIS A O 1
ATOM 2424 N N . MET A 1 312 ? 11.456 -8.866 -11.556 1.00 94.94 312 MET A N 1
ATOM 2425 C CA . MET A 1 312 ? 11.766 -8.042 -10.388 1.00 94.94 312 MET A CA 1
ATOM 2426 C C . MET A 1 312 ? 11.166 -8.678 -9.125 1.00 94.94 312 MET A C 1
ATOM 2428 O O . MET A 1 312 ? 10.026 -8.371 -8.762 1.00 94.94 312 MET A O 1
ATOM 2432 N N . PRO A 1 313 ? 11.935 -9.503 -8.385 1.00 94.94 313 PRO A N 1
ATOM 2433 C CA . PRO A 1 313 ? 11.434 -10.223 -7.209 1.00 94.94 313 PRO A CA 1
ATOM 2434 C C . PRO A 1 313 ? 10.823 -9.328 -6.120 1.00 94.94 313 PRO A C 1
ATOM 2436 O O . PRO A 1 313 ? 9.915 -9.747 -5.402 1.00 94.94 313 PRO A O 1
ATOM 2439 N N . ALA A 1 314 ? 11.261 -8.066 -6.025 1.00 95.00 314 ALA A N 1
ATOM 2440 C CA . ALA A 1 314 ? 10.692 -7.072 -5.111 1.00 95.00 314 ALA A CA 1
ATOM 2441 C C . ALA A 1 314 ? 9.190 -6.803 -5.356 1.00 95.00 314 ALA A C 1
ATOM 2443 O O . ALA A 1 314 ? 8.483 -6.385 -4.435 1.00 95.00 314 ALA A O 1
ATOM 2444 N N . LEU A 1 315 ? 8.676 -7.089 -6.561 1.00 96.19 315 LEU A N 1
ATOM 2445 C CA . LEU A 1 315 ? 7.254 -6.959 -6.880 1.00 96.19 315 LEU A CA 1
ATOM 2446 C C . LEU A 1 315 ? 6.367 -7.938 -6.106 1.00 96.19 315 LEU A C 1
ATOM 2448 O O . LEU A 1 315 ? 5.175 -7.679 -5.979 1.00 96.19 315 LEU A O 1
ATOM 2452 N N . PHE A 1 316 ? 6.906 -9.026 -5.550 1.00 95.06 316 PHE A N 1
ATOM 2453 C CA . PHE A 1 316 ? 6.112 -9.951 -4.738 1.00 95.06 316 PHE A CA 1
ATOM 2454 C C . PHE A 1 316 ? 5.615 -9.291 -3.441 1.00 95.06 316 PHE A C 1
ATOM 2456 O O . PHE A 1 316 ? 4.413 -9.266 -3.149 1.00 95.06 316 PHE A O 1
ATOM 2463 N N . GLU A 1 317 ? 6.540 -8.703 -2.676 1.00 93.19 317 GLU A N 1
ATOM 2464 C CA . GLU A 1 317 ? 6.198 -7.964 -1.457 1.00 93.19 317 GLU A CA 1
ATOM 2465 C C . GLU A 1 317 ? 5.412 -6.695 -1.793 1.00 93.19 317 GLU A C 1
ATOM 2467 O O . GLU A 1 317 ? 4.433 -6.372 -1.116 1.00 93.19 317 GLU A O 1
ATOM 2472 N N . TYR A 1 318 ? 5.790 -6.009 -2.876 1.00 96.81 318 TYR A N 1
ATOM 2473 C CA . TYR A 1 318 ? 5.109 -4.795 -3.308 1.00 96.81 318 TYR A CA 1
ATOM 2474 C C . TYR A 1 318 ? 3.665 -5.047 -3.741 1.00 96.81 318 TYR A C 1
ATOM 2476 O O . TYR A 1 318 ? 2.767 -4.336 -3.305 1.00 96.81 318 TYR A O 1
ATOM 2484 N N . GLY A 1 319 ? 3.416 -6.095 -4.524 1.00 96.12 319 GLY A N 1
ATOM 2485 C CA . GLY A 1 319 ? 2.080 -6.502 -4.944 1.00 96.12 319 GLY A CA 1
ATOM 2486 C C . GLY A 1 319 ? 1.162 -6.790 -3.759 1.00 96.12 319 GLY A C 1
ATOM 2487 O O . GLY A 1 319 ? 0.009 -6.355 -3.732 1.00 96.12 319 GLY A O 1
A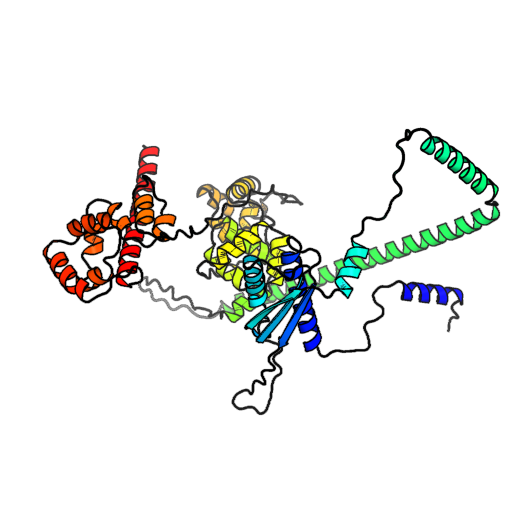TOM 2488 N N . SER A 1 320 ? 1.695 -7.468 -2.739 1.00 92.62 320 SER A N 1
ATOM 2489 C CA . SER A 1 320 ? 0.978 -7.716 -1.482 1.00 92.62 320 SER A CA 1
ATOM 2490 C C . SER A 1 320 ? 0.648 -6.408 -0.755 1.00 92.62 320 SER A C 1
ATOM 2492 O O . SER A 1 320 ? -0.472 -6.231 -0.281 1.00 92.62 320 SER A O 1
ATOM 2494 N N . TYR A 1 321 ? 1.598 -5.471 -0.721 1.00 94.62 321 TYR A N 1
ATOM 2495 C CA . TYR A 1 321 ? 1.429 -4.151 -0.116 1.00 94.62 321 TYR A CA 1
ATOM 2496 C C . TYR A 1 321 ? 0.360 -3.302 -0.824 1.00 94.62 321 TYR A C 1
ATOM 2498 O O . TYR A 1 321 ? -0.581 -2.843 -0.176 1.00 94.62 321 TYR A O 1
ATOM 2506 N N . VAL A 1 322 ? 0.448 -3.133 -2.147 1.00 96.50 322 VAL A N 1
ATOM 2507 C CA . VAL A 1 322 ? -0.463 -2.253 -2.906 1.00 96.50 322 VAL A CA 1
ATOM 2508 C C . VAL A 1 322 ? -1.879 -2.815 -3.033 1.00 96.50 322 VAL A C 1
ATOM 2510 O O . VAL A 1 322 ? -2.829 -2.064 -3.240 1.00 96.50 322 VAL A O 1
ATOM 2513 N N . THR A 1 323 ? -2.057 -4.127 -2.851 1.00 94.56 323 THR A N 1
ATOM 2514 C CA . THR A 1 323 ? -3.391 -4.751 -2.822 1.00 94.56 323 THR A CA 1
ATOM 2515 C C . THR A 1 323 ? -4.232 -4.251 -1.638 1.00 94.56 323 THR A C 1
ATOM 2517 O O . THR A 1 323 ? -5.455 -4.164 -1.756 1.00 94.56 323 THR A O 1
ATOM 2520 N N . GLU A 1 324 ? -3.594 -3.874 -0.522 1.00 90.38 324 GLU A N 1
ATOM 2521 C CA . GLU A 1 324 ? -4.253 -3.326 0.676 1.00 90.38 324 GLU A CA 1
ATOM 2522 C C . GLU A 1 324 ? -4.511 -1.804 0.604 1.00 90.38 324 GLU A C 1
ATOM 2524 O O . GLU A 1 324 ? -4.987 -1.204 1.580 1.00 90.38 324 GLU A O 1
ATOM 2529 N N . LEU A 1 325 ? -4.153 -1.150 -0.505 1.00 91.12 325 LEU A N 1
ATOM 2530 C CA . LEU A 1 325 ? -4.315 0.291 -0.698 1.00 91.12 325 LEU A CA 1
ATOM 2531 C C . LEU A 1 325 ? -5.595 0.630 -1.473 1.00 91.12 325 LEU A C 1
ATOM 2533 O O . LEU A 1 325 ? -6.165 -0.196 -2.196 1.00 91.12 325 LEU A O 1
ATOM 2537 N N . GLU A 1 326 ? -6.046 1.870 -1.284 1.00 92.00 326 GLU A N 1
ATOM 2538 C CA . GLU A 1 326 ? -7.110 2.465 -2.088 1.00 92.00 326 GLU A CA 1
ATOM 2539 C C . GLU A 1 326 ? -6.604 2.695 -3.516 1.00 92.00 326 GLU A C 1
ATOM 2541 O O . GLU A 1 326 ? -5.461 3.101 -3.724 1.00 92.00 326 GLU A O 1
ATOM 2546 N N . GLU A 1 327 ? -7.447 2.387 -4.498 1.00 95.38 327 GLU A N 1
ATOM 2547 C CA . GLU A 1 327 ? -7.105 2.507 -5.912 1.00 95.38 327 GLU A CA 1
ATOM 2548 C C . GLU A 1 327 ? -7.354 3.932 -6.392 1.00 95.38 327 GLU A C 1
ATOM 2550 O O . GLU A 1 327 ? -8.458 4.455 -6.245 1.00 95.38 327 GLU A O 1
ATOM 2555 N N . ILE A 1 328 ? -6.353 4.529 -7.031 1.00 96.12 328 ILE A N 1
ATOM 2556 C CA . ILE A 1 328 ? -6.494 5.813 -7.717 1.00 96.12 328 ILE A CA 1
ATOM 2557 C C . ILE A 1 328 ? -6.049 5.605 -9.152 1.00 96.12 328 ILE A C 1
ATOM 2559 O O . ILE A 1 328 ? -4.933 5.153 -9.370 1.00 96.12 328 ILE A O 1
ATOM 2563 N N . ASP A 1 329 ? -6.903 5.930 -10.118 1.00 95.81 329 ASP A N 1
ATOM 2564 C CA . ASP A 1 329 ? -6.544 5.917 -11.534 1.00 95.81 329 ASP A CA 1
ATOM 2565 C C . ASP A 1 329 ? -5.860 7.239 -11.917 1.00 95.81 329 ASP A C 1
ATOM 2567 O O . ASP A 1 329 ? -6.442 8.316 -11.764 1.00 95.81 329 ASP A O 1
ATOM 2571 N N . LEU A 1 330 ? -4.616 7.159 -12.394 1.00 96.12 330 LEU A N 1
ATOM 2572 C CA . LEU A 1 330 ? -3.844 8.306 -12.875 1.00 96.12 330 LEU A CA 1
ATOM 2573 C C . LEU A 1 330 ? -3.800 8.402 -14.409 1.00 96.12 330 LEU A C 1
ATOM 2575 O O . LEU A 1 330 ? -3.263 9.387 -14.920 1.00 96.12 330 LEU A O 1
ATOM 2579 N N . GLY A 1 331 ? -4.315 7.406 -15.141 1.00 95.88 331 GLY A N 1
ATOM 2580 C CA . GLY A 1 331 ? -4.284 7.357 -16.607 1.00 95.88 331 GLY A CA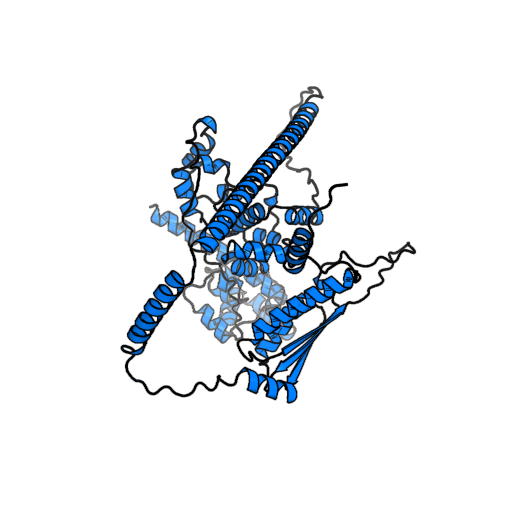 1
ATOM 2581 C C . GLY A 1 331 ? -2.876 7.296 -17.218 1.00 95.88 331 GLY A C 1
ATOM 2582 O O . GLY A 1 331 ? -2.674 7.716 -18.360 1.00 95.88 331 GLY A O 1
ATOM 2583 N N . MET A 1 332 ? -1.867 6.853 -16.459 1.00 96.81 332 MET A N 1
ATOM 2584 C CA . MET A 1 332 ? -0.462 6.868 -16.900 1.00 96.81 332 MET A CA 1
ATOM 2585 C C . MET A 1 332 ? -0.126 5.716 -17.847 1.00 96.81 332 MET A C 1
ATOM 2587 O O . MET A 1 332 ? 0.892 5.760 -18.528 1.00 96.81 332 MET A O 1
ATOM 2591 N N . GLU A 1 333 ? -0.966 4.689 -17.926 1.00 95.56 333 GLU A N 1
ATOM 2592 C CA . GLU A 1 333 ? -0.810 3.567 -18.849 1.00 95.56 333 GLU A CA 1
ATOM 2593 C C . GLU A 1 333 ? -0.884 3.996 -20.327 1.00 95.56 333 GLU A C 1
ATOM 2595 O O . GLU A 1 333 ? -0.406 3.285 -21.208 1.00 95.56 333 GLU A O 1
ATOM 2600 N N . GLN A 1 334 ? -1.425 5.191 -20.589 1.00 95.38 334 GLN A N 1
ATOM 2601 C CA . GLN A 1 334 ? -1.505 5.816 -21.911 1.00 95.38 334 GLN A CA 1
ATOM 2602 C C . GLN A 1 334 ? -0.272 6.675 -22.247 1.00 95.38 334 GLN A C 1
ATOM 2604 O O . GLN A 1 334 ? -0.185 7.217 -23.352 1.00 95.38 334 GLN A O 1
ATOM 2609 N N . ASP A 1 335 ? 0.681 6.835 -21.320 1.00 96.12 335 ASP A N 1
ATOM 2610 C CA . ASP A 1 335 ? 1.891 7.622 -21.557 1.00 96.12 335 ASP A CA 1
ATOM 2611 C C . ASP A 1 335 ? 2.756 6.952 -22.653 1.00 96.12 335 ASP A C 1
ATOM 2613 O O . ASP A 1 335 ? 3.141 5.784 -22.519 1.00 96.12 335 ASP A O 1
ATOM 2617 N N . PRO A 1 336 ? 3.114 7.674 -23.737 1.00 96.00 336 PRO A N 1
ATOM 2618 C CA . PRO A 1 336 ? 3.887 7.115 -24.848 1.00 96.00 336 PRO A CA 1
ATOM 2619 C C . PRO A 1 336 ? 5.248 6.526 -24.457 1.00 96.00 336 PRO A C 1
ATOM 2621 O O . PRO A 1 336 ? 5.783 5.693 -25.191 1.00 96.00 336 PRO A O 1
ATOM 2624 N N . SER A 1 337 ? 5.825 6.939 -23.324 1.00 95.75 337 SER A N 1
ATOM 2625 C CA . SER A 1 337 ? 7.088 6.389 -22.814 1.00 95.75 337 SER A CA 1
ATOM 2626 C C . SER A 1 337 ? 7.014 4.886 -22.532 1.00 95.75 337 SER A C 1
ATOM 2628 O O . SER A 1 337 ? 8.029 4.202 -22.649 1.00 95.75 337 SER A O 1
ATOM 2630 N N . TYR A 1 338 ? 5.824 4.342 -22.261 1.00 96.38 338 TYR A N 1
ATOM 2631 C CA . TYR A 1 338 ? 5.639 2.910 -22.028 1.00 96.38 338 TYR A CA 1
ATOM 2632 C C . TYR A 1 338 ? 5.541 2.084 -23.310 1.00 96.38 338 TYR A C 1
ATOM 2634 O O . TYR A 1 338 ? 5.608 0.862 -23.235 1.00 96.38 338 TYR A O 1
ATOM 2642 N N . LEU A 1 339 ? 5.454 2.694 -24.497 1.00 93.88 339 LEU A N 1
ATOM 2643 C CA . LEU A 1 339 ? 5.510 1.940 -25.758 1.00 93.88 339 LEU A CA 1
ATOM 2644 C C . LEU A 1 339 ? 6.896 1.322 -25.989 1.00 93.88 339 LEU A C 1
ATOM 2646 O O . LEU A 1 339 ? 7.009 0.222 -26.524 1.00 93.88 339 LEU A O 1
ATOM 2650 N N . VAL A 1 340 ? 7.949 2.039 -25.586 1.00 93.75 340 VAL A N 1
ATOM 2651 C CA . VAL A 1 340 ? 9.346 1.591 -25.657 1.00 93.75 340 VAL A CA 1
ATOM 2652 C C . VAL A 1 340 ? 10.052 2.044 -24.375 1.00 93.75 340 VAL A C 1
ATOM 2654 O O . VAL A 1 340 ? 10.795 3.035 -24.394 1.00 93.75 340 VAL A O 1
ATOM 2657 N N . PRO A 1 341 ? 9.790 1.357 -23.248 1.00 93.81 341 PRO A N 1
ATOM 2658 C CA . PRO A 1 341 ? 10.261 1.796 -21.946 1.00 93.81 341 PRO A CA 1
ATOM 2659 C C . PRO A 1 341 ? 11.786 1.793 -21.875 1.00 93.81 341 PRO A C 1
ATOM 2661 O O . PRO A 1 341 ? 12.472 0.968 -22.488 1.00 93.81 341 PRO A O 1
ATOM 2664 N N . LEU A 1 342 ? 12.332 2.733 -21.107 1.00 93.62 342 LEU A N 1
ATOM 2665 C CA . LEU A 1 342 ? 13.755 2.753 -20.796 1.00 93.62 342 LEU A CA 1
ATOM 2666 C C . LEU A 1 342 ? 14.060 1.616 -19.796 1.00 93.62 342 LEU A C 1
ATOM 2668 O O . LEU A 1 342 ? 13.316 1.469 -18.826 1.00 93.62 342 LEU A O 1
ATOM 2672 N N . PRO A 1 343 ? 15.134 0.820 -19.973 1.00 92.81 343 PRO A N 1
ATOM 2673 C CA . PRO A 1 343 ? 15.448 -0.306 -19.091 1.00 92.81 343 PRO A CA 1
ATOM 2674 C C . PRO A 1 343 ? 16.072 0.170 -17.764 1.00 92.81 343 PRO A C 1
ATOM 2676 O O . PRO A 1 343 ? 17.232 -0.097 -17.474 1.00 92.81 343 PRO A O 1
ATOM 2679 N N . VAL A 1 344 ? 15.302 0.917 -16.971 1.00 94.75 344 VAL A N 1
ATOM 2680 C CA . VAL A 1 344 ? 15.685 1.491 -15.662 1.00 94.75 344 VAL A CA 1
ATOM 2681 C C . VAL A 1 344 ? 14.776 0.993 -14.532 1.00 94.75 344 VAL A C 1
ATOM 2683 O O . VAL A 1 344 ? 14.620 1.656 -13.507 1.00 94.75 344 VAL A O 1
ATOM 2686 N N . HIS A 1 345 ? 14.152 -0.173 -14.719 1.00 94.44 345 HIS A N 1
ATOM 2687 C CA . HIS A 1 345 ? 13.226 -0.761 -13.746 1.00 94.44 345 HIS A CA 1
ATOM 2688 C C . HIS A 1 345 ? 13.899 -1.048 -12.393 1.00 94.44 345 HIS A C 1
ATOM 2690 O O . HIS A 1 345 ? 13.257 -0.927 -11.354 1.00 94.44 345 HIS A O 1
ATOM 2696 N N . ASP A 1 346 ? 15.208 -1.303 -12.397 1.00 95.25 346 ASP A N 1
ATOM 2697 C CA . ASP A 1 346 ? 16.019 -1.596 -11.211 1.00 95.25 346 ASP A CA 1
ATOM 2698 C C . ASP A 1 346 ? 16.717 -0.376 -10.591 1.00 95.25 346 ASP A C 1
ATOM 2700 O O . ASP A 1 346 ? 17.542 -0.531 -9.694 1.00 95.25 346 ASP A O 1
ATOM 2704 N N . VAL A 1 347 ? 16.430 0.841 -11.061 1.00 96.38 347 VAL A N 1
ATOM 2705 C CA . VAL A 1 347 ? 17.164 2.052 -10.660 1.00 96.38 347 VAL A CA 1
ATOM 2706 C C . VAL A 1 347 ? 16.252 2.999 -9.883 1.00 96.38 347 VAL A C 1
ATOM 2708 O O . VAL A 1 347 ? 15.195 3.402 -10.370 1.00 96.38 347 VAL A O 1
ATOM 2711 N N . ASN A 1 348 ? 16.675 3.405 -8.688 1.00 96.81 348 ASN A N 1
ATOM 2712 C CA . ASN A 1 348 ? 15.978 4.362 -7.834 1.00 96.81 348 ASN A CA 1
ATOM 2713 C C . ASN A 1 348 ? 16.129 5.816 -8.334 1.00 96.81 348 ASN A C 1
ATOM 2715 O O . ASN A 1 348 ? 16.883 6.104 -9.265 1.00 96.81 348 ASN A O 1
ATOM 2719 N N . MET A 1 349 ? 15.405 6.761 -7.720 1.00 96.69 349 MET A N 1
ATOM 2720 C CA . MET A 1 349 ? 15.388 8.166 -8.171 1.00 96.69 349 MET A CA 1
ATOM 2721 C C . MET A 1 349 ? 16.754 8.855 -8.076 1.00 96.69 349 MET A C 1
ATOM 2723 O O . MET A 1 349 ? 17.095 9.666 -8.938 1.00 96.69 349 MET A O 1
ATOM 2727 N N . GLU A 1 350 ? 17.545 8.548 -7.050 1.00 96.12 350 GLU A N 1
ATOM 2728 C CA . GLU A 1 350 ? 18.843 9.188 -6.807 1.00 96.12 350 GLU A CA 1
ATOM 2729 C C . GLU A 1 350 ? 19.895 8.741 -7.827 1.00 96.12 350 GLU A C 1
ATOM 2731 O O . GLU A 1 350 ? 20.577 9.567 -8.448 1.00 96.12 350 GLU A O 1
ATOM 2736 N N . GLN A 1 351 ? 19.986 7.429 -8.056 1.00 95.81 351 GLN A N 1
ATOM 2737 C CA . GLN A 1 351 ? 20.861 6.856 -9.070 1.00 95.81 351 GLN A CA 1
ATOM 2738 C C . GLN A 1 351 ? 20.422 7.304 -10.463 1.00 95.81 351 GLN A C 1
ATOM 2740 O O . GLN A 1 351 ? 21.262 7.759 -11.238 1.00 95.81 351 GLN A O 1
ATOM 2745 N N . LEU A 1 352 ? 19.117 7.292 -10.760 1.00 96.00 352 LEU A N 1
ATOM 2746 C CA . LEU A 1 352 ? 18.598 7.781 -12.036 1.00 96.00 352 LEU A CA 1
ATOM 2747 C C . LEU A 1 352 ? 18.961 9.255 -12.259 1.00 96.00 352 LEU A C 1
ATOM 2749 O O . LEU A 1 352 ? 19.435 9.610 -13.334 1.00 96.00 352 LEU A O 1
ATOM 2753 N N . THR A 1 353 ? 18.826 10.105 -11.238 1.00 96.06 353 THR A N 1
ATOM 2754 C CA . THR A 1 353 ? 19.237 11.520 -11.300 1.00 96.06 353 THR A CA 1
ATOM 2755 C C . THR A 1 353 ? 20.722 11.660 -11.637 1.00 96.06 353 THR A C 1
ATOM 2757 O O . THR A 1 353 ? 21.101 12.469 -12.485 1.00 96.06 353 THR A O 1
ATOM 2760 N N . THR A 1 354 ? 21.571 10.844 -11.011 1.00 94.62 354 THR A N 1
ATOM 2761 C CA . THR A 1 354 ? 23.014 10.823 -11.287 1.00 94.62 354 THR A CA 1
ATOM 2762 C C . THR A 1 354 ? 23.296 10.413 -12.732 1.00 94.62 354 THR A C 1
ATOM 2764 O O . THR A 1 354 ? 24.084 11.064 -13.415 1.00 94.62 354 THR A O 1
ATOM 2767 N N . GLN A 1 355 ? 22.594 9.397 -13.234 1.00 92.75 355 GLN A N 1
ATOM 2768 C CA . GLN A 1 355 ? 22.734 8.924 -14.611 1.00 92.75 355 GLN A CA 1
ATOM 2769 C C . GLN A 1 355 ? 22.253 9.952 -15.638 1.00 92.75 355 GLN A C 1
ATOM 2771 O O . GLN A 1 355 ? 22.893 10.131 -16.668 1.00 92.75 355 GLN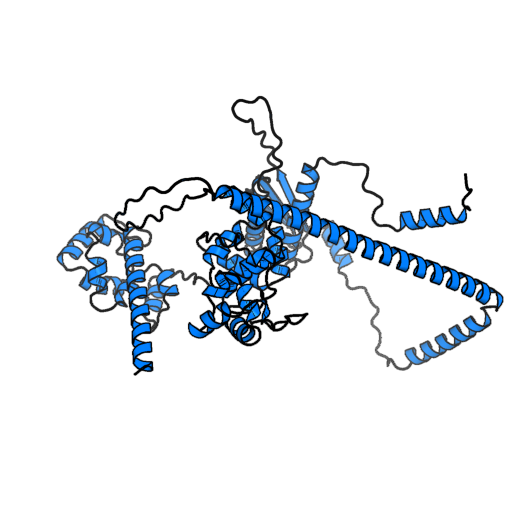 A O 1
ATOM 2776 N N . LEU A 1 356 ? 21.183 10.695 -15.351 1.00 93.69 356 LEU A N 1
ATOM 2777 C CA . LEU A 1 356 ? 20.698 11.764 -16.229 1.00 93.69 356 LEU A CA 1
ATOM 2778 C C . LEU A 1 356 ? 21.689 12.917 -16.375 1.00 93.69 356 LEU A C 1
ATOM 2780 O O . LEU A 1 356 ? 21.754 13.539 -17.431 1.00 93.69 356 LEU A O 1
ATOM 2784 N N . ARG A 1 357 ? 22.485 13.203 -15.342 1.00 93.50 357 ARG A N 1
ATOM 2785 C CA . ARG A 1 357 ? 23.559 14.202 -15.441 1.00 93.50 357 ARG A CA 1
ATOM 2786 C C . ARG A 1 357 ? 24.673 13.750 -16.385 1.00 93.50 357 ARG A C 1
ATOM 2788 O O . ARG A 1 357 ? 25.277 14.591 -17.043 1.00 93.50 357 ARG A O 1
ATOM 2795 N N . LEU A 1 358 ? 24.920 12.441 -16.468 1.00 91.38 358 LEU A N 1
ATOM 2796 C CA . LEU A 1 358 ? 25.885 11.847 -17.399 1.00 91.38 358 LEU A CA 1
ATOM 2797 C C . LEU A 1 358 ? 25.311 11.728 -18.816 1.00 91.38 358 LEU A C 1
ATOM 2799 O O . LEU A 1 358 ? 26.009 11.996 -19.793 1.00 91.38 358 LEU A O 1
ATOM 2803 N N . TYR A 1 359 ? 24.028 11.378 -18.921 1.00 91.56 359 TYR A N 1
ATOM 2804 C CA . TYR A 1 359 ? 23.319 11.146 -20.177 1.00 91.56 359 TYR A CA 1
ATOM 2805 C C . TYR A 1 359 ? 21.992 11.921 -20.221 1.00 91.56 359 TYR A C 1
ATOM 2807 O O . TYR A 1 359 ? 20.914 11.334 -20.087 1.00 91.56 359 TYR A O 1
ATOM 2815 N N . PRO A 1 360 ? 22.040 13.244 -20.453 1.00 91.62 360 PRO A N 1
ATOM 2816 C CA . PRO A 1 360 ? 20.849 14.095 -20.456 1.00 91.62 360 PRO A CA 1
ATOM 2817 C C . PRO A 1 360 ? 19.757 13.690 -21.454 1.00 91.62 360 PRO A C 1
ATOM 2819 O O . PRO A 1 360 ? 18.580 13.970 -21.234 1.00 91.62 360 PRO A O 1
ATOM 2822 N N . SER A 1 361 ? 20.131 13.007 -22.541 1.00 88.94 361 SER A N 1
ATOM 2823 C CA . SER A 1 361 ? 19.209 12.517 -23.575 1.00 88.94 361 SER A CA 1
ATOM 2824 C C . SER A 1 361 ? 18.108 11.628 -23.022 1.00 88.94 361 SER A C 1
ATOM 2826 O O . SER A 1 361 ? 16.960 11.703 -23.472 1.00 88.94 361 SER A O 1
ATOM 2828 N N . LEU A 1 362 ? 18.448 10.827 -22.013 1.00 91.81 362 LEU A N 1
ATOM 2829 C CA . LEU A 1 362 ? 17.541 9.879 -21.385 1.00 91.81 362 LEU A CA 1
ATOM 2830 C C . LEU A 1 362 ? 16.337 10.580 -20.752 1.00 91.81 362 LEU A C 1
ATOM 2832 O O . LEU A 1 362 ? 15.258 9.995 -20.707 1.00 91.81 362 LEU A O 1
ATOM 2836 N N . TYR A 1 363 ? 16.480 11.845 -20.335 1.00 94.06 363 TYR A N 1
ATOM 2837 C CA . TYR A 1 363 ? 15.409 12.599 -19.687 1.00 94.06 363 TYR A CA 1
ATOM 2838 C C . TYR A 1 363 ? 14.145 12.658 -20.547 1.00 94.06 363 TYR A C 1
ATOM 2840 O O . TYR A 1 363 ? 13.045 12.486 -20.036 1.00 94.06 363 TYR A O 1
ATOM 2848 N N . THR A 1 364 ? 14.277 12.846 -21.863 1.00 91.75 364 THR A N 1
ATOM 2849 C CA . THR A 1 364 ? 13.119 12.929 -22.771 1.00 91.75 364 THR A CA 1
ATOM 2850 C C . THR A 1 364 ? 12.329 11.623 -22.845 1.00 91.75 364 THR A C 1
ATOM 2852 O O . THR A 1 364 ? 11.103 11.671 -22.959 1.00 91.75 364 THR A O 1
ATOM 2855 N N . ARG A 1 365 ? 13.014 10.483 -22.689 1.00 92.62 365 ARG A N 1
ATOM 2856 C CA . ARG A 1 365 ? 12.458 9.124 -22.760 1.00 92.62 365 ARG A CA 1
ATOM 2857 C C . ARG A 1 365 ? 11.853 8.634 -21.449 1.00 92.62 365 ARG A C 1
ATOM 2859 O O . ARG A 1 365 ? 11.145 7.634 -21.457 1.00 92.62 365 ARG A O 1
ATOM 2866 N N . LEU A 1 366 ? 12.131 9.311 -20.337 1.00 95.81 366 LEU A N 1
ATOM 2867 C CA . LEU A 1 366 ? 11.515 8.979 -19.058 1.00 95.81 366 LEU A CA 1
ATOM 2868 C C . LEU A 1 366 ? 10.009 9.230 -19.083 1.00 95.81 366 LEU A C 1
ATOM 2870 O O . LEU A 1 366 ? 9.532 10.179 -19.718 1.00 95.81 366 LEU A O 1
ATOM 2874 N N . SER A 1 367 ? 9.282 8.416 -18.326 1.00 97.00 367 SER A N 1
ATOM 2875 C CA . SER A 1 367 ? 7.861 8.620 -18.078 1.00 97.00 367 SER A CA 1
ATOM 2876 C C . SER A 1 367 ? 7.589 9.933 -17.358 1.00 97.00 367 SER A C 1
ATOM 2878 O O . SER A 1 367 ? 8.458 10.503 -16.681 1.00 97.00 367 SER A O 1
ATOM 2880 N N . VAL A 1 368 ? 6.358 10.432 -17.484 1.00 96.81 368 VAL A N 1
ATOM 2881 C CA . VAL A 1 368 ? 5.925 11.624 -16.747 1.00 96.81 368 VAL A CA 1
ATOM 2882 C C . VAL A 1 368 ? 6.042 11.417 -15.232 1.00 96.81 368 VAL A C 1
ATOM 2884 O O . VAL A 1 368 ? 6.446 12.354 -14.539 1.00 96.81 368 VAL A O 1
ATOM 2887 N N . MET A 1 369 ? 5.767 10.210 -14.718 1.00 97.44 369 MET A N 1
ATOM 2888 C CA . MET A 1 369 ? 5.920 9.885 -13.291 1.00 97.44 369 MET A CA 1
ATOM 2889 C C . MET A 1 369 ? 7.366 10.078 -12.827 1.00 97.44 369 MET A C 1
ATOM 2891 O O . MET A 1 369 ? 7.628 10.866 -11.915 1.00 97.44 369 MET A O 1
ATOM 2895 N N . ARG A 1 370 ? 8.329 9.461 -13.524 1.00 97.38 370 ARG A N 1
ATOM 2896 C CA . ARG A 1 370 ? 9.758 9.617 -13.212 1.00 97.38 370 ARG A CA 1
ATOM 2897 C C . ARG A 1 370 ? 10.194 11.073 -13.308 1.00 97.38 370 ARG A C 1
ATOM 2899 O O . ARG A 1 370 ? 10.820 11.579 -12.386 1.00 97.38 370 ARG A O 1
ATOM 2906 N N . LYS A 1 371 ? 9.815 11.787 -14.375 1.00 96.81 371 LYS A N 1
ATOM 2907 C CA . LYS A 1 371 ? 10.151 13.214 -14.554 1.00 96.81 371 LYS A CA 1
ATOM 2908 C C . LYS A 1 371 ? 9.704 14.082 -13.376 1.00 96.81 371 LYS A C 1
ATOM 2910 O O . LYS A 1 371 ? 10.445 14.974 -12.964 1.00 96.81 371 LYS A O 1
ATOM 2915 N N . LYS A 1 372 ? 8.507 13.831 -12.837 1.00 96.12 372 LYS A N 1
AT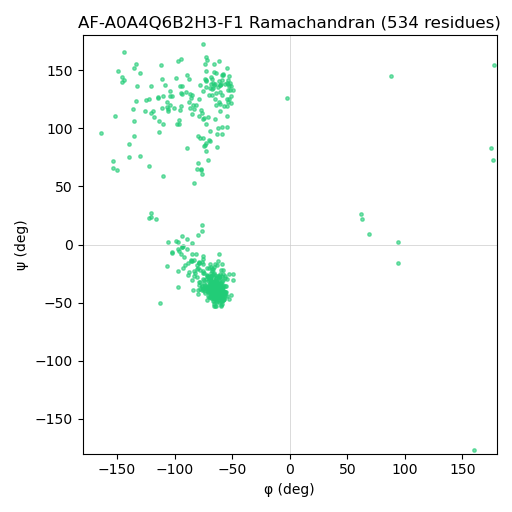OM 2916 C CA . LYS A 1 372 ? 7.966 14.570 -11.687 1.00 96.12 372 LYS A CA 1
ATOM 2917 C C . LYS A 1 372 ? 8.748 14.283 -10.404 1.00 96.12 372 LYS A C 1
ATOM 2919 O O . LYS A 1 372 ? 9.087 15.238 -9.705 1.00 96.12 372 LYS A O 1
ATOM 2924 N N . ALA A 1 373 ? 9.060 13.011 -10.155 1.00 96.31 373 ALA A N 1
ATOM 2925 C CA . ALA A 1 373 ? 9.716 12.532 -8.937 1.00 96.31 373 ALA A CA 1
ATOM 2926 C C . ALA A 1 373 ? 11.230 12.815 -8.865 1.00 96.31 373 ALA A C 1
ATOM 2928 O O . ALA A 1 373 ? 11.826 12.729 -7.796 1.00 96.31 373 ALA A O 1
ATOM 2929 N N . LEU A 1 374 ? 11.876 13.170 -9.980 1.00 95.56 374 LEU A N 1
ATOM 2930 C CA . LEU A 1 374 ? 13.305 13.484 -9.990 1.00 95.56 374 LEU A CA 1
ATOM 2931 C C . LEU A 1 374 ? 13.649 14.725 -9.148 1.00 95.56 374 LEU A C 1
ATOM 2933 O O . LEU A 1 374 ? 13.116 15.823 -9.371 1.00 95.56 374 LEU A O 1
ATOM 2937 N N . HIS A 1 375 ? 14.650 14.569 -8.279 1.00 91.50 375 HIS A N 1
ATOM 2938 C CA . HIS A 1 375 ? 15.263 15.628 -7.470 1.00 91.50 375 HIS A CA 1
ATOM 2939 C C . HIS A 1 375 ? 16.224 16.493 -8.302 1.00 91.50 375 HIS A C 1
ATOM 2941 O O . HIS A 1 375 ? 17.437 16.506 -8.096 1.00 91.50 375 HIS A O 1
ATOM 2947 N N . LEU A 1 376 ? 15.662 17.200 -9.281 1.00 92.12 376 LEU A N 1
ATOM 2948 C CA . LEU A 1 376 ? 16.382 18.118 -10.159 1.00 92.12 376 LEU A CA 1
ATOM 2949 C C . LEU A 1 376 ? 16.032 19.562 -9.831 1.00 92.12 376 LEU A C 1
ATOM 2951 O O . LEU A 1 376 ? 14.856 19.908 -9.687 1.00 92.12 376 LEU A O 1
ATOM 2955 N N . TYR A 1 377 ? 17.046 20.420 -9.815 1.00 92.44 377 TYR A N 1
ATOM 2956 C CA . TYR A 1 377 ? 16.844 21.858 -9.724 1.00 92.44 377 TYR A CA 1
ATOM 2957 C C . TYR A 1 377 ? 16.134 22.392 -10.980 1.00 92.44 377 TYR A C 1
ATOM 2959 O O . TYR A 1 377 ? 16.211 21.820 -12.071 1.00 92.44 377 TYR A O 1
ATOM 2967 N N . ALA A 1 378 ? 15.447 23.531 -10.853 1.00 92.69 378 ALA A N 1
ATOM 2968 C CA . ALA A 1 378 ? 14.693 24.123 -11.962 1.00 92.69 378 ALA A CA 1
ATOM 2969 C C . ALA A 1 378 ? 15.573 24.420 -13.195 1.00 92.69 378 ALA A C 1
ATOM 2971 O O . ALA A 1 378 ? 15.137 24.232 -14.330 1.00 92.69 378 ALA A O 1
ATOM 2972 N N . ASN A 1 379 ? 16.825 24.836 -12.981 1.00 94.56 379 ASN A N 1
ATOM 2973 C CA . ASN A 1 379 ? 17.801 25.057 -14.050 1.00 94.56 379 ASN A CA 1
ATOM 2974 C C . ASN A 1 379 ? 18.215 23.749 -14.744 1.00 94.56 379 ASN A C 1
ATOM 2976 O O . ASN A 1 379 ? 18.312 23.735 -15.966 1.00 94.56 379 ASN A O 1
ATOM 2980 N N . GLU A 1 380 ? 18.410 22.652 -14.007 1.00 93.69 380 GLU A N 1
ATOM 2981 C CA . GLU A 1 380 ? 18.695 21.331 -14.585 1.00 93.69 380 GLU A CA 1
ATOM 2982 C C . GLU A 1 380 ? 17.527 20.859 -15.460 1.00 93.69 380 GLU A C 1
ATOM 2984 O O . GLU A 1 380 ? 17.740 20.479 -16.610 1.00 93.69 380 GLU A O 1
ATOM 2989 N N . ARG A 1 381 ? 16.285 20.981 -14.968 1.00 93.75 381 ARG A N 1
ATOM 2990 C CA . ARG A 1 381 ? 15.075 20.639 -15.740 1.00 93.75 381 ARG A CA 1
ATOM 2991 C C . ARG A 1 381 ? 14.982 21.451 -17.035 1.00 93.75 381 ARG A C 1
ATOM 2993 O O . ARG A 1 381 ? 14.734 20.888 -18.100 1.00 93.75 381 ARG A O 1
ATOM 3000 N N . LEU A 1 382 ? 15.218 22.764 -16.965 1.00 91.94 382 LEU A N 1
ATOM 3001 C CA . LEU A 1 382 ? 15.245 23.631 -18.148 1.00 91.94 382 LEU A CA 1
ATOM 3002 C C . LEU A 1 382 ? 16.358 23.240 -19.123 1.00 91.94 382 LEU A C 1
ATOM 3004 O O . LEU A 1 382 ? 16.128 23.236 -20.331 1.00 91.94 382 LEU A O 1
ATOM 3008 N N . ASN A 1 383 ? 17.544 22.899 -18.618 1.00 91.88 383 ASN A N 1
ATOM 3009 C CA . ASN A 1 383 ? 18.663 22.474 -19.451 1.00 91.88 383 ASN A CA 1
ATOM 3010 C C . ASN A 1 383 ? 18.341 21.168 -20.183 1.00 91.88 383 ASN A C 1
ATOM 3012 O O . ASN A 1 383 ? 18.559 21.096 -21.388 1.00 91.88 383 ASN A O 1
ATOM 3016 N N . PHE A 1 384 ? 17.746 20.183 -19.506 1.00 91.69 384 PHE A N 1
ATOM 3017 C CA . PHE A 1 384 ? 17.331 18.932 -20.143 1.00 91.69 384 PHE A CA 1
ATOM 3018 C C . PHE A 1 384 ? 16.241 19.128 -21.201 1.00 91.69 384 PHE A C 1
ATOM 3020 O O . PHE A 1 384 ? 16.279 18.468 -22.234 1.00 91.69 384 PHE A O 1
ATOM 3027 N N . HIS A 1 385 ? 15.310 20.067 -21.003 1.00 88.50 385 HIS A N 1
ATOM 3028 C CA . HIS A 1 385 ? 14.300 20.397 -22.016 1.00 88.50 385 HIS A CA 1
ATOM 3029 C C . HIS A 1 385 ? 14.856 21.142 -23.235 1.00 88.50 385 HIS A C 1
ATOM 3031 O O . HIS A 1 385 ? 14.269 21.064 -24.309 1.00 88.50 385 HIS A O 1
ATOM 3037 N N . ARG A 1 386 ? 15.953 21.890 -23.071 1.00 88.69 386 ARG A N 1
ATOM 3038 C CA . ARG A 1 386 ? 16.577 22.676 -24.148 1.00 88.69 386 ARG A CA 1
ATOM 3039 C C . ARG A 1 386 ? 17.558 21.880 -24.998 1.00 88.69 386 ARG A C 1
ATOM 3041 O O . ARG A 1 386 ? 17.970 22.376 -26.042 1.00 88.69 386 ARG A O 1
ATOM 3048 N N . MET A 1 387 ? 17.975 20.699 -24.550 1.00 84.62 387 MET A N 1
ATOM 3049 C CA . MET A 1 387 ? 18.887 19.869 -25.327 1.00 84.62 387 MET A CA 1
ATOM 3050 C C . MET A 1 387 ? 18.156 19.291 -26.536 1.00 84.62 387 MET A C 1
ATOM 3052 O O . MET A 1 387 ? 17.294 18.424 -26.402 1.00 84.62 387 MET A O 1
ATOM 3056 N N . ASP A 1 388 ? 18.517 19.780 -27.721 1.00 74.25 388 ASP A N 1
AT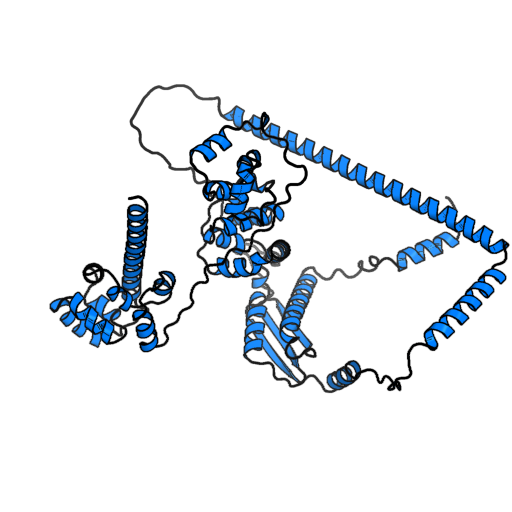OM 3057 C CA . ASP A 1 388 ? 18.026 19.241 -28.983 1.00 74.25 388 ASP A CA 1
ATOM 3058 C C . ASP A 1 388 ? 18.427 17.770 -29.130 1.00 74.25 388 ASP A C 1
ATOM 3060 O O . ASP A 1 388 ? 19.587 17.402 -28.912 1.00 74.25 388 ASP A O 1
ATOM 3064 N N . ALA A 1 389 ? 17.487 16.941 -29.600 1.00 68.25 389 ALA A N 1
ATOM 3065 C CA . ALA A 1 389 ? 17.709 15.524 -29.910 1.00 68.25 389 ALA A CA 1
ATOM 3066 C C . ALA A 1 389 ? 18.956 15.291 -30.788 1.00 68.25 389 ALA A C 1
ATOM 3068 O O . ALA A 1 389 ? 19.624 14.266 -30.673 1.00 68.25 389 ALA A O 1
ATOM 3069 N N . SER A 1 390 ? 19.296 16.263 -31.641 1.00 68.06 390 SER A N 1
ATOM 3070 C CA . SER A 1 390 ? 20.435 16.216 -32.561 1.00 68.06 390 SER A CA 1
ATOM 3071 C C . SER A 1 390 ? 21.793 16.547 -31.935 1.00 68.06 390 SER A C 1
ATOM 3073 O O . SER A 1 390 ? 22.814 16.250 -32.550 1.00 68.06 390 SER A O 1
ATOM 3075 N N . GLN A 1 391 ? 21.834 17.180 -30.759 1.00 69.38 391 GLN A N 1
ATOM 3076 C CA . GLN A 1 391 ? 23.084 17.569 -30.083 1.00 69.38 391 GLN A CA 1
ATOM 3077 C C . GLN A 1 391 ? 23.519 16.567 -29.010 1.00 69.38 391 GLN A C 1
ATOM 3079 O O . GLN A 1 391 ? 24.580 16.717 -28.403 1.00 69.38 391 GLN A O 1
ATOM 3084 N N . LEU A 1 392 ? 22.702 15.547 -28.764 1.00 63.00 392 LEU A N 1
ATOM 3085 C CA . LEU A 1 392 ? 22.945 14.595 -27.701 1.00 63.00 392 LEU A CA 1
ATOM 3086 C C . LEU A 1 392 ? 24.019 13.571 -28.109 1.00 63.00 392 LEU A C 1
ATOM 3088 O O . LEU A 1 392 ? 24.004 13.074 -29.242 1.00 63.00 392 LEU A O 1
ATOM 3092 N N . PRO A 1 393 ? 24.958 13.231 -27.203 1.00 64.44 393 PRO A N 1
ATOM 3093 C CA . PRO A 1 393 ? 25.875 12.119 -27.407 1.00 64.44 393 PRO A CA 1
ATOM 3094 C C . PRO A 1 393 ? 25.082 10.869 -27.792 1.00 64.44 393 PRO A C 1
ATOM 3096 O O . PRO A 1 393 ? 24.041 10.593 -27.191 1.00 64.44 393 PRO A O 1
ATOM 3099 N N . ARG A 1 394 ? 25.556 10.116 -28.796 1.00 69.38 394 ARG A N 1
ATOM 3100 C CA . ARG A 1 394 ? 24.937 8.829 -29.146 1.00 69.38 394 ARG A CA 1
ATOM 3101 C C . ARG A 1 394 ? 24.861 7.984 -27.881 1.00 69.38 394 ARG A C 1
ATOM 3103 O O . ARG A 1 394 ? 25.885 7.794 -27.224 1.00 69.38 394 ARG A O 1
ATOM 3110 N N . GLU A 1 395 ? 23.656 7.519 -27.555 1.00 67.06 395 GLU A N 1
ATOM 3111 C CA . GLU A 1 395 ? 23.448 6.650 -26.402 1.00 67.06 395 GLU A CA 1
ATOM 3112 C C . GLU A 1 395 ? 24.433 5.470 -26.472 1.00 67.06 395 GLU A C 1
ATOM 3114 O O . GLU A 1 395 ? 24.674 4.933 -27.565 1.00 67.06 395 GLU A O 1
ATOM 3119 N N . PRO A 1 396 ? 25.025 5.065 -25.336 1.00 70.94 396 PRO A N 1
ATOM 3120 C CA . PRO A 1 396 ? 25.788 3.831 -25.279 1.00 70.94 396 PRO A CA 1
ATOM 3121 C C . PRO A 1 396 ? 24.927 2.692 -25.830 1.00 70.94 396 PRO A C 1
ATOM 3123 O O . PRO A 1 396 ? 23.766 2.554 -25.450 1.00 70.94 396 PRO A O 1
ATOM 3126 N N . GLN A 1 397 ? 25.488 1.860 -26.712 1.00 71.06 397 GLN A N 1
ATOM 3127 C CA . GLN A 1 397 ? 24.763 0.717 -27.291 1.00 71.06 397 GLN A CA 1
ATOM 3128 C C . GLN A 1 397 ? 24.262 -0.276 -26.226 1.00 71.06 397 GLN A C 1
ATOM 3130 O O . GLN A 1 397 ? 23.367 -1.067 -26.506 1.00 71.06 397 GLN A O 1
ATOM 3135 N N . SER A 1 398 ? 24.798 -0.205 -25.005 1.00 80.81 398 SER A N 1
ATOM 3136 C CA . SER A 1 398 ? 24.279 -0.884 -23.824 1.00 80.81 398 SER A CA 1
ATOM 3137 C C . SER A 1 398 ? 24.261 0.079 -22.636 1.00 80.81 398 SER A C 1
ATOM 3139 O O . SER A 1 398 ? 25.307 0.394 -22.065 1.00 80.81 398 SER A O 1
ATOM 3141 N N . LEU A 1 399 ? 23.076 0.544 -22.254 1.00 80.56 399 LEU A N 1
ATOM 3142 C CA . LEU A 1 399 ? 22.865 1.188 -20.962 1.00 80.56 399 LEU A CA 1
ATOM 3143 C C . LEU A 1 399 ? 22.735 0.079 -19.913 1.00 80.56 399 LEU A C 1
ATOM 3145 O O . LEU A 1 399 ? 21.658 -0.481 -19.739 1.00 80.56 399 LEU A O 1
ATOM 3149 N N . SER A 1 400 ? 23.842 -0.295 -19.272 1.00 83.62 400 SER A N 1
ATOM 3150 C CA . SER A 1 400 ? 23.803 -1.129 -18.069 1.00 83.62 400 SER A CA 1
ATOM 3151 C C . SER A 1 400 ? 23.849 -0.213 -16.856 1.00 83.62 400 SER A C 1
ATOM 3153 O O . SER A 1 400 ? 24.839 0.495 -16.660 1.00 83.62 400 SER A O 1
ATOM 3155 N N . PHE A 1 401 ? 22.783 -0.211 -16.068 1.00 87.19 401 PHE A N 1
ATOM 3156 C CA . PHE A 1 401 ? 22.741 0.504 -14.801 1.00 87.19 401 PHE A CA 1
ATOM 3157 C C . PHE A 1 401 ? 23.011 -0.472 -13.661 1.00 87.19 401 PHE A C 1
ATOM 3159 O O . PHE A 1 401 ? 22.575 -1.622 -13.717 1.00 87.19 401 PHE A O 1
ATOM 3166 N N . ASP A 1 402 ? 23.717 -0.008 -12.634 1.00 91.56 402 ASP A N 1
ATOM 3167 C CA . ASP A 1 402 ? 23.844 -0.772 -11.398 1.00 91.56 402 ASP A CA 1
ATOM 3168 C C . ASP A 1 402 ? 22.469 -0.870 -10.725 1.00 91.56 402 ASP A C 1
ATOM 3170 O O . ASP A 1 402 ? 21.722 0.110 -10.667 1.00 91.56 402 ASP A O 1
ATOM 3174 N N . GLN A 1 403 ? 22.132 -2.056 -10.221 1.00 94.12 403 GLN A N 1
ATOM 3175 C CA . GLN A 1 403 ? 20.869 -2.285 -9.528 1.00 94.12 403 GLN A CA 1
ATOM 3176 C C . GLN A 1 403 ? 20.839 -1.509 -8.205 1.00 94.12 403 GLN A C 1
ATOM 3178 O O . GLN A 1 403 ? 21.751 -1.601 -7.378 1.00 94.12 403 GLN A O 1
ATOM 3183 N N . SER A 1 404 ? 19.768 -0.749 -7.991 1.00 96.12 404 SER A N 1
ATOM 3184 C CA . SER A 1 404 ? 19.495 -0.082 -6.723 1.00 96.12 404 SER A CA 1
ATOM 3185 C C . SER A 1 404 ? 19.062 -1.076 -5.644 1.00 96.12 404 SER A C 1
ATOM 3187 O O . SER A 1 404 ? 18.389 -2.064 -5.945 1.00 96.12 404 SER A O 1
ATOM 3189 N N . PRO A 1 405 ? 19.366 -0.801 -4.362 1.00 95.19 405 PRO A N 1
ATOM 3190 C CA . PRO A 1 405 ? 18.762 -1.548 -3.266 1.00 95.19 405 PRO A CA 1
ATOM 3191 C C . PRO A 1 405 ? 17.242 -1.352 -3.278 1.00 95.19 405 PRO A C 1
ATOM 3193 O O . PRO A 1 405 ? 16.767 -0.241 -3.518 1.00 95.19 405 PRO A O 1
ATOM 3196 N N . ALA A 1 406 ? 16.490 -2.415 -2.990 1.00 94.56 406 ALA A N 1
ATOM 3197 C CA . ALA A 1 406 ? 15.031 -2.368 -2.936 1.00 94.56 406 ALA A CA 1
ATOM 3198 C C . ALA A 1 406 ? 14.531 -1.273 -1.968 1.00 94.56 406 ALA A C 1
ATOM 3200 O O . ALA A 1 406 ? 15.073 -1.094 -0.874 1.00 94.56 406 ALA A O 1
ATOM 3201 N N . ARG A 1 407 ? 13.476 -0.551 -2.367 1.00 94.25 407 ARG A N 1
ATOM 3202 C CA . ARG A 1 407 ? 12.755 0.416 -1.527 1.00 94.25 407 ARG A CA 1
ATOM 3203 C C . ARG A 1 407 ? 12.173 -0.290 -0.305 1.00 94.25 407 ARG A C 1
ATOM 3205 O O . ARG A 1 407 ? 11.564 -1.356 -0.404 1.00 94.25 407 ARG A O 1
ATOM 3212 N N . VAL A 1 408 ? 12.305 0.360 0.845 1.00 93.19 408 VAL A N 1
ATOM 3213 C CA . VAL A 1 408 ? 11.664 -0.073 2.087 1.00 93.19 408 VAL A CA 1
ATOM 3214 C C . VAL A 1 408 ? 10.184 0.303 2.029 1.00 93.19 408 VAL A C 1
ATOM 3216 O O . VAL A 1 408 ? 9.837 1.481 2.021 1.00 93.19 408 VAL A O 1
ATOM 3219 N N . LEU A 1 409 ? 9.307 -0.700 1.978 1.00 91.56 409 LEU A N 1
ATOM 3220 C CA . LEU A 1 409 ? 7.861 -0.487 1.943 1.00 91.56 409 LEU A CA 1
ATOM 3221 C C . LEU A 1 409 ? 7.336 -0.077 3.324 1.00 91.56 409 LEU A C 1
ATOM 3223 O O . LEU A 1 409 ? 7.630 -0.731 4.330 1.00 91.56 409 LEU A O 1
ATOM 3227 N N . LYS A 1 410 ? 6.514 0.978 3.367 1.00 85.56 410 LYS A N 1
ATOM 3228 C CA . LYS A 1 410 ? 5.838 1.445 4.585 1.00 85.56 410 LYS A CA 1
ATOM 3229 C C . LYS A 1 410 ? 4.764 0.434 4.978 1.00 85.56 410 LYS A C 1
ATOM 3231 O O . LYS A 1 410 ? 3.631 0.500 4.511 1.00 85.56 410 LYS A O 1
ATOM 3236 N N . LYS A 1 411 ? 5.115 -0.556 5.798 1.00 77.12 411 LYS A N 1
ATOM 3237 C CA . LYS A 1 411 ? 4.139 -1.538 6.287 1.00 77.12 411 LYS A CA 1
ATOM 3238 C C . LYS A 1 411 ? 3.076 -0.800 7.096 1.00 77.12 411 LYS A C 1
ATOM 3240 O O . LYS A 1 411 ? 3.419 -0.171 8.092 1.00 77.12 411 LYS A O 1
ATOM 3245 N N . LYS A 1 412 ? 1.796 -0.932 6.715 1.00 70.00 412 LYS A N 1
ATOM 3246 C CA . LYS A 1 412 ? 0.685 -0.520 7.583 1.00 70.00 412 LYS A CA 1
ATOM 3247 C C . LYS A 1 412 ? 0.870 -1.239 8.915 1.00 70.00 412 LYS A C 1
ATOM 3249 O O . LYS A 1 412 ? 0.764 -2.466 8.989 1.00 70.00 412 LYS A O 1
ATOM 3254 N N . LEU A 1 413 ? 1.204 -0.481 9.951 1.00 72.31 413 LEU A N 1
ATOM 3255 C CA . LEU A 1 413 ? 1.321 -0.991 11.306 1.00 72.31 413 LEU A CA 1
ATOM 3256 C C . LEU A 1 413 ? -0.063 -1.497 11.713 1.00 72.31 413 LEU A C 1
ATOM 3258 O O . LEU A 1 413 ? -0.938 -0.720 12.064 1.00 72.31 413 LEU A O 1
ATOM 3262 N N . LYS A 1 414 ? -0.294 -2.813 11.648 1.00 73.81 414 LYS A N 1
ATOM 3263 C CA . LYS A 1 414 ? -1.528 -3.443 12.148 1.00 73.81 414 LYS A CA 1
ATOM 3264 C C . LYS A 1 414 ? -1.469 -3.504 13.676 1.00 73.81 414 LYS A C 1
ATOM 3266 O O . LYS A 1 414 ? -1.472 -4.578 14.271 1.00 73.81 414 LYS A O 1
ATOM 3271 N N . LEU A 1 415 ? -1.371 -2.346 14.322 1.00 77.44 415 LEU A N 1
ATOM 3272 C CA . LEU A 1 415 ? -1.399 -2.238 15.773 1.00 77.44 415 LEU A CA 1
ATOM 3273 C C . LEU A 1 415 ? -2.843 -2.375 16.237 1.00 77.44 415 LEU A C 1
ATOM 3275 O O . LEU A 1 415 ? -3.702 -1.566 15.911 1.00 77.44 415 LEU A O 1
ATOM 3279 N N . HIS A 1 416 ? -3.125 -3.437 16.982 1.00 76.56 416 HIS A N 1
ATOM 3280 C CA . HIS A 1 416 ? -4.398 -3.606 17.669 1.00 76.56 416 HIS A CA 1
ATOM 3281 C C . HIS A 1 416 ? -4.129 -3.473 19.166 1.00 76.56 416 HIS A C 1
ATOM 3283 O O . HIS A 1 416 ? -3.612 -4.405 19.782 1.00 76.56 416 HIS A O 1
ATOM 3289 N N . ALA A 1 417 ? -4.480 -2.330 19.766 1.00 82.75 417 ALA A N 1
ATOM 3290 C CA . ALA A 1 417 ? -4.491 -2.223 21.224 1.00 82.75 417 ALA A CA 1
ATOM 3291 C C . ALA A 1 417 ? -5.726 -2.964 21.747 1.00 82.75 417 ALA A C 1
ATOM 3293 O O . ALA A 1 417 ? -6.833 -2.421 21.829 1.00 82.75 417 ALA A O 1
ATOM 3294 N N . SER A 1 418 ? -5.516 -4.243 22.051 1.00 83.69 418 SER A N 1
ATOM 3295 C CA . SER A 1 418 ? -6.536 -5.156 22.573 1.00 83.69 418 SER A CA 1
ATOM 3296 C C . SER A 1 418 ? -7.008 -4.773 23.977 1.00 83.69 418 SER A C 1
ATOM 3298 O O . SER A 1 418 ? -8.104 -5.151 24.386 1.00 83.69 418 SER A O 1
ATOM 3300 N N . THR A 1 419 ? -6.202 -4.000 24.712 1.00 92.56 419 THR A N 1
ATOM 3301 C CA . THR A 1 419 ? -6.497 -3.560 26.078 1.00 92.56 419 THR A CA 1
ATOM 3302 C C . THR A 1 419 ? -6.217 -2.069 26.260 1.00 92.56 419 THR A C 1
ATOM 3304 O O . THR A 1 419 ? -5.377 -1.490 25.570 1.00 92.56 419 THR A O 1
ATOM 3307 N N . PHE A 1 420 ? -6.893 -1.442 27.228 1.00 95.25 420 PHE A N 1
ATOM 3308 C CA . PHE A 1 420 ? -6.630 -0.046 27.606 1.00 95.25 420 PHE A CA 1
ATOM 3309 C C . PHE A 1 420 ? -5.212 0.161 28.159 1.00 95.25 420 PHE A C 1
ATOM 3311 O O . PHE A 1 420 ? -4.648 1.236 27.994 1.00 95.25 420 PHE A O 1
ATOM 3318 N N . ALA A 1 421 ? -4.604 -0.870 28.756 1.00 94.56 421 ALA A N 1
ATOM 3319 C CA . ALA A 1 421 ? -3.223 -0.807 29.231 1.00 94.56 421 ALA A CA 1
ATOM 3320 C C . ALA A 1 421 ? -2.221 -0.635 28.075 1.00 94.56 421 ALA A C 1
ATOM 3322 O O . ALA A 1 421 ? -1.327 0.199 28.165 1.00 94.56 421 ALA A O 1
ATOM 3323 N N . GLN A 1 422 ? -2.412 -1.364 26.968 1.00 93.19 422 GLN A N 1
ATOM 3324 C CA . GLN A 1 422 ? -1.588 -1.215 25.759 1.00 93.19 422 GLN A CA 1
ATOM 3325 C C . GLN A 1 422 ? -1.766 0.161 25.110 1.00 93.19 422 GLN A C 1
ATOM 3327 O O . GLN A 1 422 ? -0.807 0.756 24.634 1.00 93.19 422 GLN A O 1
ATOM 3332 N N . GLU A 1 423 ? -2.994 0.686 25.101 1.00 94.31 423 GLU A N 1
ATOM 3333 C CA . GLU A 1 423 ? -3.254 2.049 24.627 1.00 94.31 423 GLU A CA 1
ATOM 3334 C C . GLU A 1 423 ? -2.509 3.082 25.483 1.00 94.31 423 GLU A C 1
ATOM 3336 O O . GLU A 1 423 ? -1.850 3.963 24.939 1.00 94.31 423 GLU A O 1
ATOM 3341 N N . MET A 1 424 ? -2.545 2.941 26.811 1.00 96.06 424 MET A N 1
ATOM 3342 C CA . MET A 1 424 ? -1.787 3.812 27.712 1.00 96.06 424 MET A CA 1
ATOM 3343 C C . MET A 1 424 ? -0.278 3.712 27.494 1.00 96.06 424 MET A C 1
ATOM 3345 O O . MET A 1 424 ? 0.392 4.739 27.487 1.00 96.06 424 MET A O 1
ATOM 3349 N N . GLU A 1 425 ? 0.259 2.512 27.272 1.00 94.00 425 GLU A N 1
ATOM 3350 C CA . GLU A 1 425 ? 1.677 2.323 26.951 1.00 94.00 425 GLU A CA 1
ATOM 3351 C C . GLU A 1 425 ? 2.074 3.123 25.700 1.00 94.00 425 GLU A C 1
ATOM 3353 O O . GLU A 1 425 ? 3.037 3.890 25.738 1.00 94.00 425 GLU A O 1
ATOM 3358 N N . LEU A 1 426 ? 1.275 3.052 24.631 1.00 92.69 426 LEU A N 1
ATOM 3359 C CA . LEU A 1 426 ? 1.511 3.820 23.404 1.00 92.69 426 LEU A CA 1
ATOM 3360 C C . LEU A 1 426 ? 1.422 5.336 23.628 1.00 92.69 426 LEU A C 1
ATOM 3362 O O . LEU A 1 426 ? 2.240 6.082 23.094 1.00 92.69 426 LEU A O 1
ATOM 3366 N N . LEU A 1 427 ? 0.481 5.795 24.456 1.00 93.25 427 LEU A N 1
ATOM 3367 C CA . LEU A 1 427 ? 0.325 7.214 24.795 1.00 93.25 427 LEU A CA 1
ATOM 3368 C C . LEU A 1 427 ? 1.480 7.769 25.641 1.00 93.25 427 LEU A C 1
ATOM 3370 O O . LEU A 1 427 ? 1.662 8.984 25.696 1.00 93.25 427 LEU A O 1
ATOM 3374 N N . THR A 1 428 ? 2.262 6.910 26.301 1.00 94.44 428 THR A N 1
ATOM 3375 C CA . THR A 1 428 ? 3.436 7.333 27.088 1.00 94.44 428 THR A CA 1
ATOM 3376 C C . THR A 1 428 ? 4.714 7.490 26.262 1.00 94.44 428 THR A C 1
ATOM 3378 O O . THR A 1 428 ? 5.719 7.994 26.774 1.00 94.44 428 THR A O 1
ATOM 3381 N N . LEU A 1 429 ? 4.703 7.091 24.987 1.00 92.38 429 LEU A N 1
ATOM 3382 C CA . LEU A 1 429 ? 5.854 7.243 24.104 1.00 92.38 429 LEU A CA 1
ATOM 3383 C C . LEU A 1 429 ? 6.127 8.728 23.822 1.00 92.38 429 LEU A C 1
ATOM 3385 O O . LEU A 1 429 ? 5.228 9.495 23.492 1.00 92.38 429 LEU A O 1
ATOM 3389 N N . LYS A 1 430 ? 7.400 9.139 23.924 1.00 87.38 430 LYS A N 1
ATOM 3390 C CA . LYS A 1 430 ? 7.815 10.540 23.696 1.00 87.38 430 LYS A CA 1
ATOM 3391 C C . LYS A 1 430 ? 7.577 11.012 22.263 1.00 87.38 430 LYS A C 1
ATOM 3393 O O . LYS A 1 430 ? 7.360 12.196 22.037 1.00 87.38 430 LYS A O 1
ATOM 3398 N N . THR A 1 431 ? 7.692 10.093 21.314 1.00 87.81 431 THR A N 1
ATOM 3399 C CA . THR A 1 431 ? 7.535 10.334 19.883 1.00 87.81 431 THR A CA 1
ATOM 3400 C C . THR A 1 431 ? 6.691 9.202 19.332 1.00 87.81 431 THR A C 1
ATOM 3402 O O . THR A 1 431 ? 7.104 8.042 19.396 1.00 87.81 431 THR A O 1
ATOM 3405 N N . VAL A 1 432 ? 5.509 9.538 18.830 1.00 88.69 432 VAL A N 1
ATOM 3406 C CA . VAL A 1 432 ? 4.597 8.593 18.188 1.00 88.69 432 VAL A CA 1
ATOM 3407 C C . VAL A 1 432 ? 4.577 8.929 16.706 1.00 88.69 432 VAL A C 1
ATOM 3409 O O . VAL A 1 432 ? 4.395 10.089 16.341 1.00 88.69 432 VAL A O 1
ATOM 3412 N N . ASP A 1 433 ? 4.819 7.924 15.871 1.00 88.50 433 ASP A N 1
ATOM 3413 C CA . ASP A 1 433 ? 4.716 8.071 14.422 1.00 88.50 433 ASP A CA 1
ATOM 3414 C C . ASP A 1 433 ? 3.247 8.283 14.023 1.00 88.50 433 ASP A C 1
ATOM 3416 O O . ASP A 1 433 ? 2.345 7.691 14.623 1.00 88.50 433 ASP A O 1
ATOM 3420 N N . ILE A 1 434 ? 3.000 9.104 13.004 1.00 88.69 434 ILE A N 1
ATOM 3421 C CA . ILE A 1 434 ? 1.651 9.359 12.496 1.00 88.69 434 ILE A CA 1
ATOM 3422 C C . ILE A 1 434 ? 0.972 8.059 12.053 1.00 88.69 434 ILE A C 1
ATOM 3424 O O . ILE A 1 434 ? -0.213 7.870 12.318 1.00 88.69 434 ILE A O 1
ATOM 3428 N N . ASP A 1 435 ? 1.739 7.112 11.508 1.00 85.44 435 ASP A N 1
ATOM 3429 C CA . ASP A 1 435 ? 1.232 5.804 11.087 1.00 85.44 435 ASP A CA 1
ATOM 3430 C C . ASP A 1 435 ? 0.643 5.005 12.268 1.00 85.44 435 ASP A C 1
ATOM 3432 O O . ASP A 1 435 ? -0.320 4.252 12.107 1.00 85.44 435 ASP A O 1
ATOM 3436 N N . VAL A 1 436 ? 1.179 5.190 13.482 1.00 90.00 436 VAL A N 1
ATOM 3437 C CA . VAL A 1 436 ? 0.656 4.567 14.712 1.00 90.00 436 VAL A CA 1
ATOM 3438 C C . VAL A 1 436 ? -0.648 5.232 15.148 1.00 90.00 436 VAL A C 1
ATOM 3440 O O . VAL A 1 436 ? -1.586 4.540 15.552 1.00 90.00 436 VAL A O 1
ATOM 3443 N N . VAL A 1 437 ? -0.714 6.563 15.054 1.00 91.56 437 VAL A N 1
ATOM 3444 C CA . VAL A 1 437 ? -1.912 7.350 15.388 1.00 91.56 437 VAL A CA 1
ATOM 3445 C C . VAL A 1 437 ? -3.070 6.986 14.459 1.00 91.56 437 VAL A C 1
ATOM 3447 O O . VAL A 1 437 ? -4.202 6.824 14.919 1.00 91.56 437 VAL A O 1
ATOM 3450 N N . GLU A 1 438 ? -2.782 6.807 13.170 1.00 89.88 438 GLU A N 1
ATOM 3451 C CA . GLU A 1 438 ? -3.755 6.406 12.151 1.00 89.88 438 GLU A CA 1
ATOM 3452 C C . GLU A 1 438 ? -4.239 4.969 12.340 1.00 89.88 438 GLU A C 1
ATOM 3454 O O . GLU A 1 438 ? -5.436 4.696 12.251 1.00 89.88 438 GLU A O 1
ATOM 3459 N N . ALA A 1 439 ? -3.326 4.049 12.652 1.00 88.75 439 ALA A N 1
ATOM 3460 C CA . ALA A 1 439 ? -3.659 2.641 12.813 1.00 88.75 439 ALA A CA 1
ATOM 3461 C C . ALA A 1 439 ? -4.508 2.335 14.055 1.00 88.75 439 ALA A C 1
ATOM 3463 O O . ALA A 1 439 ? -5.258 1.355 14.051 1.00 88.75 439 ALA A O 1
ATOM 3464 N N . LEU A 1 440 ? -4.379 3.129 15.124 1.00 92.94 440 LEU A N 1
ATOM 3465 C CA . LEU A 1 440 ? -5.045 2.867 16.395 1.00 92.94 440 LEU A CA 1
ATOM 3466 C C . LEU A 1 440 ? -6.103 3.933 16.724 1.00 92.94 440 LEU A C 1
ATOM 3468 O O . LEU A 1 440 ? -5.751 5.013 17.197 1.00 92.94 440 LEU A O 1
ATOM 3472 N N . PRO A 1 441 ? -7.405 3.618 16.612 1.00 93.94 441 PRO A N 1
ATOM 3473 C CA . PRO A 1 441 ? -8.468 4.516 17.052 1.00 93.94 441 PRO A CA 1
ATOM 3474 C C . PRO A 1 441 ? -8.441 4.719 18.576 1.00 93.94 441 PRO A C 1
ATOM 3476 O O . PRO A 1 441 ? -8.794 3.821 19.348 1.00 93.94 441 PRO A O 1
ATOM 3479 N N . SER A 1 442 ? -8.035 5.912 19.013 1.00 96.38 442 SER A N 1
ATOM 3480 C CA . SER A 1 442 ? -7.925 6.301 20.424 1.00 96.38 442 SER A CA 1
ATOM 3481 C C . SER A 1 442 ? -8.275 7.779 20.616 1.00 96.38 442 SER A C 1
ATOM 3483 O O . SER A 1 442 ? -7.857 8.637 19.839 1.00 96.38 442 SER A O 1
ATOM 3485 N N . LEU A 1 443 ? -9.001 8.095 21.695 1.00 97.12 443 LEU A N 1
ATOM 3486 C CA . LEU A 1 443 ? -9.201 9.484 22.126 1.00 97.12 443 LEU A CA 1
ATOM 3487 C C . LEU A 1 443 ? -7.959 10.069 22.812 1.00 97.12 443 LEU A C 1
ATOM 3489 O O . LEU A 1 443 ? -7.847 11.287 22.938 1.00 97.12 443 LEU A O 1
ATOM 3493 N N . GLY A 1 444 ? -7.020 9.225 23.248 1.00 96.62 444 GLY A N 1
ATOM 3494 C CA . GLY A 1 444 ? -5.786 9.651 23.901 1.00 96.62 444 GLY A CA 1
ATOM 3495 C C . GLY A 1 444 ? -4.911 10.528 23.013 1.00 96.62 444 GLY A C 1
ATOM 3496 O O . GLY A 1 444 ? -4.236 11.419 23.523 1.00 96.62 444 GLY A O 1
ATOM 3497 N N . TRP A 1 445 ? -5.002 10.375 21.690 1.00 96.69 445 TRP A N 1
ATOM 3498 C CA . TRP A 1 445 ? -4.284 11.217 20.730 1.00 96.69 445 TRP A CA 1
ATOM 3499 C C . TRP A 1 445 ? -4.624 12.703 20.844 1.00 96.69 445 TRP A C 1
ATOM 3501 O O . TRP A 1 445 ? -3.771 13.546 20.569 1.00 96.69 445 TRP A O 1
ATOM 3511 N N . LEU A 1 446 ? -5.828 13.039 21.325 1.00 97.00 446 LEU A N 1
ATOM 3512 C CA . LEU A 1 446 ? -6.221 14.422 21.599 1.00 97.00 446 LEU A CA 1
ATOM 3513 C C . LEU A 1 446 ? -5.396 15.058 22.727 1.00 97.00 446 LEU A C 1
ATOM 3515 O O . LEU A 1 446 ? -5.261 16.277 22.762 1.00 97.00 446 LEU A O 1
ATOM 3519 N N . LEU A 1 447 ? -4.858 14.262 23.657 1.00 95.88 447 LEU A N 1
ATOM 3520 C CA . LEU A 1 447 ? -4.049 14.761 24.775 1.00 95.88 447 LEU A CA 1
ATOM 3521 C C . LEU A 1 447 ? -2.619 15.110 24.370 1.00 95.88 447 LEU A C 1
ATOM 3523 O O . LEU A 1 447 ? -1.973 15.889 25.068 1.00 95.88 447 LEU A O 1
ATOM 3527 N N . LEU A 1 448 ? -2.142 14.536 23.267 1.00 94.56 448 LEU A N 1
ATOM 3528 C CA . LEU A 1 448 ? -0.815 14.806 22.723 1.00 94.56 448 LEU A CA 1
ATOM 3529 C C . LEU A 1 448 ? -0.797 16.031 21.796 1.00 94.56 448 LEU A C 1
ATOM 3531 O O . LEU A 1 448 ? 0.274 16.540 21.487 1.00 94.56 448 LEU A O 1
ATOM 3535 N N . LEU A 1 449 ? -1.970 16.526 21.388 1.00 94.75 449 LEU A N 1
ATOM 3536 C CA . LEU A 1 449 ? -2.094 17.744 20.591 1.00 94.75 449 LEU A CA 1
ATOM 3537 C C . LEU A 1 449 ? -1.784 19.013 21.417 1.00 94.75 449 LEU A C 1
ATOM 3539 O O . LEU A 1 449 ? -1.953 19.026 22.642 1.00 94.75 449 LEU A O 1
ATOM 3543 N N . PRO A 1 450 ? -1.433 20.134 20.755 1.00 95.00 450 PRO A N 1
ATOM 3544 C CA . PRO A 1 450 ? -1.193 21.413 21.399 1.00 95.00 450 PRO A CA 1
ATOM 3545 C C . PRO A 1 450 ? -2.365 21.875 22.261 1.00 95.00 450 PRO A C 1
ATOM 3547 O O . PRO A 1 450 ? -3.541 21.595 21.994 1.00 95.00 450 PRO A O 1
ATOM 3550 N N . LEU A 1 451 ? -2.036 22.659 23.289 1.00 92.81 451 LEU A N 1
ATOM 3551 C CA . LEU A 1 451 ? -3.017 23.197 24.224 1.00 92.81 451 LEU A CA 1
ATOM 3552 C C . LEU A 1 451 ? -4.139 23.942 23.481 1.00 92.81 451 LEU A C 1
ATOM 3554 O O . LEU A 1 451 ? -3.907 24.901 22.749 1.00 92.81 451 LEU A O 1
ATOM 3558 N N . GLY A 1 452 ? -5.375 23.490 23.702 1.00 95.00 452 GLY A N 1
ATOM 3559 C CA . GLY A 1 452 ? -6.591 24.078 23.134 1.00 95.00 452 GLY A CA 1
ATOM 3560 C C . GLY A 1 452 ? -7.067 23.436 21.826 1.00 95.00 452 GLY A C 1
ATOM 3561 O O . GLY A 1 452 ? -8.234 23.599 21.478 1.00 95.00 452 GLY A O 1
ATOM 3562 N N . THR A 1 453 ? -6.240 22.653 21.126 1.00 97.19 453 THR A N 1
ATOM 3563 C CA . THR A 1 453 ? -6.663 21.961 19.893 1.00 97.19 453 THR A CA 1
ATOM 3564 C C . THR A 1 453 ? -7.723 20.899 20.184 1.00 97.19 453 THR A C 1
ATOM 3566 O O . THR A 1 453 ? -8.753 20.865 19.516 1.00 97.19 453 THR A O 1
ATOM 3569 N N . ALA A 1 454 ? -7.548 20.114 21.251 1.00 97.12 454 ALA A N 1
ATOM 3570 C CA . ALA A 1 454 ? -8.549 19.139 21.690 1.00 97.12 454 ALA A CA 1
ATOM 3571 C C . ALA A 1 454 ? -9.918 19.779 21.991 1.00 97.12 454 ALA A C 1
ATOM 3573 O O . ALA A 1 454 ? -10.956 19.218 21.654 1.00 97.12 454 ALA A O 1
ATOM 3574 N N . GLU A 1 455 ? -9.934 20.973 22.593 1.00 97.56 455 GLU A N 1
ATOM 3575 C CA . GLU A 1 455 ? -11.174 21.698 22.910 1.00 97.56 455 GLU A CA 1
ATOM 3576 C C . GLU A 1 455 ? -11.888 22.116 21.622 1.00 97.56 455 GLU A C 1
ATOM 3578 O O . GLU A 1 455 ? -13.090 21.894 21.487 1.00 97.56 455 GLU A O 1
ATOM 3583 N N . LYS A 1 456 ? -11.132 22.636 20.644 1.00 97.94 456 LYS A N 1
ATOM 3584 C CA . LYS A 1 456 ? -11.650 22.997 19.317 1.00 97.94 456 LYS A CA 1
ATOM 3585 C C . LYS A 1 456 ? -12.224 21.794 18.571 1.00 97.94 456 LYS A C 1
ATOM 3587 O O . LYS A 1 456 ? -13.275 21.939 17.959 1.00 97.94 456 LYS A O 1
ATOM 3592 N N . ILE A 1 457 ? -11.575 20.629 18.650 1.00 98.12 457 ILE A N 1
ATOM 3593 C CA . ILE A 1 457 ? -12.063 19.392 18.019 1.00 98.12 457 ILE A CA 1
ATOM 3594 C C . ILE A 1 457 ? -13.332 18.890 18.716 1.00 98.12 457 ILE A C 1
ATOM 3596 O O . ILE A 1 457 ? -14.288 18.519 18.050 1.00 98.12 457 ILE A O 1
ATOM 3600 N N . LEU A 1 458 ? -13.394 18.898 20.051 1.00 98.12 458 LEU A N 1
ATOM 3601 C CA . LEU A 1 458 ? -14.537 18.353 20.799 1.00 98.12 458 LEU A CA 1
ATOM 3602 C C . LEU A 1 458 ? -15.750 19.300 20.859 1.00 98.12 458 LEU A C 1
ATOM 3604 O O . LEU A 1 458 ? -16.875 18.862 21.133 1.00 98.12 458 LEU A O 1
ATOM 3608 N N . GLN A 1 459 ? -15.563 20.603 20.641 1.00 97.75 459 GLN A N 1
ATOM 3609 C CA . GLN A 1 459 ? -16.617 21.616 20.756 1.00 97.75 459 GLN A CA 1
ATOM 3610 C C . GLN A 1 459 ? -17.811 21.407 19.797 1.00 97.75 459 GLN A C 1
ATOM 3612 O O . GLN A 1 459 ? -18.940 21.509 20.293 1.00 97.75 459 GLN A O 1
ATOM 3617 N N . PRO A 1 460 ? -17.631 21.079 18.500 1.00 98.25 460 PRO A N 1
ATOM 3618 C CA . PRO A 1 460 ? -18.724 20.945 17.531 1.00 98.25 460 PRO A CA 1
ATOM 3619 C C . PRO A 1 460 ? -19.656 19.753 17.784 1.00 98.25 460 PRO A C 1
ATOM 3621 O O . PRO A 1 460 ? -20.826 19.802 17.414 1.00 98.25 460 PRO A O 1
ATOM 3624 N N . PHE A 1 461 ? -19.168 18.688 18.423 1.00 98.31 461 PHE A N 1
ATOM 3625 C CA . PHE A 1 461 ? -19.946 17.464 18.650 1.00 98.31 461 PHE A CA 1
ATOM 3626 C C . PHE A 1 461 ? -21.014 17.662 19.728 1.00 98.31 461 PHE A C 1
ATOM 3628 O O . PHE A 1 461 ? -20.767 18.336 20.725 1.00 98.31 461 PHE A O 1
ATOM 3635 N N . SER A 1 462 ? -22.208 17.080 19.597 1.00 98.31 462 SER A N 1
ATOM 3636 C CA . SER A 1 462 ? -23.225 17.222 20.648 1.00 98.31 462 SER A CA 1
ATOM 3637 C C . SER A 1 462 ? -22.869 16.400 21.898 1.00 98.31 462 SER A C 1
ATOM 3639 O O . SER A 1 462 ? -22.082 15.458 21.843 1.00 98.31 462 SER A O 1
ATOM 3641 N N . ALA A 1 463 ? -23.469 16.715 23.052 1.00 98.31 463 ALA A N 1
ATOM 3642 C CA . ALA A 1 463 ? -23.267 15.920 24.272 1.00 98.31 463 ALA A CA 1
ATOM 3643 C C . ALA A 1 463 ? -23.734 14.458 24.114 1.00 98.31 463 ALA A C 1
ATOM 3645 O O . ALA A 1 463 ? -23.197 13.568 24.766 1.00 98.31 463 ALA A O 1
ATOM 3646 N N . LYS A 1 464 ? -24.725 14.209 23.248 1.00 98.25 464 LYS A N 1
ATOM 3647 C CA . LYS A 1 464 ? -25.210 12.862 22.928 1.00 98.25 464 LYS A CA 1
ATOM 3648 C C . LYS A 1 464 ? -24.181 12.094 22.094 1.00 98.25 464 LYS A C 1
ATOM 3650 O O . LYS A 1 464 ? -23.902 10.940 22.405 1.00 98.25 464 LYS A O 1
ATOM 3655 N N . ASP A 1 465 ? -23.602 12.745 21.087 1.00 98.25 465 ASP A N 1
ATOM 3656 C CA . ASP A 1 465 ? -22.601 12.125 20.211 1.00 98.25 465 ASP A CA 1
ATOM 3657 C C . ASP A 1 465 ? -21.331 11.807 21.005 1.00 98.25 465 ASP A C 1
ATOM 3659 O O . ASP A 1 465 ? -20.862 10.669 20.988 1.00 98.25 465 ASP A O 1
ATOM 3663 N N . LEU A 1 466 ? -20.863 12.761 21.822 1.00 98.25 466 LEU A N 1
ATOM 3664 C CA . LEU A 1 466 ? -19.744 12.534 22.735 1.00 98.25 466 LEU A CA 1
ATOM 3665 C C . LEU A 1 466 ? -20.014 11.360 23.678 1.00 98.25 466 LEU A C 1
ATOM 3667 O O . LEU A 1 466 ? -19.130 10.536 23.858 1.00 98.25 466 LEU A O 1
ATOM 3671 N N . ALA A 1 467 ? -21.231 11.217 24.216 1.00 98.19 467 ALA A N 1
ATOM 3672 C CA . ALA A 1 467 ? -21.567 10.093 25.092 1.00 98.19 467 ALA A CA 1
ATOM 3673 C C . ALA A 1 467 ? -21.449 8.732 24.384 1.00 98.19 467 ALA A C 1
ATOM 3675 O O . ALA A 1 467 ? -21.067 7.755 25.023 1.00 98.19 467 ALA A O 1
ATOM 3676 N N . SER A 1 468 ? -21.740 8.668 23.079 1.00 97.94 468 SER A N 1
ATOM 3677 C CA . SER A 1 468 ? -21.572 7.451 22.268 1.00 97.94 468 SER A CA 1
ATOM 3678 C C . SER A 1 468 ? -20.112 7.149 21.905 1.00 97.94 468 SER A C 1
ATOM 3680 O O . SER A 1 468 ? -19.757 5.990 21.700 1.00 97.94 468 SER A O 1
ATOM 3682 N N . ALA A 1 469 ? -19.256 8.172 21.890 1.00 98.00 469 ALA A N 1
ATOM 3683 C CA . ALA A 1 469 ? -17.826 8.051 21.627 1.00 98.00 469 ALA A CA 1
ATOM 3684 C C . ALA A 1 469 ? -16.970 7.971 22.909 1.00 98.00 469 ALA A C 1
ATOM 3686 O O . ALA A 1 469 ? -15.765 7.776 22.825 1.00 98.00 469 ALA A O 1
ATOM 3687 N N . TRP A 1 470 ? -17.541 8.122 24.110 1.00 97.94 470 TRP A N 1
ATOM 3688 C CA . TRP A 1 470 ? -16.767 8.267 25.353 1.00 97.94 470 TRP A CA 1
ATOM 3689 C C . TRP A 1 470 ? -16.236 6.930 25.905 1.00 97.94 470 TRP A C 1
ATOM 3691 O O . TRP A 1 470 ? -16.704 6.423 26.929 1.00 97.94 470 TRP A O 1
ATOM 3701 N N . VAL A 1 471 ? -15.263 6.341 25.209 1.00 97.12 471 VAL A N 1
ATOM 3702 C CA . VAL A 1 471 ? -14.595 5.080 25.563 1.00 97.12 471 VAL A CA 1
ATOM 3703 C C . VAL A 1 471 ? -13.075 5.222 25.451 1.00 97.12 471 VAL A C 1
ATOM 3705 O O . VAL A 1 471 ? -12.568 5.793 24.491 1.00 97.12 471 VAL A O 1
ATOM 3708 N N . GLY A 1 472 ? -12.344 4.701 26.435 1.00 96.81 472 GLY A N 1
ATOM 3709 C CA . GLY A 1 472 ? -10.885 4.776 26.513 1.00 96.81 472 GLY A CA 1
ATOM 3710 C C . GLY A 1 472 ? -10.382 4.534 27.942 1.00 96.81 472 GLY A C 1
ATOM 3711 O O . GLY A 1 472 ? -11.204 4.271 28.826 1.00 96.81 472 GLY A O 1
ATOM 3712 N N . PRO A 1 473 ? -9.062 4.633 28.174 1.00 97.56 473 PRO A N 1
ATOM 3713 C CA . PRO A 1 473 ? -8.464 4.546 29.502 1.00 97.56 473 PRO A CA 1
ATOM 3714 C C . PRO A 1 473 ? -9.032 5.626 30.429 1.00 97.56 473 PRO A C 1
ATOM 3716 O O . PRO A 1 473 ? -9.277 6.757 29.997 1.00 97.56 473 PRO A O 1
ATOM 3719 N N . GLU A 1 474 ? -9.257 5.297 31.700 1.00 97.19 474 GLU A N 1
ATOM 3720 C CA . GLU A 1 474 ? -9.923 6.208 32.641 1.00 97.19 474 GLU A CA 1
ATOM 3721 C C . GLU A 1 474 ? -9.140 7.514 32.826 1.00 97.19 474 GLU A C 1
ATOM 3723 O O . GLU A 1 474 ? -9.731 8.592 32.890 1.00 97.19 474 GLU A O 1
ATOM 3728 N N . GLU A 1 475 ? -7.810 7.433 32.812 1.00 97.62 475 GLU A N 1
ATOM 3729 C CA . GLU A 1 475 ? -6.894 8.566 32.907 1.00 97.62 475 GLU A CA 1
ATOM 3730 C C . GLU A 1 475 ? -7.065 9.529 31.728 1.00 97.62 475 GLU A C 1
ATOM 3732 O O . GLU A 1 475 ? -7.090 10.751 31.905 1.00 97.62 475 GLU A O 1
ATOM 3737 N N . VAL A 1 476 ? -7.242 8.977 30.524 1.00 97.50 476 VAL A N 1
ATOM 3738 C CA . VAL A 1 476 ? -7.471 9.751 29.302 1.00 97.50 476 VAL A CA 1
ATOM 3739 C C . VAL A 1 476 ? -8.820 10.454 29.372 1.00 97.50 476 VAL A C 1
ATOM 3741 O O . VAL A 1 476 ? -8.911 11.660 29.133 1.00 97.50 476 VAL A O 1
ATOM 3744 N N . LEU A 1 477 ? -9.873 9.723 29.743 1.00 97.81 477 LEU A N 1
ATOM 3745 C CA . LEU A 1 477 ? -11.224 10.275 29.831 1.00 97.81 477 LEU A CA 1
ATOM 3746 C C . LEU A 1 477 ? -11.320 11.373 30.901 1.00 97.81 477 LEU A C 1
ATOM 3748 O O . LEU A 1 477 ? -11.959 12.398 30.662 1.00 97.81 477 LEU A O 1
ATOM 3752 N N . ALA A 1 478 ? -10.642 11.206 32.040 1.00 97.31 478 ALA A N 1
ATOM 3753 C CA . ALA A 1 478 ? -10.570 12.213 33.098 1.00 97.31 478 ALA A CA 1
ATOM 3754 C C . ALA A 1 478 ? -9.802 13.477 32.665 1.00 97.31 478 ALA A C 1
ATOM 3756 O O . ALA A 1 478 ? -10.140 14.594 33.069 1.00 97.31 478 ALA A O 1
ATOM 3757 N N . ALA A 1 479 ? -8.773 13.336 31.823 1.00 97.00 479 ALA A N 1
ATOM 3758 C CA . ALA A 1 479 ? -8.065 14.479 31.253 1.00 97.00 479 ALA A CA 1
ATOM 3759 C C . ALA A 1 479 ? -8.924 15.225 30.214 1.00 97.00 479 ALA A C 1
ATOM 3761 O O . ALA A 1 479 ? -8.968 16.460 30.224 1.00 97.00 479 ALA A O 1
ATOM 3762 N N . LEU A 1 480 ? -9.654 14.492 29.366 1.00 97.44 480 LEU A N 1
ATOM 3763 C CA . LEU A 1 480 ? -10.547 15.062 28.351 1.00 97.44 480 LEU A CA 1
ATOM 3764 C C . LEU A 1 480 ? -11.821 15.679 28.939 1.00 97.44 480 LEU A C 1
ATOM 3766 O O . LEU A 1 480 ? -12.351 16.632 28.368 1.00 97.44 480 LEU A O 1
ATOM 3770 N N . GLU A 1 481 ? -12.290 15.221 30.100 1.00 97.31 481 GLU A N 1
ATOM 3771 C CA . GLU A 1 481 ? -13.404 15.844 30.831 1.00 97.31 481 GLU A CA 1
ATOM 3772 C C . GLU A 1 481 ? -13.175 17.352 31.021 1.00 97.31 481 GLU A C 1
ATOM 3774 O O . GLU A 1 481 ? -14.061 18.172 30.754 1.00 97.31 481 GLU A O 1
ATOM 3779 N N . LYS A 1 482 ? -11.945 17.735 31.385 1.00 96.88 482 LYS A N 1
ATOM 3780 C CA . LYS A 1 482 ? -11.551 19.136 31.594 1.00 96.88 482 LYS A CA 1
ATOM 3781 C C . LYS A 1 482 ? -11.611 19.974 30.309 1.00 96.88 482 LYS A C 1
ATOM 3783 O O . LYS A 1 482 ? -11.618 21.198 30.395 1.00 96.88 482 LYS A O 1
ATOM 3788 N N . LYS A 1 483 ? -11.664 19.331 29.136 1.00 97.19 483 LYS A N 1
ATOM 3789 C CA . LYS A 1 483 ? -11.653 19.946 27.798 1.00 97.19 483 LYS A CA 1
ATOM 3790 C C . LYS A 1 483 ? -13.050 20.113 27.186 1.00 97.19 483 LYS A C 1
ATOM 3792 O O . LYS A 1 483 ? -13.242 20.976 26.339 1.00 97.19 483 LYS A O 1
ATOM 3797 N N . VAL A 1 484 ? -14.045 19.337 27.624 1.00 96.12 484 VAL A N 1
ATOM 3798 C CA . VAL A 1 484 ? -15.427 19.383 27.089 1.00 96.12 484 VAL A CA 1
ATOM 3799 C C . VAL A 1 484 ? -16.267 20.514 27.703 1.00 96.12 484 VAL A C 1
ATOM 3801 O O . VAL A 1 484 ? -17.221 20.999 27.089 1.00 96.12 484 VAL A O 1
ATOM 3804 N N . GLY A 1 485 ? -15.908 20.956 28.909 1.00 95.50 485 GLY A N 1
ATOM 3805 C CA . GLY A 1 485 ? -16.630 21.967 29.679 1.00 95.50 485 GLY A CA 1
ATOM 3806 C C . GLY A 1 485 ? -17.745 21.370 30.557 1.00 95.50 485 GLY A C 1
ATOM 3807 O O . GLY A 1 485 ? -18.436 20.429 30.155 1.00 95.50 485 GLY A O 1
ATOM 3808 N N . PRO A 1 486 ? -17.987 21.931 31.757 1.00 97.12 486 PRO A N 1
ATOM 3809 C CA . PRO A 1 486 ? -18.741 21.257 32.819 1.00 97.12 486 PRO A CA 1
ATOM 3810 C C . PRO A 1 486 ? -20.216 21.017 32.470 1.00 97.12 486 PRO A C 1
ATOM 3812 O O . PRO A 1 486 ? -20.758 19.950 32.747 1.00 97.12 486 PRO A O 1
ATOM 3815 N N . LYS A 1 487 ? -20.875 21.981 31.808 1.00 97.88 487 LYS A N 1
ATOM 3816 C CA . LYS A 1 487 ? -22.291 21.857 31.415 1.00 97.88 487 LYS A CA 1
ATOM 3817 C C . LYS A 1 487 ? -22.503 20.754 30.374 1.00 97.88 487 LYS A C 1
ATOM 3819 O O . LYS A 1 487 ? -23.437 19.965 30.486 1.00 97.88 487 LYS A O 1
ATOM 3824 N N . LYS A 1 488 ? -21.635 20.711 29.359 1.00 98.06 488 LYS A N 1
ATOM 3825 C CA . LYS A 1 488 ? -21.710 19.741 28.261 1.00 98.06 488 LYS A CA 1
ATOM 3826 C C . LYS A 1 488 ? -21.363 18.338 28.756 1.00 98.06 488 LYS A C 1
ATOM 3828 O O . LYS A 1 488 ? -22.059 17.391 28.403 1.00 98.06 488 LYS A O 1
ATOM 3833 N N . TYR A 1 489 ? -20.370 18.227 29.638 1.00 97.94 489 TYR A N 1
ATOM 3834 C CA . TYR A 1 489 ? -19.995 16.969 30.277 1.00 97.94 489 TYR A CA 1
ATOM 3835 C C . TYR A 1 489 ? -21.102 16.402 31.180 1.00 97.94 489 TYR A C 1
ATOM 3837 O O . TYR A 1 489 ? -21.456 15.232 31.050 1.00 97.94 489 TYR A O 1
ATOM 3845 N N . ALA A 1 490 ? -21.740 17.228 32.017 1.00 97.81 490 ALA A N 1
ATOM 3846 C CA . ALA A 1 490 ? -22.872 16.786 32.839 1.00 97.81 490 ALA A CA 1
ATOM 3847 C C . ALA A 1 490 ? -24.028 16.228 31.984 1.00 97.81 490 ALA A C 1
ATOM 3849 O O . ALA A 1 490 ? -24.604 15.183 32.294 1.00 97.81 490 ALA A O 1
ATOM 3850 N N . LEU A 1 491 ? -24.331 16.890 30.861 1.00 98.19 491 LEU A N 1
ATOM 3851 C CA . LEU A 1 491 ? -25.339 16.418 29.915 1.00 98.19 491 LEU A CA 1
ATOM 3852 C C . LEU A 1 491 ? -24.908 15.113 29.222 1.00 98.19 491 LEU A C 1
ATOM 3854 O O . LEU A 1 491 ? -25.721 14.203 29.072 1.00 98.19 491 LEU A O 1
ATOM 3858 N N . MET A 1 492 ? -23.635 14.987 28.848 1.00 97.94 492 MET A N 1
ATOM 3859 C CA . MET A 1 492 ? -23.066 13.770 28.263 1.00 97.94 492 MET A CA 1
ATOM 3860 C C . MET A 1 492 ? -23.206 12.565 29.206 1.00 97.94 492 MET A C 1
ATOM 3862 O O . MET A 1 492 ? -23.666 11.506 28.780 1.00 97.94 492 MET A O 1
ATOM 3866 N N . LEU A 1 493 ? -22.905 12.729 30.501 1.00 97.06 493 LEU A N 1
ATOM 3867 C CA . LEU A 1 493 ? -23.083 11.675 31.509 1.00 97.06 493 LEU A CA 1
ATOM 3868 C C . LEU A 1 493 ? -24.541 11.201 31.604 1.00 97.06 493 LEU A C 1
ATOM 3870 O O . LEU A 1 493 ? -24.790 10.002 31.731 1.00 97.06 493 LEU A O 1
ATOM 3874 N N . SER A 1 494 ? -25.509 12.115 31.463 1.00 97.69 494 SER A N 1
ATOM 3875 C CA . SER A 1 494 ? -26.936 11.762 31.446 1.00 97.69 494 SER A CA 1
ATOM 3876 C C . SER A 1 494 ? -27.342 10.908 30.233 1.00 97.69 494 SER A C 1
ATOM 3878 O O . SER A 1 494 ? -28.281 10.116 30.325 1.00 97.69 494 SER A O 1
ATOM 3880 N N . TYR A 1 495 ? -26.633 11.040 29.104 1.00 98.19 495 TYR A N 1
ATOM 3881 C CA . TYR A 1 495 ? -26.843 10.222 27.908 1.00 98.19 495 TYR A CA 1
ATOM 3882 C C . TYR A 1 495 ? -26.084 8.898 27.961 1.00 98.19 495 TYR A C 1
ATOM 3884 O O . TYR A 1 495 ? -26.575 7.905 27.429 1.00 98.19 495 TYR A O 1
ATOM 3892 N N . ARG A 1 496 ? -24.927 8.852 28.629 1.00 95.62 496 ARG A N 1
ATOM 3893 C CA . ARG A 1 496 ? -24.096 7.644 28.747 1.00 95.62 496 ARG A CA 1
ATOM 3894 C C . ARG A 1 496 ? -24.811 6.495 29.463 1.00 95.62 496 ARG A C 1
ATOM 3896 O O . ARG A 1 496 ? -24.551 5.342 29.164 1.00 95.62 496 ARG A O 1
ATOM 3903 N N . SER A 1 497 ? -25.758 6.780 30.358 1.00 94.31 497 SER A N 1
ATOM 3904 C CA . SER A 1 497 ? -26.597 5.734 30.969 1.00 94.31 497 SER A CA 1
ATOM 3905 C C . SER A 1 497 ? -27.588 5.088 29.989 1.00 94.31 497 SER A C 1
ATOM 3907 O O . SER A 1 497 ? -28.114 4.015 30.271 1.00 94.31 497 SER A O 1
ATOM 3909 N N . LYS A 1 498 ? -27.849 5.733 28.844 1.00 97.00 498 LYS A N 1
ATOM 3910 C CA . LYS A 1 498 ? -28.791 5.284 27.805 1.00 97.00 498 LYS A CA 1
ATOM 3911 C C . LYS A 1 498 ? -28.097 4.747 26.553 1.00 97.00 498 LYS A C 1
ATOM 3913 O O . LYS A 1 498 ? -28.746 4.091 25.746 1.00 97.00 498 LYS A O 1
ATOM 3918 N N . LEU A 1 499 ? -26.820 5.071 26.361 1.00 97.06 499 LEU A N 1
ATOM 3919 C CA . LEU A 1 499 ? -26.042 4.743 25.169 1.00 97.06 499 LEU A CA 1
ATOM 3920 C C . LEU A 1 499 ? -24.832 3.897 25.559 1.00 97.06 499 LEU A C 1
ATOM 3922 O O . LEU A 1 499 ? -24.136 4.216 26.516 1.00 97.06 499 LEU A O 1
ATOM 3926 N N . SER A 1 500 ? -24.549 2.850 24.788 1.00 96.56 500 SER A N 1
ATOM 3927 C CA . SER A 1 500 ? -23.326 2.064 24.947 1.00 96.56 500 SER A CA 1
ATOM 3928 C C . SER A 1 500 ? -22.190 2.739 24.174 1.00 96.56 500 SER A C 1
ATOM 3930 O O . SER A 1 500 ? -22.265 2.787 22.944 1.00 96.56 500 SER A O 1
ATOM 3932 N N . PRO A 1 501 ? -21.161 3.284 24.848 1.00 97.19 501 PRO A N 1
ATOM 3933 C CA . PRO A 1 501 ? -20.057 3.924 24.153 1.00 97.19 501 PRO A CA 1
ATOM 3934 C C . PRO A 1 501 ? -19.254 2.885 23.361 1.00 97.19 501 PRO A C 1
ATOM 3936 O O . PRO A 1 501 ? -19.015 1.779 23.848 1.00 97.19 501 PRO A O 1
ATOM 3939 N N . SER A 1 502 ? -18.839 3.233 22.143 1.00 96.25 502 SER A N 1
ATOM 3940 C CA . SER A 1 502 ? -18.089 2.334 21.261 1.00 96.25 502 SER A CA 1
ATOM 3941 C C . SER A 1 502 ? -17.039 3.078 20.441 1.00 96.25 502 SER A C 1
ATOM 3943 O O . SER A 1 502 ? -17.306 4.163 19.918 1.00 96.25 502 SER A O 1
ATOM 3945 N N . ARG A 1 503 ? -15.875 2.438 20.255 1.00 94.50 503 ARG A N 1
ATOM 3946 C CA . ARG A 1 503 ? -14.820 2.897 19.334 1.00 94.50 503 ARG A CA 1
ATOM 3947 C C . ARG A 1 503 ? -15.244 2.805 17.869 1.00 94.50 503 ARG A C 1
ATOM 3949 O O . ARG A 1 503 ? -14.691 3.489 17.024 1.00 94.50 503 ARG A O 1
ATOM 3956 N N . SER A 1 504 ? -16.237 1.967 17.577 1.00 94.19 504 SER A N 1
ATOM 3957 C CA . SER A 1 504 ? -16.813 1.816 16.241 1.00 94.19 504 SER A CA 1
ATOM 3958 C C . SER A 1 504 ? -17.970 2.781 15.972 1.00 94.19 504 SER A C 1
ATOM 3960 O O . SER A 1 504 ? -18.655 2.626 14.968 1.00 94.19 504 SER A O 1
ATOM 3962 N N . SER A 1 505 ? -18.280 3.698 16.896 1.00 96.75 505 SER A N 1
ATOM 3963 C CA . SER A 1 505 ? -19.331 4.689 16.656 1.00 96.75 505 SER A CA 1
ATOM 3964 C C . SER A 1 505 ? -18.851 5.733 15.647 1.00 96.75 505 SER A C 1
ATOM 3966 O O . SER A 1 505 ? -17.705 6.175 15.714 1.00 96.75 505 SER A O 1
ATOM 3968 N N . ASP A 1 506 ? -19.736 6.185 14.755 1.00 96.44 506 ASP A N 1
ATOM 3969 C CA . ASP A 1 506 ? -19.402 7.204 13.747 1.00 96.44 506 ASP A CA 1
ATOM 3970 C C . ASP A 1 506 ? -18.835 8.480 14.385 1.00 96.44 506 ASP A C 1
ATOM 3972 O O . ASP A 1 506 ? -17.931 9.113 13.846 1.00 96.44 506 ASP A O 1
ATOM 3976 N N . CYS A 1 507 ? -19.337 8.858 15.567 1.00 97.81 507 CYS A N 1
ATOM 3977 C CA . CYS A 1 507 ? -18.805 10.001 16.303 1.00 97.81 507 CYS A CA 1
ATOM 3978 C C . CYS A 1 507 ? -17.364 9.767 16.773 1.00 97.81 507 CYS A C 1
ATOM 3980 O O . CYS A 1 507 ? -16.566 10.699 16.723 1.00 97.81 507 CYS A O 1
ATOM 3982 N N . PHE A 1 508 ? -17.027 8.561 17.240 1.00 98.00 508 PHE A N 1
ATOM 3983 C CA . PHE A 1 508 ? -15.668 8.243 17.675 1.00 98.00 508 PHE A CA 1
ATOM 3984 C C . PHE A 1 508 ? -14.689 8.345 16.509 1.00 98.00 508 PHE A C 1
ATOM 3986 O O . PHE A 1 508 ? -13.679 9.034 16.629 1.00 98.00 508 PHE A O 1
ATOM 3993 N N . LEU A 1 509 ? -15.020 7.707 15.382 1.00 96.50 509 LEU A N 1
ATOM 3994 C CA . LEU A 1 509 ? -14.175 7.708 14.187 1.00 96.50 509 LEU A CA 1
ATOM 3995 C C . LEU A 1 509 ? -13.975 9.128 13.656 1.00 96.50 509 LEU A C 1
ATOM 3997 O O . LEU A 1 509 ? -12.846 9.539 13.440 1.00 96.50 509 LEU A O 1
ATOM 4001 N N . ARG A 1 510 ? -15.035 9.942 13.603 1.00 97.81 510 ARG A N 1
ATOM 4002 C CA . ARG A 1 510 ? -14.909 11.350 13.203 1.00 97.81 510 ARG A CA 1
ATOM 4003 C C . ARG A 1 510 ? -14.012 12.169 14.130 1.00 97.81 510 ARG A C 1
ATOM 4005 O O . ARG A 1 510 ? -13.263 13.009 13.652 1.00 97.81 510 ARG A O 1
ATOM 4012 N N . ILE A 1 511 ? -14.090 11.967 15.447 1.00 98.12 511 ILE A N 1
ATOM 4013 C CA . ILE A 1 511 ? -13.194 12.655 16.394 1.00 98.12 511 ILE A CA 1
ATOM 4014 C C . ILE A 1 511 ? -11.743 12.210 16.176 1.00 98.12 511 ILE A C 1
ATOM 4016 O O . ILE A 1 511 ? -10.832 13.033 16.253 1.00 98.12 511 ILE A O 1
ATOM 4020 N N . HIS A 1 512 ? -11.531 10.920 15.912 1.00 97.00 512 HIS A N 1
ATOM 4021 C CA . HIS A 1 512 ? -10.217 10.354 15.617 1.00 97.00 512 HIS A CA 1
ATOM 4022 C C . HIS A 1 512 ? -9.640 10.904 14.304 1.00 97.00 512 HIS A C 1
ATOM 4024 O O . HIS A 1 512 ? -8.502 11.366 14.310 1.00 97.00 512 HIS A O 1
ATOM 4030 N N . ASP A 1 513 ? -10.437 10.984 13.238 1.00 96.12 513 ASP A N 1
ATOM 4031 C CA . ASP A 1 513 ? -10.043 11.570 11.950 1.00 96.12 513 ASP A CA 1
ATOM 4032 C C . ASP A 1 513 ? -9.644 13.049 12.089 1.00 96.12 513 ASP A C 1
ATOM 4034 O O . ASP A 1 513 ? -8.615 13.478 11.565 1.00 96.12 513 ASP A O 1
ATOM 4038 N N . GLU A 1 514 ? -10.417 13.834 12.847 1.00 97.81 514 GLU A N 1
ATOM 4039 C CA . GLU A 1 514 ? -10.097 15.239 13.145 1.00 97.81 514 GLU A CA 1
ATOM 4040 C C . GLU A 1 514 ? -8.804 15.366 13.970 1.00 97.81 514 GLU A C 1
ATOM 4042 O O . GLU A 1 514 ? -8.008 16.286 13.761 1.00 97.81 514 GLU A O 1
ATOM 4047 N N . ALA A 1 515 ? -8.550 14.424 14.886 1.00 96.75 515 ALA A N 1
ATOM 4048 C CA . ALA A 1 515 ? -7.295 14.370 15.629 1.00 96.75 515 ALA A CA 1
ATOM 4049 C C . ALA A 1 515 ? -6.105 14.070 14.703 1.00 96.75 515 ALA A C 1
ATOM 4051 O O . ALA A 1 515 ? -5.093 14.766 14.786 1.00 96.75 515 ALA A O 1
ATOM 4052 N N . ILE A 1 516 ? -6.233 13.100 13.790 1.00 95.62 516 ILE A N 1
ATOM 4053 C CA . ILE A 1 516 ? -5.211 12.776 12.780 1.00 95.62 516 ILE A CA 1
ATOM 4054 C C . ILE A 1 516 ? -4.942 13.986 11.880 1.00 95.62 516 ILE A C 1
ATOM 4056 O O . ILE A 1 516 ? -3.786 14.337 11.636 1.00 95.62 516 ILE A O 1
ATOM 4060 N N . ALA A 1 517 ? -5.991 14.660 11.404 1.00 95.38 517 ALA A N 1
ATOM 4061 C CA . ALA A 1 517 ? -5.855 15.847 10.566 1.00 95.38 517 ALA A CA 1
ATOM 4062 C C . ALA A 1 517 ? -5.078 16.965 11.285 1.00 95.38 517 ALA A C 1
ATOM 4064 O O . ALA A 1 517 ? -4.180 17.577 10.698 1.00 95.38 517 ALA A O 1
ATOM 4065 N N . ALA A 1 518 ? -5.371 17.192 12.569 1.00 95.75 518 ALA A N 1
ATOM 4066 C CA . ALA A 1 518 ? -4.643 18.153 13.393 1.00 95.75 518 ALA A CA 1
ATOM 4067 C C . ALA A 1 518 ? -3.169 17.757 13.594 1.00 95.75 518 ALA A C 1
ATOM 4069 O O . ALA A 1 518 ? -2.288 18.611 13.488 1.00 95.75 518 ALA A O 1
ATOM 4070 N N . TRP A 1 519 ? -2.897 16.469 13.811 1.00 94.25 519 TRP A N 1
ATOM 4071 C CA . TRP A 1 519 ? -1.545 15.917 13.923 1.00 94.25 519 TRP A CA 1
ATOM 4072 C C . TRP A 1 519 ? -0.721 16.115 12.644 1.00 94.25 519 TRP A C 1
ATOM 4074 O O . TRP A 1 519 ? 0.409 16.600 12.699 1.00 94.25 519 TRP A O 1
ATOM 4084 N N . ARG A 1 520 ? -1.289 15.803 11.472 1.00 92.69 520 ARG A N 1
ATOM 4085 C CA . ARG A 1 520 ? -0.627 16.007 10.169 1.00 92.69 520 ARG A CA 1
ATOM 4086 C C . ARG A 1 520 ? -0.278 17.479 9.942 1.00 92.69 520 ARG A C 1
ATOM 4088 O O . ARG A 1 520 ? 0.817 17.799 9.474 1.00 92.69 520 ARG A O 1
ATOM 4095 N N . LEU A 1 521 ? -1.190 18.382 10.310 1.00 93.44 521 LEU A N 1
ATOM 4096 C CA . LEU A 1 521 ? -0.952 19.820 10.217 1.00 93.44 521 LEU A CA 1
ATOM 4097 C C . LEU A 1 521 ? 0.224 20.248 11.107 1.00 93.44 521 LEU A C 1
ATOM 4099 O O . LEU A 1 521 ? 1.091 20.996 10.657 1.00 93.44 521 LEU A O 1
ATOM 4103 N N . GLU A 1 522 ? 0.303 19.750 12.337 1.00 90.12 522 GLU A N 1
ATOM 4104 C CA . GLU A 1 522 ? 1.398 20.067 13.256 1.00 90.12 522 GLU A CA 1
ATOM 4105 C C . GLU A 1 522 ? 2.748 19.498 12.798 1.00 90.12 522 GLU A C 1
ATOM 4107 O O . GLU A 1 522 ? 3.761 20.206 12.833 1.00 90.12 522 GLU A O 1
ATOM 4112 N N . ALA A 1 523 ? 2.764 18.259 12.301 1.00 87.25 523 ALA A N 1
ATOM 4113 C CA . ALA A 1 523 ? 3.962 17.642 11.740 1.00 87.25 523 ALA A CA 1
ATOM 4114 C C . ALA A 1 523 ? 4.516 18.482 10.575 1.00 87.25 523 ALA A C 1
ATOM 4116 O O . ALA A 1 523 ? 5.706 18.800 10.547 1.00 87.25 523 ALA A O 1
ATOM 4117 N N . SER A 1 524 ? 3.641 18.948 9.673 1.00 86.31 524 SER A N 1
ATOM 4118 C CA . SER A 1 524 ? 4.038 19.818 8.557 1.00 86.31 524 SER A CA 1
ATOM 4119 C C . SER A 1 524 ? 4.607 21.167 9.022 1.00 86.31 524 SER A C 1
ATOM 4121 O O . SER A 1 524 ? 5.613 21.637 8.491 1.00 86.31 524 SER A O 1
ATOM 4123 N N . GLN A 1 525 ? 4.030 21.775 10.065 1.00 89.56 525 GLN A N 1
ATOM 4124 C CA . GLN A 1 525 ? 4.527 23.037 10.623 1.00 89.56 525 GLN A CA 1
ATOM 4125 C C . GLN A 1 525 ? 5.874 22.875 11.332 1.00 89.56 525 GLN A C 1
ATOM 4127 O O . GLN A 1 525 ? 6.696 23.792 11.304 1.00 89.56 525 GLN A O 1
ATOM 4132 N N . THR A 1 526 ? 6.103 21.732 11.975 1.00 86.56 526 THR A N 1
ATOM 4133 C CA . THR A 1 526 ? 7.362 21.439 12.669 1.00 86.56 526 THR A CA 1
ATOM 4134 C C . THR A 1 526 ? 8.504 21.261 11.672 1.00 86.56 526 THR A C 1
ATOM 4136 O O . THR A 1 526 ? 9.575 21.830 11.881 1.00 86.56 526 THR A O 1
ATOM 4139 N N . LEU A 1 527 ? 8.252 20.577 10.550 1.00 77.00 527 LEU A N 1
ATOM 4140 C CA . LEU A 1 527 ? 9.212 20.449 9.448 1.00 77.00 527 LEU A CA 1
ATOM 4141 C C . LEU A 1 527 ? 9.597 21.821 8.874 1.00 77.00 527 LEU A C 1
ATOM 4143 O O . LEU A 1 527 ? 10.777 22.154 8.810 1.00 77.00 527 LEU A O 1
ATOM 4147 N N . LEU A 1 528 ? 8.605 22.672 8.582 1.00 79.75 528 LEU A N 1
ATOM 4148 C CA . LEU A 1 528 ? 8.848 24.026 8.065 1.00 79.75 528 LEU A CA 1
ATOM 4149 C C . LEU A 1 528 ? 9.677 24.898 9.024 1.00 79.75 528 LEU A C 1
ATOM 4151 O O . LEU A 1 528 ? 10.499 25.699 8.579 1.00 79.75 528 LEU A O 1
ATOM 4155 N N . LYS A 1 529 ? 9.475 24.762 10.341 1.00 85.25 529 LYS A N 1
ATOM 4156 C CA . LYS A 1 529 ? 10.267 25.492 11.346 1.00 85.25 529 LYS A CA 1
ATOM 4157 C C . LYS A 1 529 ? 11.700 24.970 11.449 1.00 85.25 529 LYS A C 1
ATOM 4159 O O . LYS A 1 529 ? 12.606 25.779 11.633 1.00 85.25 529 LYS A O 1
ATOM 4164 N N . GLY A 1 530 ? 11.902 23.658 11.325 1.00 83.06 530 GLY A N 1
ATOM 4165 C CA . GLY A 1 530 ? 13.235 23.049 11.306 1.00 83.06 530 GLY A CA 1
ATOM 4166 C C . GLY A 1 530 ? 14.073 23.548 10.129 1.00 83.06 530 GLY A C 1
ATOM 4167 O O . GLY A 1 530 ? 15.223 23.941 10.314 1.00 83.06 530 GLY A O 1
ATOM 4168 N N . ASP A 1 531 ? 13.469 23.647 8.945 1.00 72.56 531 ASP A N 1
ATOM 4169 C CA . ASP A 1 531 ? 14.149 24.160 7.750 1.00 72.56 531 ASP A CA 1
ATOM 4170 C C . ASP A 1 531 ? 14.519 25.643 7.881 1.00 72.56 531 ASP A C 1
ATOM 4172 O O . ASP A 1 531 ? 15.616 26.047 7.499 1.00 72.56 531 ASP A O 1
ATOM 4176 N N . GLN A 1 532 ? 13.647 26.460 8.483 1.00 79.94 532 GLN A N 1
ATOM 4177 C CA . GLN A 1 532 ? 13.944 27.874 8.740 1.00 79.94 532 GLN A CA 1
ATOM 4178 C C . GLN A 1 532 ? 15.077 28.072 9.754 1.00 79.94 532 GLN A C 1
ATOM 4180 O O . GLN A 1 532 ? 15.840 29.023 9.617 1.00 79.94 532 GLN A O 1
ATOM 4185 N N . GLN A 1 533 ? 15.200 27.194 10.754 1.00 74.62 533 GLN A N 1
ATOM 4186 C CA . GLN A 1 533 ? 16.297 27.242 11.727 1.00 74.62 533 GLN A CA 1
ATOM 4187 C C . GLN A 1 533 ? 17.624 26.743 11.156 1.00 74.62 533 GLN A C 1
ATOM 4189 O O . GLN A 1 533 ? 18.666 27.212 11.589 1.00 74.62 533 GLN A O 1
ATOM 4194 N N . ASN A 1 534 ? 17.597 25.822 10.191 1.00 69.25 534 ASN A N 1
ATOM 4195 C CA . ASN A 1 534 ? 18.807 25.360 9.508 1.00 69.25 534 ASN A CA 1
ATOM 4196 C C . ASN A 1 534 ? 19.271 26.324 8.401 1.00 69.25 534 ASN A C 1
ATOM 4198 O O . ASN A 1 534 ? 20.429 26.273 7.990 1.00 69.25 534 ASN A O 1
ATOM 4202 N N . ALA A 1 535 ? 18.372 27.174 7.893 1.00 65.44 535 ALA A N 1
ATOM 4203 C CA . ALA A 1 535 ? 18.675 28.190 6.884 1.00 65.44 535 ALA A CA 1
ATOM 4204 C C . ALA A 1 535 ? 19.131 29.542 7.469 1.00 65.44 535 ALA A C 1
ATOM 4206 O O . ALA A 1 535 ? 19.646 30.373 6.716 1.00 65.44 535 ALA A O 1
ATOM 4207 N N . ALA A 1 536 ? 18.910 29.773 8.766 1.00 57.94 536 ALA A N 1
ATOM 4208 C CA . ALA A 1 536 ? 19.334 30.962 9.509 1.00 57.94 536 ALA A CA 1
ATOM 4209 C C . ALA A 1 536 ? 20.648 30.698 10.251 1.00 57.94 536 ALA A C 1
ATOM 4211 O O . ALA A 1 536 ? 21.483 31.632 10.295 1.00 57.94 536 ALA A O 1
#

Foldseek 3Di:
DDDDDPVVVVVVVVVQVPDPPNDDPPDPDPPVVVVQVVLQVVLQVVLQVLCCVPAVLKHKHKDFDFDQDQDDDPPDPDGDGPPPDDQLVGTAEIEIEIAGQVLDDDPVSVVVSVVSCNSRHVYYHYGGDHHDVVSVVVVCVVPPDPPDPDDDDDDPPPPVVVVVVVVVVVVVVVVVPPPPVVVVVVVVVVVVVVVVVVVVVVVVVVVVVVVVVVVVVVVVVVVVVVVVVVVVVVVVPDDDDDDDDDDDDDPPPPPPPPCCDPVNVLVLLAPQDLQLLLLVLLLCQQLVVLLQNLQSLVSHDPVSLVVSCVVPVLSVVSSVVSVPHHHDHPVQSPFPLSVPPDPCSQPHQVQVLVVCVVFLLCLVSDGPSSNVSHPDDPVSNVVSVPDDPVNGDDPDPDDDGDGDDGDDDPPQPQDDPPDLVSVVVQLPDPDHDLSNLVNDQALSLLVVAPPLLSLVLLAVDALLLCLQAQDHDPVSSVVCLVSPDDVSPVSNVVNNVVHPHDCPRPSSVSSSVSSSVSVVVVVVVVVVVVVVVVVD